Protein 5WPI (pdb70)

B-factor: mean 42.97, std 12.2, range [20.0, 117.11]

Foldseek 3Di:
DDDDDDDPADAFDFPFADFAQFFFFAEKEFEAQDFFWLAADDDLQLLFWDPVCPVVSNVRHGHGDDPVLSVVQRVQSVQVQVVCVVVNHHYHYFADDDQQPWDDDPADIIRGAGGRQFPQFQWAGHGLEIEGFAWLRPNHLCNCVRVVVVLVVSVSRPRRYYYDDHDPNHPLQADPPDDSVCQDDDDARGDVPDFFGTNQQWGGFFQEIEGEDANTGDPRNVVVVDVVVPNSHYYDYDDWGDGRDHGCLLAWADQAQQEIEGQCVTPVDPPPVNVSGDYHYADFFPDDPPQAQGGDDSSQQSNWGHSHNAEIETEARRVRRVVSSVVVRHHYDYGHNSSNNSVPHDDNRRMDRRDGDDHRDHRD/DDDDDDDPFDPFDQPFFAFAQFFFFAEKEFEAQDFFWLAADDVLCLLFWDPVQPVVSNVRGGHGDDVVLSVVQRVQSVQVQVVCVVVVHHYHYFADDDQQPWDDDPADITRGAGGRQFPLFQWAGHGLEIEGFAWLGPNCQCNCVSVVVVLVVSVSNPGHYYYDPHDPNHVLQADPDDDRPCLPPPDARGDVPAFFATNQQWGGDFQEIEGEDANTGDPRNVVVVDVVVPNSHYYHYDDWQDRRDHGCLLAWADQAQQEIEGQCVTPVDDPPVNVRGHYHHADFFDDDPPQAAGGEDSSQQSNWGHSHSAEIEGEARRVRRCVSSVVVRHHYDYTHNSSSNSDPHGVNRRMGRRDGDDDRDHRD

Organism: Erwinia amylovora (NCBI:txid552)

Secondary structure (DSSP, 8-state):
-BPPPPPSS-----S-BB-BSSSPEEEEEE----S--PPPP-HHHHHHS-GGGHHHHHHTTTSPPPHHHHHHHHHHHHHHHHHHHHTT-EEE-PPP----S-EEETTEEES----SS-HHHHEEEEBTEEEE---S-GGGTTGGGGGHHHHHHHHHTT-EEEEPPPP---GGGB-TT--TT--SS---SB-SSS----GGGEEEETTEEEE--BTTB-HHHHHHHHHHH-TT-EEEE-----SS---STTTEEEEETTEEEE-GGG-SS-BGGGTTSEEE-PPPP---TTS--TTS-TTGGG--EEEETTEEEEETT-HHHHHHHHHTT-EEEEE--HHHHHTT--TTTTEEEEEES-------/-BPPPPPSS--PPPS-BB-BSSSPEEEEEE----S--PPPP-HHHHHHS-GGGHHHHHHTTTSPPPHHHHHHHHHHHHHHHHHHHHTT-EEE-PPP---SS-EE-SS-EES----SS-HHHHEEEEBTEEEE---S-GGGTTTTGGGHHHHHHHHHTT-EEEEPPPP---GGGB-SS--SS---S---SB-SSS----GGGEEEETTEEEE--BTTB-HHHHHHHHHHH-TT-EEEE-----SS---STTTEEEEETTEEEE-TTT-SS-BGGGTTSEEE-PPPP-S-TTS--SSS-TTGGG--EEEETTEEEEETT-HHHHHHHHHTT-EEEEE--TTTGGGT--TTTTEEEEEES-------

InterPro domains:
  IPR033195 Glycine/inosamine-phosphate amidinotransferase-like [PTHR10488] (13-366)

Sequence (728 aa):
YQKEEPSYFSHSPSPVEVYTEWDPLEEVIVGIMDDIRVPDWDKSLKAIIPEENHDFFQTYSGKRFPEELLIKARQEVETLAQILQAEGIRVKRPNESNHHQPIMTPHFTTGGTFYSAMPRDCLFAIGKKIIEVPMSWRSRYFETFAFRDILNDYFTRGAEWIAAPKPMLSDDVWEKDFDFEQEFPFRSIITEVEPLFDAADFMKMGRDIIGQRSHATNKKGIEWLRRTLGPDYHIHIYEFDEPAPMHIDTTILPLAPGRVLINKGWVPQIPDIFKDWEILNPPASNLPDDHPLYMSSNWIHTNVLMLDEKTVIVEEDEEALISAFRQWGFKTILCPFKHFQTFGGSFHCATLDVKRSGSLKSYIYQKEEPSYFSHSPSPVEVYTEWDPLEEVIVGIMDDIRVPDWDKSLKAIIPEENHDFFQTYSGKRFPEELLIKARQEVETLAQILQAEGIRVKRPNESNHHQPIMTPHFTTGGTFYSAMPRDCLFAIGKKIIEVPMSWRSRYFETFAFRDILNDYFTRGAEWIAAPKPMLSDDVWEKDFDFEQEFPFRSIITEVEPLFDAADFMKMGRDIIGQRSHATNKKGIEWLRRTLGPDYHIHIYEFDEPAPMHIDTTILPLAPGRVLINKGWVPQIPDIFKDWEILNPPASNLPDDHPLYMSSNWIHTNVLMLDEKTVIVEEDEEALISAFRQWGFKTILCPFKHFQTFGGSFHCATLDVKRSGSLKSYI

Structure (mmCIF, N/CA/C/O backbone):
data_5WPI
#
_entry.id   5WPI
#
_cell.length_a   127.543
_cell.length_b   127.543
_cell.length_c   92.229
_cell.angle_alpha   90.00
_cell.angle_beta   90.00
_cell.angle_gamma   120.00
#
_symmetry.space_group_name_H-M   'P 32 2 1'
#
loop_
_entity.id
_entity.type
_entity.pdbx_description
1 polymer HsvA
2 non-polymer 1,2-ETHANEDIOL
3 water water
#
loop_
_atom_site.group_PDB
_atom_site.id
_atom_site.type_symbol
_atom_site.label_atom_id
_atom_site.label_alt_id
_atom_site.label_comp_id
_atom_site.label_asym_id
_atom_site.label_entity_id
_atom_site.label_seq_id
_atom_site.pdbx_PDB_ins_code
_atom_site.Cartn_x
_atom_site.Cartn_y
_atom_site.Cartn_z
_atom_site.occupancy
_atom_site.B_iso_or_equiv
_atom_site.auth_seq_id
_atom_site.auth_comp_id
_atom_site.auth_asym_id
_atom_site.auth_atom_id
_atom_site.pdbx_PDB_model_num
ATOM 1 N N . TYR A 1 24 ? 22.296 100.562 31.370 1.00 63.79 3 TYR A N 1
ATOM 2 C CA . TYR A 1 24 ? 23.394 99.818 30.757 1.00 64.17 3 TYR A CA 1
ATOM 3 C C . TYR A 1 24 ? 23.899 98.740 31.710 1.00 63.25 3 TYR A C 1
ATOM 4 O O . TYR A 1 24 ? 23.954 98.958 32.916 1.00 65.99 3 TYR A O 1
ATOM 13 N N . GLN A 1 25 ? 24.293 97.594 31.164 1.00 59.64 4 GLN A N 1
ATOM 14 C CA . GLN A 1 25 ? 24.647 96.416 31.952 1.00 57.28 4 GLN A CA 1
ATOM 15 C C . GLN A 1 25 ? 26.156 96.320 32.158 1.00 55.25 4 GLN A C 1
ATOM 16 O O . GLN A 1 25 ? 26.926 96.480 31.209 1.00 52.63 4 GLN A O 1
ATOM 22 N N . LYS A 1 26 ? 26.572 96.033 33.390 1.00 54.99 5 LYS A N 1
ATOM 23 C CA . LYS A 1 26 ? 27.980 95.845 33.706 1.00 51.86 5 LYS A CA 1
ATOM 24 C C . LYS A 1 26 ? 28.359 94.385 33.527 1.00 48.20 5 LYS A C 1
ATOM 25 O O . LYS A 1 26 ? 27.521 93.493 33.688 1.00 47.48 5 LYS A O 1
ATOM 31 N N . GLU A 1 27 ? 29.630 94.145 33.187 1.00 46.18 6 GLU A N 1
ATOM 32 C CA . GLU A 1 27 ? 30.072 92.789 32.892 1.00 46.99 6 GLU A CA 1
ATOM 33 C C . GLU A 1 27 ? 30.159 91.960 34.172 1.00 44.68 6 GLU A C 1
ATOM 34 O O . GLU A 1 27 ? 30.128 92.485 35.283 1.00 45.29 6 GLU A O 1
ATOM 40 N N . GLU A 1 28 ? 30.252 90.625 34.004 1.00 43.59 7 GLU A N 1
ATOM 41 C CA . GLU A 1 28 ? 30.301 89.765 35.184 1.00 44.21 7 GLU A CA 1
ATOM 42 C C . GLU A 1 28 ? 31.722 89.717 35.738 1.00 45.20 7 GLU A C 1
ATOM 43 O O . GLU A 1 28 ? 32.686 89.655 34.969 1.00 44.73 7 GLU A O 1
ATOM 49 N N . PRO A 1 29 ? 31.883 89.768 37.061 1.00 45.20 8 PRO A N 1
ATOM 50 C CA . PRO A 1 29 ? 33.218 89.616 37.634 1.00 43.18 8 PRO A CA 1
ATOM 51 C C . PRO A 1 29 ? 33.749 88.214 37.389 1.00 42.76 8 PRO A C 1
ATOM 52 O O . PRO A 1 29 ? 33.025 87.297 36.986 1.00 41.18 8 PRO A O 1
ATOM 56 N N . SER A 1 30 ? 35.057 88.078 37.585 1.00 42.34 9 SER A N 1
ATOM 57 C CA . SER A 1 30 ? 35.717 86.808 37.339 1.00 42.64 9 SER A CA 1
ATOM 58 C C . SER A 1 30 ? 35.164 85.737 38.276 1.00 42.21 9 SER A C 1
ATOM 59 O O . SER A 1 30 ? 34.695 86.025 39.380 1.00 43.03 9 SER A O 1
ATOM 62 N N . TYR A 1 31 ? 35.203 84.489 37.817 1.00 41.76 10 TYR A N 1
ATOM 63 C CA . TYR A 1 31 ? 34.637 83.390 38.585 1.00 41.78 10 TYR A CA 1
ATOM 64 C C . TYR A 1 31 ? 35.649 82.739 39.519 1.00 41.19 10 TYR A C 1
ATOM 65 O O . TYR A 1 31 ? 35.242 82.067 40.472 1.00 41.58 10 TYR A O 1
ATOM 74 N N . PHE A 1 32 ? 36.944 82.923 39.268 1.00 40.60 11 PHE A N 1
ATOM 75 C CA . PHE A 1 32 ? 38.017 82.414 40.107 1.00 41.97 11 PHE A CA 1
ATOM 76 C C . PHE A 1 32 ? 38.650 83.567 40.868 1.00 44.00 11 PHE A C 1
ATOM 77 O O . PHE A 1 32 ? 38.664 84.702 40.390 1.00 42.82 11 PHE A O 1
ATOM 85 N N . SER A 1 33 ? 39.182 83.264 42.051 1.00 47.69 12 SER A N 1
ATOM 86 C CA . SER A 1 33 ? 39.970 84.214 42.825 1.00 51.08 12 SER A CA 1
ATOM 87 C C . SER A 1 33 ? 41.434 84.179 42.382 1.00 50.35 12 SER A C 1
ATOM 88 O O . SER A 1 33 ? 41.899 83.213 41.770 1.00 48.52 12 SER A O 1
ATOM 91 N N . HIS A 1 34 ? 42.159 85.255 42.710 1.00 51.90 13 HIS A N 1
ATOM 92 C CA . HIS A 1 34 ? 43.553 85.427 42.297 1.00 50.50 13 HIS A CA 1
ATOM 93 C C . HIS A 1 34 ? 44.445 84.545 43.153 1.00 48.96 13 HIS A C 1
ATOM 94 O O . HIS A 1 34 ? 44.590 84.783 44.351 1.00 53.81 13 HIS A O 1
ATOM 96 N N . SER A 1 35 ? 45.071 83.547 42.539 1.00 48.30 14 SER A N 1
ATOM 97 C CA . SER A 1 35 ? 45.843 82.553 43.264 1.00 46.56 14 SER A CA 1
ATOM 98 C C . SER A 1 35 ? 47.069 82.147 42.446 1.00 44.93 14 SER A C 1
ATOM 99 O O . SER A 1 35 ? 46.974 82.011 41.217 1.00 43.38 14 SER A O 1
ATOM 102 N N . PRO A 1 36 ? 48.231 81.979 43.085 1.00 43.50 15 PRO A N 1
ATOM 103 C CA . PRO A 1 36 ? 49.423 81.550 42.344 1.00 41.37 15 PRO A CA 1
ATOM 104 C C . PRO A 1 36 ? 49.297 80.102 41.903 1.00 41.11 15 PRO A C 1
ATOM 105 O O . PRO A 1 36 ? 48.704 79.271 42.595 1.00 42.54 15 PRO A O 1
ATOM 109 N N . SER A 1 37 ? 49.875 79.807 40.745 1.00 39.89 16 SER A N 1
ATOM 110 C CA . SER A 1 37 ? 49.741 78.483 40.160 1.00 36.18 16 SER A CA 1
ATOM 111 C C . SER A 1 37 ? 50.389 77.440 41.061 1.00 37.29 16 SER A C 1
ATOM 112 O O . SER A 1 37 ? 51.543 77.613 41.474 1.00 39.18 16 SER A O 1
ATOM 115 N N . PRO A 1 38 ? 49.696 76.350 41.386 1.00 36.83 17 PRO A N 1
ATOM 116 C CA . PRO A 1 38 ? 50.371 75.259 42.100 1.00 34.71 17 PRO A CA 1
ATOM 117 C C . PRO A 1 38 ? 51.320 74.493 41.212 1.00 32.70 17 PRO A C 1
ATOM 118 O O . PRO A 1 38 ? 52.177 73.762 41.728 1.00 32.81 17 PRO A O 1
ATOM 122 N N . VAL A 1 39 ? 51.198 74.651 39.899 1.00 33.15 18 VAL A N 1
ATOM 123 C CA . VAL A 1 39 ? 52.160 74.126 38.935 1.00 30.65 18 VAL A CA 1
ATOM 124 C C . VAL A 1 39 ? 53.213 75.191 38.661 1.00 33.06 18 VAL A C 1
ATOM 125 O O . VAL A 1 39 ? 52.893 76.285 38.175 1.00 33.25 18 VAL A O 1
ATOM 129 N N . GLU A 1 40 ? 54.471 74.869 38.959 1.00 32.88 19 GLU A N 1
ATOM 130 C CA . GLU A 1 40 ? 55.582 75.733 38.591 1.00 35.30 19 GLU A CA 1
ATOM 131 C C . GLU A 1 40 ? 56.898 74.981 38.752 1.00 34.98 19 GLU A C 1
ATOM 132 O O . GLU A 1 40 ? 57.371 74.758 39.876 1.00 31.81 19 GLU A O 1
ATOM 138 N N . VAL A 1 41 ? 57.498 74.604 37.624 1.00 33.17 20 VAL A N 1
ATOM 139 C CA . VAL A 1 41 ? 58.701 73.778 37.605 1.00 33.32 20 VAL A CA 1
ATOM 140 C C . VAL A 1 41 ? 59.458 74.059 36.314 1.00 35.75 20 VAL A C 1
ATOM 141 O O . VAL A 1 41 ? 58.855 74.132 35.238 1.00 34.66 20 VAL A O 1
ATOM 145 N N . TYR A 1 42 ? 60.784 74.221 36.417 1.00 36.87 21 TYR A N 1
ATOM 146 C CA . TYR A 1 42 ? 61.604 74.523 35.251 1.00 38.83 21 TYR A CA 1
ATOM 147 C C . TYR A 1 42 ? 62.733 73.535 34.999 1.00 40.67 21 TYR A C 1
ATOM 148 O O . TYR A 1 42 ? 63.285 73.521 33.886 1.00 40.66 21 TYR A O 1
ATOM 157 N N . THR A 1 43 ? 63.106 72.723 35.983 1.00 39.65 22 THR A N 1
ATOM 158 C CA . THR A 1 43 ? 64.249 71.830 35.844 1.00 38.17 22 THR A CA 1
ATOM 159 C C . THR A 1 43 ? 63.876 70.465 36.414 1.00 37.39 22 THR A C 1
ATOM 160 O O . THR A 1 43 ? 62.795 70.277 36.989 1.00 34.65 22 THR A O 1
ATOM 164 N N . GLU A 1 44 ? 64.782 69.502 36.249 1.00 36.81 23 GLU A N 1
ATOM 165 C CA . GLU A 1 44 ? 64.605 68.169 36.811 1.00 36.59 23 GLU A CA 1
ATOM 166 C C . GLU A 1 44 ? 65.173 68.037 38.215 1.00 36.34 23 GLU A C 1
ATOM 167 O O . GLU A 1 44 ? 65.007 66.978 38.833 1.00 36.57 23 GLU A O 1
ATOM 173 N N . TRP A 1 45 ? 65.820 69.081 38.740 1.00 39.14 24 TRP A N 1
ATOM 174 C CA . TRP A 1 45 ? 66.627 68.952 39.947 1.00 41.89 24 TRP A CA 1
ATOM 175 C C . TRP A 1 45 ? 66.333 69.957 41.049 1.00 44.72 24 TRP A C 1
ATOM 176 O O . TRP A 1 45 ? 66.892 69.808 42.141 1.00 47.94 24 TRP A O 1
ATOM 187 N N . ASP A 1 46 ? 65.537 70.992 40.802 1.00 41.81 25 ASP A N 1
ATOM 188 C CA . ASP A 1 46 ? 65.287 71.968 41.844 1.00 39.70 25 ASP A CA 1
ATOM 189 C C . ASP A 1 46 ? 64.502 71.309 42.978 1.00 40.28 25 ASP A C 1
ATOM 190 O O . ASP A 1 46 ? 63.831 70.294 42.768 1.00 39.90 25 ASP A O 1
ATOM 195 N N . PRO A 1 47 ? 64.590 71.856 44.208 1.00 38.74 26 PRO A N 1
ATOM 196 C CA . PRO A 1 47 ? 63.956 71.185 45.355 1.00 39.60 26 PRO A CA 1
ATOM 197 C C . PRO A 1 47 ? 62.479 70.882 45.118 1.00 39.44 26 PRO A C 1
ATOM 198 O O . PRO A 1 47 ? 61.687 71.781 44.823 1.00 39.03 26 PRO A O 1
ATOM 202 N N . LEU A 1 48 ? 62.112 69.605 45.237 1.00 39.83 27 LEU A N 1
ATOM 203 C CA . LEU A 1 48 ? 60.786 69.131 44.852 1.00 39.16 27 LEU A CA 1
ATOM 204 C C . LEU A 1 48 ? 59.765 69.480 45.932 1.00 41.19 27 LEU A C 1
ATOM 205 O O . LEU A 1 48 ? 59.989 69.201 47.114 1.00 42.86 27 LEU A O 1
ATOM 210 N N . GLU A 1 49 ? 58.643 70.085 45.533 1.00 39.94 28 GLU A N 1
ATOM 211 C CA . GLU A 1 49 ? 57.604 70.491 46.477 1.00 39.93 28 GLU A CA 1
ATOM 212 C C . GLU A 1 49 ? 56.304 69.726 46.311 1.00 37.40 28 GLU A C 1
ATOM 213 O O . GLU A 1 49 ? 55.637 69.434 47.302 1.00 40.34 28 GLU A O 1
ATOM 219 N N . GLU A 1 50 ? 55.913 69.429 45.081 1.00 32.61 29 GLU A N 1
ATOM 220 C CA . GLU A 1 50 ? 54.715 68.663 44.797 1.00 31.62 29 GLU A CA 1
ATOM 221 C C . GLU A 1 50 ? 54.990 67.753 43.616 1.00 32.75 29 GLU A C 1
ATOM 222 O O . GLU A 1 50 ? 55.610 68.172 42.629 1.00 32.74 29 GLU A O 1
ATOM 228 N N . VAL A 1 51 ? 54.509 66.514 43.717 1.00 34.21 30 VAL A N 1
ATOM 229 C CA . VAL A 1 51 ? 54.723 65.491 42.700 1.00 32.36 30 VAL A CA 1
ATOM 230 C C . VAL A 1 51 ? 53.459 64.647 42.571 1.00 29.94 30 VAL A C 1
ATOM 231 O O . VAL A 1 51 ? 52.790 64.352 43.567 1.00 29.52 30 VAL A O 1
ATOM 235 N N . ILE A 1 52 ? 53.110 64.283 41.338 1.00 28.04 31 ILE A N 1
ATOM 236 C CA . ILE A 1 52 ? 52.095 63.265 41.090 1.00 27.17 31 ILE A CA 1
ATOM 237 C C . ILE A 1 52 ? 52.789 61.908 41.066 1.00 28.88 31 ILE A C 1
ATOM 238 O O . ILE A 1 52 ? 53.909 61.782 40.559 1.00 33.10 31 ILE A O 1
ATOM 243 N N . VAL A 1 53 ? 52.149 60.891 41.643 1.00 30.62 32 VAL A N 1
ATOM 244 C CA . VAL A 1 53 ? 52.702 59.536 41.703 1.00 32.65 32 VAL A CA 1
ATOM 245 C C . VAL A 1 53 ? 51.636 58.565 41.198 1.00 36.01 32 VAL A C 1
ATOM 246 O O . VAL A 1 53 ? 50.511 58.556 41.723 1.00 34.50 32 VAL A O 1
ATOM 250 N N . GLY A 1 54 ? 51.989 57.748 40.185 1.00 35.29 33 GLY A N 1
ATOM 251 C CA . GLY A 1 54 ? 51.044 56.811 39.597 1.00 27.71 33 GLY A CA 1
ATOM 252 C C . GLY A 1 54 ? 50.558 55.759 40.590 1.00 38.01 33 GLY A C 1
ATOM 253 O O . GLY A 1 54 ? 51.027 55.635 41.727 1.00 36.43 33 GLY A O 1
ATOM 254 N N . ILE A 1 55 ? 49.568 54.986 40.138 1.00 36.68 34 ILE A N 1
ATOM 255 C CA . ILE A 1 55 ? 49.024 53.870 40.901 1.00 34.75 34 ILE A CA 1
ATOM 256 C C . ILE A 1 55 ? 49.019 52.640 40.005 1.00 36.52 34 ILE A C 1
ATOM 257 O O . ILE A 1 55 ? 49.092 52.735 38.775 1.00 35.45 34 ILE A O 1
ATOM 262 N N . MET A 1 56 ? 48.857 51.503 40.618 1.00 37.20 35 MET A N 1
ATOM 263 C CA . MET A 1 56 ? 48.677 50.283 39.912 1.00 37.89 35 MET A CA 1
ATOM 264 C C . MET A 1 56 ? 47.368 49.719 40.368 1.00 37.91 35 MET A C 1
ATOM 265 O O . MET A 1 56 ? 47.291 49.207 41.444 1.00 41.99 35 MET A O 1
ATOM 270 N N . ASP A 1 57 ? 46.355 49.785 39.544 1.00 33.72 36 ASP A N 1
ATOM 271 C CA . ASP A 1 57 ? 45.080 49.238 39.894 1.00 35.48 36 ASP A CA 1
ATOM 272 C C . ASP A 1 57 ? 44.827 48.074 38.938 1.00 40.32 36 ASP A C 1
ATOM 273 O O . ASP A 1 57 ? 45.749 47.567 38.403 1.00 41.70 36 ASP A O 1
ATOM 278 N N . ASP A 1 58 ? 43.603 47.648 38.742 1.00 39.28 37 ASP A N 1
ATOM 279 C CA . ASP A 1 58 ? 43.323 46.538 37.845 1.00 42.05 37 ASP A CA 1
ATOM 280 C C . ASP A 1 58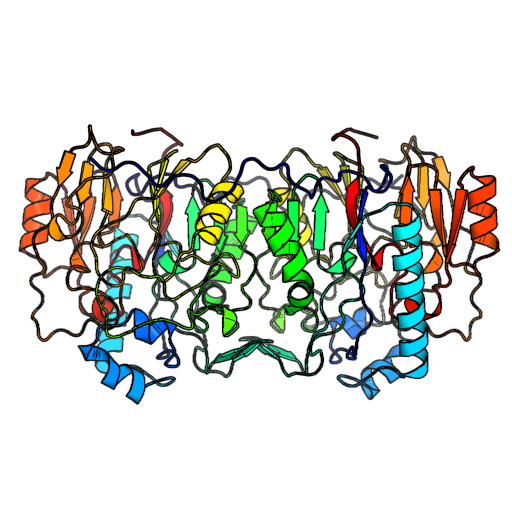 ? 43.589 46.832 36.382 1.00 40.44 37 ASP A C 1
ATOM 281 O O . ASP A 1 58 ? 42.699 47.049 35.631 1.00 39.62 37 ASP A O 1
ATOM 286 N N . ILE A 1 59 ? 44.851 46.834 36.018 1.00 38.25 38 ILE A N 1
ATOM 287 C CA . ILE A 1 59 ? 45.296 47.189 34.695 1.00 37.54 38 ILE A CA 1
ATOM 288 C C . ILE A 1 59 ? 44.979 46.233 33.602 1.00 36.03 38 ILE A C 1
ATOM 289 O O . ILE A 1 59 ? 44.542 45.175 33.827 1.00 36.30 38 ILE A O 1
ATOM 294 N N . ARG A 1 60 ? 45.173 46.675 32.392 1.00 34.62 39 ARG A N 1
ATOM 295 C CA . ARG A 1 60 ? 44.853 45.830 31.251 1.00 35.62 39 ARG A CA 1
ATOM 296 C C . ARG A 1 60 ? 46.059 45.722 30.320 1.00 36.39 39 ARG A C 1
ATOM 297 O O . ARG A 1 60 ? 46.746 46.717 30.046 1.00 31.67 39 ARG A O 1
ATOM 305 N N . VAL A 1 61 ? 46.312 44.514 29.832 1.00 34.96 40 VAL A N 1
ATOM 306 C CA . VAL A 1 61 ? 47.294 44.322 28.771 1.00 36.37 40 VAL A CA 1
ATOM 307 C C . VAL A 1 61 ? 46.731 44.961 27.511 1.00 37.20 40 VAL A C 1
ATOM 308 O O . VAL A 1 61 ? 45.639 44.579 27.070 1.00 37.96 40 VAL A O 1
ATOM 312 N N . PRO A 1 62 ? 47.426 45.916 26.898 1.00 37.89 41 PRO A N 1
ATOM 313 C CA . PRO A 1 62 ? 46.900 46.552 25.681 1.00 39.08 41 PRO A CA 1
ATOM 314 C C . PRO A 1 62 ? 46.689 45.551 24.556 1.00 42.68 41 PRO A C 1
ATOM 315 O O . PRO A 1 62 ? 47.339 44.504 24.495 1.00 47.91 41 PRO A O 1
ATOM 319 N N . ASP A 1 63 ? 45.771 45.894 23.649 1.00 39.29 42 ASP A N 1
ATOM 320 C CA . ASP A 1 63 ? 45.556 45.090 22.456 1.00 38.02 42 ASP A CA 1
ATOM 321 C C . ASP A 1 63 ? 46.802 45.118 21.590 1.00 36.76 42 ASP A C 1
ATOM 322 O O . ASP A 1 63 ? 47.340 46.186 21.289 1.00 37.27 42 ASP A O 1
ATOM 327 N N . TRP A 1 64 ? 47.252 43.938 21.184 1.00 36.62 43 TRP A N 1
ATOM 328 C CA . TRP A 1 64 ? 48.448 43.822 20.363 1.00 39.19 43 TRP A CA 1
ATOM 329 C C . TRP A 1 64 ? 48.268 44.541 19.030 1.00 40.40 43 TRP A C 1
ATOM 330 O O . TRP A 1 64 ? 47.312 44.280 18.296 1.00 41.30 43 TRP A O 1
ATOM 341 N N . ASP A 1 65 ? 49.180 45.459 18.721 1.00 41.62 44 ASP A N 1
ATOM 342 C CA . ASP A 1 65 ? 49.180 46.128 17.424 1.00 41.80 44 ASP A CA 1
ATOM 343 C C . ASP A 1 65 ? 50.608 46.547 17.082 1.00 40.32 44 ASP A C 1
ATOM 344 O O . ASP A 1 65 ? 51.574 46.167 17.759 1.00 37.43 44 ASP A O 1
ATOM 349 N N . LYS A 1 66 ? 50.732 47.376 16.047 1.00 37.98 45 LYS A N 1
ATOM 350 C CA . LYS A 1 66 ? 52.054 47.726 15.545 1.00 41.43 45 LYS A CA 1
ATOM 351 C C . LYS A 1 66 ? 52.791 48.669 16.490 1.00 41.57 45 LYS A C 1
ATOM 352 O O . LYS A 1 66 ? 54.027 48.648 16.536 1.00 43.12 45 LYS A O 1
ATOM 358 N N . SER A 1 67 ? 52.070 49.504 17.243 1.00 38.03 46 SER A N 1
ATOM 359 C CA . SER A 1 67 ? 52.743 50.317 18.251 1.00 43.23 46 SER A CA 1
ATOM 360 C C . SER A 1 67 ? 53.490 49.426 19.243 1.00 43.95 46 SER A C 1
ATOM 361 O O . SER A 1 67 ? 54.666 49.660 19.548 1.00 43.29 46 SER A O 1
ATOM 364 N N . LEU A 1 68 ? 52.835 48.363 19.721 1.00 43.22 47 LEU A N 1
ATOM 365 C CA . LEU A 1 68 ? 53.481 47.471 20.677 1.00 42.98 47 LEU A CA 1
ATOM 366 C C . LEU A 1 68 ? 54.554 46.627 19.999 1.00 45.93 47 LEU A C 1
ATOM 367 O O . LEU A 1 68 ? 55.659 46.475 20.530 1.00 49.79 47 LEU A O 1
ATOM 372 N N . LYS A 1 69 ? 54.253 46.111 18.804 1.00 44.62 48 LYS A N 1
ATOM 373 C CA . LYS A 1 69 ? 55.168 45.243 18.071 1.00 45.19 48 LYS A CA 1
ATOM 374 C C . LYS A 1 69 ? 56.522 45.902 17.833 1.00 45.45 48 LYS A C 1
ATOM 375 O O . LYS A 1 69 ? 57.560 45.232 17.854 1.00 46.66 48 LYS A O 1
ATOM 381 N N . ALA A 1 70 ? 56.526 47.208 17.573 1.00 43.55 49 ALA A N 1
ATOM 382 C CA . ALA A 1 70 ? 57.758 47.919 17.279 1.00 41.84 49 ALA A CA 1
ATOM 383 C C . ALA A 1 70 ? 58.576 48.224 18.521 1.00 40.71 49 ALA A C 1
ATOM 384 O O . ALA A 1 70 ? 59.777 48.475 18.407 1.00 40.17 49 ALA A O 1
ATOM 386 N N . ILE A 1 71 ? 57.961 48.236 19.696 1.00 40.82 50 ILE A N 1
ATOM 387 C CA . ILE A 1 71 ? 58.582 48.794 20.886 1.00 44.36 50 ILE A CA 1
ATOM 388 C C . ILE A 1 71 ? 58.955 47.718 21.899 1.00 44.26 50 ILE A C 1
ATOM 389 O O . ILE A 1 71 ? 60.015 47.794 22.520 1.00 47.27 50 ILE A O 1
ATOM 394 N N . ILE A 1 72 ? 58.136 46.682 22.034 1.00 42.42 51 ILE A N 1
ATOM 395 C CA . ILE A 1 72 ? 58.279 45.692 23.095 1.00 42.41 51 ILE A CA 1
ATOM 396 C C . ILE A 1 72 ? 59.420 44.721 22.798 1.00 46.78 51 ILE A C 1
ATOM 397 O O . ILE A 1 72 ? 59.583 44.292 21.644 1.00 46.72 51 ILE A O 1
ATOM 402 N N . PRO A 1 73 ? 60.234 44.360 23.802 1.00 48.32 52 PRO A N 1
ATOM 403 C CA . PRO A 1 73 ? 61.343 43.422 23.574 1.00 49.64 52 PRO A CA 1
ATOM 404 C C . PRO A 1 73 ? 60.887 42.141 22.895 1.00 53.63 52 PRO A C 1
ATOM 405 O O . PRO A 1 73 ? 59.867 41.555 23.256 1.00 53.56 52 PRO A O 1
ATOM 409 N N . GLU A 1 74 ? 61.680 41.703 21.913 1.00 56.87 53 GLU A N 1
ATOM 410 C CA . GLU A 1 74 ? 61.350 40.516 21.137 1.00 60.57 53 GLU A CA 1
ATOM 411 C C . GLU A 1 74 ? 60.979 39.332 22.024 1.00 58.17 53 GLU A C 1
ATOM 412 O O . GLU A 1 74 ? 60.031 38.598 21.724 1.00 57.36 53 GLU A O 1
ATOM 418 N N . GLU A 1 75 ? 61.688 39.152 23.143 1.00 57.66 54 GLU A N 1
ATOM 419 C CA . GLU A 1 75 ? 61.456 37.986 23.987 1.00 58.23 54 GLU A CA 1
ATOM 420 C C . GLU A 1 75 ? 60.067 37.971 24.630 1.00 54.84 54 GLU A C 1
ATOM 421 O O . GLU A 1 75 ? 59.597 36.901 25.033 1.00 55.33 54 GLU A O 1
ATOM 427 N N . ASN A 1 76 ? 59.387 39.115 24.722 1.00 51.57 55 ASN A N 1
ATOM 428 C CA . ASN A 1 76 ? 58.080 39.182 25.367 1.00 51.18 55 ASN A CA 1
ATOM 429 C C . ASN A 1 76 ? 56.914 39.107 24.397 1.00 50.27 55 ASN A C 1
ATOM 430 O O . ASN A 1 76 ? 55.762 39.208 24.837 1.00 51.07 55 ASN A O 1
ATOM 435 N N . HIS A 1 77 ? 57.173 38.967 23.094 1.00 49.35 56 HIS A N 1
ATOM 436 C CA . HIS A 1 77 ? 56.084 39.039 22.125 1.00 47.77 56 HIS A CA 1
ATOM 437 C C . HIS A 1 77 ? 55.074 37.926 22.348 1.00 48.21 56 HIS A C 1
ATOM 438 O O . HIS A 1 77 ? 53.863 38.150 22.249 1.00 46.78 56 HIS A O 1
ATOM 445 N N . ASP A 1 78 ? 55.550 36.725 22.671 1.00 49.72 57 ASP A N 1
ATOM 446 C CA . ASP A 1 78 ? 54.632 35.616 22.888 1.00 53.77 57 ASP A CA 1
ATOM 447 C C . ASP A 1 78 ? 53.677 35.909 24.041 1.00 51.85 57 ASP A C 1
ATOM 448 O O . ASP A 1 78 ? 52.491 35.563 23.975 1.00 50.95 57 ASP A O 1
ATOM 453 N N . PHE A 1 79 ? 54.168 36.574 25.092 1.00 51.48 58 PHE A N 1
ATOM 454 C CA . PHE A 1 79 ? 53.311 36.914 26.227 1.00 49.11 58 PHE A CA 1
ATOM 455 C C . PHE A 1 79 ? 52.226 37.900 25.818 1.00 44.65 58 PHE A C 1
ATOM 456 O O . PHE A 1 79 ? 51.039 37.675 26.079 1.00 44.51 58 PHE A O 1
ATOM 464 N N . PHE A 1 80 ? 52.621 39.006 25.177 1.00 43.93 59 PHE A N 1
ATOM 465 C CA . PHE A 1 80 ? 51.670 40.065 24.841 1.00 43.87 59 PHE A CA 1
ATOM 466 C C . PHE A 1 80 ? 50.682 39.630 23.772 1.00 47.26 59 PHE A C 1
ATOM 467 O O . PHE A 1 80 ? 49.540 40.110 23.755 1.00 48.58 59 PHE A O 1
ATOM 475 N N . GLN A 1 81 ? 51.100 38.750 22.855 1.00 47.31 60 GLN A N 1
ATOM 476 C CA . GLN A 1 81 ? 50.142 38.180 21.914 1.00 46.14 60 GLN A CA 1
ATOM 477 C C . GLN A 1 81 ? 49.165 37.257 22.636 1.00 46.46 60 GLN A C 1
ATOM 478 O O . GLN A 1 81 ? 47.962 37.282 22.359 1.00 45.85 60 GLN A O 1
ATOM 484 N N . THR A 1 82 ? 49.655 36.476 23.610 1.00 49.12 61 THR A N 1
ATOM 485 C CA . THR A 1 82 ? 48.780 35.547 24.326 1.00 50.86 61 THR A CA 1
ATOM 486 C C . THR A 1 82 ? 47.798 36.275 25.237 1.00 52.39 61 THR A C 1
ATOM 487 O O . THR A 1 82 ? 46.635 35.870 25.346 1.00 53.88 61 THR A O 1
ATOM 491 N N . TYR A 1 83 ? 48.236 37.341 25.900 1.00 51.07 62 TYR A N 1
ATOM 492 C CA . TYR A 1 83 ? 47.398 38.041 26.865 1.00 52.57 62 TYR A CA 1
ATOM 493 C C . TYR A 1 83 ? 46.858 39.372 26.339 1.00 51.01 62 TYR A C 1
ATOM 494 O O . TYR A 1 83 ? 46.431 40.215 27.137 1.00 52.34 62 TYR A O 1
ATOM 503 N N . SER A 1 84 ? 46.805 39.567 25.035 1.00 47.36 63 SER A N 1
ATOM 504 C CA . SER A 1 84 ? 46.307 40.806 24.496 1.00 41.56 63 SER A CA 1
ATOM 505 C C . SER A 1 84 ? 44.900 41.080 24.970 1.00 38.70 63 SER A C 1
ATOM 506 O O . SER A 1 84 ? 44.037 40.295 24.835 1.00 38.62 63 SER A O 1
ATOM 509 N N . GLY A 1 85 ? 44.704 42.246 25.535 1.00 38.36 64 GLY A N 1
ATOM 510 C CA . GLY A 1 85 ? 43.414 42.644 26.024 1.00 38.89 64 GLY A CA 1
ATOM 511 C C . GLY A 1 85 ? 42.967 42.000 27.311 1.00 40.50 64 GLY A C 1
ATOM 512 O O . GLY A 1 85 ? 41.872 42.179 27.729 1.00 40.01 64 GLY A O 1
ATOM 513 N N . LYS A 1 86 ? 43.851 41.250 27.933 1.00 41.71 65 LYS A N 1
ATOM 514 C CA . LYS A 1 86 ? 43.582 40.543 29.197 1.00 45.29 65 LYS A CA 1
ATOM 515 C C . LYS A 1 86 ? 44.553 41.036 30.265 1.00 44.35 65 LYS A C 1
ATOM 516 O O . LYS A 1 86 ? 45.294 41.929 30.026 1.00 43.93 65 LYS A O 1
ATOM 518 N N . ARG A 1 87 ? 44.532 40.451 31.448 1.00 45.16 66 ARG A N 1
ATOM 519 C CA . ARG A 1 87 ? 45.414 40.846 32.559 1.00 41.93 66 ARG A CA 1
ATOM 520 C C . ARG A 1 87 ? 46.812 40.319 32.733 1.00 41.14 66 ARG A C 1
ATOM 521 O O . ARG A 1 87 ? 47.137 39.301 32.245 1.00 43.29 66 ARG A O 1
ATOM 529 N N . PHE A 1 88 ? 47.661 41.062 33.405 1.00 41.55 67 PHE A N 1
ATOM 530 C CA . PHE A 1 88 ? 49.014 40.623 33.720 1.00 41.32 67 PHE A CA 1
ATOM 531 C C . PHE A 1 88 ? 48.970 39.661 34.902 1.00 42.63 67 PHE A C 1
ATOM 532 O O . PHE A 1 88 ? 48.001 39.658 35.660 1.00 42.21 67 PHE A O 1
ATOM 540 N N . PRO A 1 89 ? 50.014 38.847 35.087 1.00 45.93 68 PRO A N 1
ATOM 541 C CA . PRO A 1 89 ? 50.054 37.927 36.237 1.00 50.58 68 PRO A CA 1
ATOM 542 C C . PRO A 1 89 ? 49.806 38.633 37.565 1.00 51.57 68 PRO A C 1
ATOM 543 O O . PRO A 1 89 ? 50.459 39.627 37.897 1.00 48.18 68 PRO A O 1
ATOM 547 N N . GLU A 1 90 ? 48.867 38.089 38.344 1.00 54.74 69 GLU A N 1
ATOM 548 C CA . GLU A 1 90 ? 48.451 38.752 39.576 1.00 56.46 69 GLU A CA 1
ATOM 549 C C . GLU A 1 90 ? 49.594 38.875 40.574 1.00 56.00 69 GLU A C 1
ATOM 550 O O . GLU A 1 90 ? 49.664 39.871 41.304 1.00 56.72 69 GLU A O 1
ATOM 556 N N . GLU A 1 91 ? 50.500 37.890 40.624 1.00 54.93 70 GLU A N 1
ATOM 557 C CA . GLU A 1 91 ? 51.564 37.929 41.627 1.00 52.67 70 GLU A CA 1
ATOM 558 C C . GLU A 1 91 ? 52.552 39.058 41.343 1.00 52.83 70 GLU A C 1
ATOM 559 O O . GLU A 1 91 ? 53.019 39.725 42.275 1.00 53.26 70 GLU A O 1
ATOM 561 N N . LEU A 1 92 ? 52.861 39.312 40.065 1.00 52.57 71 LEU A N 1
ATOM 562 C CA . LEU A 1 92 ? 53.768 40.411 39.721 1.00 50.78 71 LEU A CA 1
ATOM 563 C C . LEU A 1 92 ? 53.125 41.763 39.985 1.00 45.18 71 LEU A C 1
ATOM 564 O O . LEU A 1 92 ? 53.799 42.707 40.413 1.00 43.14 71 LEU A O 1
ATOM 569 N N . LEU A 1 93 ? 51.824 41.870 39.718 1.00 44.24 72 LEU A N 1
ATOM 570 C CA . LEU A 1 93 ? 51.093 43.112 39.942 1.00 46.39 72 LEU A CA 1
ATOM 571 C C . LEU A 1 93 ? 51.033 43.460 41.426 1.00 47.96 72 LEU A C 1
ATOM 572 O O . LEU A 1 93 ? 51.254 44.614 41.818 1.00 46.95 72 LEU A O 1
ATOM 577 N N . ILE A 1 94 ? 50.725 42.476 42.266 1.00 48.19 73 ILE A N 1
ATOM 578 C CA . ILE A 1 94 ? 50.655 42.732 43.700 1.00 47.38 73 ILE A CA 1
ATOM 579 C C . ILE A 1 94 ? 51.984 43.286 44.197 1.00 47.67 73 ILE A C 1
ATOM 580 O O . ILE A 1 94 ? 52.019 44.218 45.011 1.00 44.32 73 ILE A O 1
ATOM 585 N N . LYS A 1 95 ? 53.101 42.773 43.658 1.00 48.41 74 LYS A N 1
ATOM 586 C CA . LYS A 1 95 ? 54.407 43.287 44.061 1.00 45.68 74 LYS A CA 1
ATOM 587 C C . LYS A 1 95 ? 54.683 44.668 43.481 1.00 42.28 74 LYS A C 1
ATOM 588 O O . LYS A 1 95 ? 55.254 45.518 44.166 1.00 42.43 74 LYS A O 1
ATOM 594 N N . ALA A 1 96 ? 54.259 44.930 42.243 1.00 41.95 75 ALA A N 1
ATOM 595 C CA . ALA A 1 96 ? 54.407 46.276 41.686 1.00 40.98 75 ALA A CA 1
ATOM 596 C C . ALA A 1 96 ? 53.596 47.301 42.478 1.00 39.85 75 ALA A C 1
ATOM 597 O O . ALA A 1 96 ? 54.033 48.442 42.676 1.00 36.39 75 ALA A O 1
ATOM 599 N N . ARG A 1 97 ? 52.403 46.905 42.926 1.00 42.04 76 ARG A N 1
ATOM 600 C CA . ARG A 1 97 ? 51.538 47.781 43.713 1.00 40.73 76 ARG A CA 1
ATOM 601 C C . ARG A 1 97 ? 52.197 48.164 45.034 1.00 42.89 76 ARG A C 1
ATOM 602 O O . ARG A 1 97 ? 52.231 49.338 45.414 1.00 43.46 76 ARG A O 1
ATOM 610 N N . GLN A 1 98 ? 52.734 47.184 45.750 1.00 44.68 77 GLN A N 1
ATOM 611 C CA . GLN A 1 98 ? 53.346 47.512 47.026 1.00 48.37 77 GLN A CA 1
ATOM 612 C C . GLN A 1 98 ? 54.563 48.403 46.831 1.00 47.14 77 GLN A C 1
ATOM 613 O O . GLN A 1 98 ? 54.891 49.212 47.710 1.00 49.05 77 GLN A O 1
ATOM 619 N N . GLU A 1 99 ? 55.226 48.301 45.682 1.00 42.17 78 GLU A N 1
ATOM 620 C CA . GLU A 1 99 ? 56.449 49.068 45.525 1.00 41.37 78 GLU A CA 1
ATOM 621 C C . GLU A 1 99 ? 56.151 50.537 45.251 1.00 42.16 78 GLU A C 1
ATOM 622 O O . GLU A 1 99 ? 56.842 51.417 45.779 1.00 43.43 78 GLU A O 1
ATOM 628 N N . VAL A 1 100 ? 55.102 50.830 44.482 1.00 39.50 79 VAL A N 1
ATOM 629 C CA . VAL A 1 100 ? 54.789 52.231 44.235 1.00 38.48 79 VAL A CA 1
ATOM 630 C C . VAL A 1 100 ? 54.127 52.874 45.462 1.00 40.82 79 VAL A C 1
ATOM 631 O O . VAL A 1 100 ? 54.269 54.084 45.676 1.00 41.01 79 VAL A O 1
ATOM 635 N N . GLU A 1 101 ? 53.431 52.096 46.301 1.00 41.85 80 GLU A N 1
ATOM 636 C CA . GLU A 1 101 ? 52.901 52.657 47.547 1.00 41.64 80 GLU A CA 1
ATOM 637 C C . GLU A 1 101 ? 54.026 52.995 48.515 1.00 39.44 80 GLU A C 1
ATOM 638 O O . GLU A 1 101 ? 53.971 54.011 49.223 1.00 37.18 80 GLU A O 1
ATOM 644 N N . THR A 1 102 ? 55.059 52.153 48.550 1.00 39.76 81 THR A N 1
ATOM 645 C CA . THR A 1 102 ? 56.252 52.447 49.337 1.00 34.59 81 THR A CA 1
ATOM 646 C C . THR A 1 102 ? 56.925 53.731 48.859 1.00 40.71 81 THR A C 1
ATOM 647 O O . THR A 1 102 ? 57.367 54.548 49.677 1.00 41.33 81 THR A O 1
ATOM 651 N N . LEU A 1 103 ? 57.012 53.924 47.532 1.00 36.96 82 LEU A N 1
ATOM 652 C CA . LEU A 1 103 ? 57.619 55.135 46.978 1.00 36.08 82 LEU A CA 1
ATOM 653 C C . LEU A 1 103 ? 56.845 56.372 47.403 1.00 35.18 82 LEU A C 1
ATOM 654 O O . LEU A 1 103 ? 57.433 57.366 47.851 1.00 36.74 82 LEU A O 1
ATOM 659 N N . ALA A 1 104 ? 55.514 56.321 47.274 1.00 34.37 83 ALA A N 1
ATOM 660 C CA . ALA A 1 104 ? 54.670 57.446 47.676 1.00 34.88 83 ALA A CA 1
ATOM 661 C C . ALA A 1 104 ? 54.812 57.744 49.167 1.00 37.66 83 ALA A C 1
ATOM 662 O O . ALA A 1 104 ? 54.879 58.912 49.566 1.00 40.20 83 ALA A O 1
ATOM 664 N N . GLN A 1 105 ? 54.892 56.702 50.005 1.00 36.86 84 GLN A N 1
ATOM 665 C CA . GLN A 1 105 ? 55.155 56.902 51.431 1.00 36.45 84 GLN A CA 1
ATOM 666 C C . GLN A 1 105 ? 56.523 57.523 51.682 1.00 38.38 84 GLN A C 1
ATOM 667 O O . GLN A 1 105 ? 56.703 58.264 52.658 1.00 40.34 84 GLN A O 1
ATOM 673 N N . ILE A 1 106 ? 57.514 57.207 50.852 1.00 37.91 85 ILE A N 1
ATOM 674 C CA . ILE A 1 106 ? 58.824 57.802 51.075 1.00 37.78 85 ILE A CA 1
ATOM 675 C C . ILE A 1 106 ? 58.802 59.273 50.684 1.00 37.74 85 ILE A C 1
ATOM 676 O O . ILE A 1 106 ? 59.381 60.115 51.379 1.00 32.77 85 ILE A O 1
ATOM 681 N N . LEU A 1 107 ? 58.122 59.611 49.577 1.00 38.44 86 LEU A N 1
ATOM 682 C CA . LEU A 1 107 ? 58.030 61.014 49.176 1.00 38.81 86 LEU A CA 1
ATOM 683 C C . LEU A 1 107 ? 57.294 61.837 50.231 1.00 37.23 86 LEU A C 1
ATOM 684 O O . LEU A 1 107 ? 57.745 62.929 50.598 1.00 34.16 86 LEU A O 1
ATOM 689 N N . GLN A 1 108 ? 56.164 61.319 50.739 1.00 35.81 87 GLN A N 1
ATOM 690 C CA . GLN A 1 108 ? 55.460 61.990 51.831 1.00 38.73 87 GLN A CA 1
ATOM 691 C C . GLN A 1 108 ? 56.400 62.261 53.010 1.00 41.04 87 GLN A C 1
ATOM 692 O O . GLN A 1 108 ? 56.400 63.362 53.576 1.00 40.12 87 GLN A O 1
ATOM 698 N N . ALA A 1 109 ? 57.228 61.276 53.369 1.00 40.58 88 ALA A N 1
ATOM 699 C CA . ALA A 1 109 ? 58.132 61.437 54.504 1.00 42.26 88 ALA A CA 1
ATOM 700 C C . ALA A 1 109 ? 59.180 62.522 54.256 1.00 41.89 88 ALA A C 1
ATOM 701 O O . ALA A 1 109 ? 59.660 63.144 55.211 1.00 41.41 88 ALA A O 1
ATOM 703 N N . GLU A 1 110 ? 59.532 62.784 53.002 1.00 40.75 89 GLU A N 1
ATOM 704 C CA . GLU A 1 110 ? 60.499 63.836 52.690 1.00 41.88 89 GLU A CA 1
ATOM 705 C C . GLU A 1 110 ? 59.882 65.235 52.627 1.00 38.00 89 GLU A C 1
ATOM 706 O O . GLU A 1 110 ? 60.586 66.182 52.235 1.00 36.81 89 GLU A O 1
ATOM 712 N N . GLY A 1 111 ? 58.606 65.381 52.991 1.00 35.49 90 GLY A N 1
ATOM 713 C CA . GLY A 1 111 ? 57.952 66.677 53.065 1.00 38.33 90 GLY A CA 1
ATOM 714 C C . GLY A 1 111 ? 57.246 67.111 51.801 1.00 40.57 90 GLY A C 1
ATOM 715 O O . GLY A 1 111 ? 56.726 68.235 51.748 1.00 43.76 90 GLY A O 1
ATOM 716 N N . ILE A 1 112 ? 57.191 66.260 50.797 1.00 38.84 91 ILE A N 1
ATOM 717 C CA . ILE A 1 112 ? 56.723 66.637 49.473 1.00 35.77 91 ILE A CA 1
ATOM 718 C C . ILE A 1 112 ? 55.223 66.379 49.396 1.00 38.00 91 ILE A C 1
ATOM 719 O O . ILE A 1 112 ? 54.733 65.358 49.883 1.00 42.24 91 ILE A O 1
ATOM 724 N N . ARG A 1 113 ? 54.474 67.317 48.824 1.00 36.77 92 ARG A N 1
ATOM 725 C CA . ARG A 1 113 ? 53.055 67.073 48.585 1.00 35.79 92 ARG A CA 1
ATOM 726 C C . ARG A 1 113 ? 52.904 66.037 47.477 1.00 34.11 92 ARG A C 1
ATOM 727 O O . ARG A 1 113 ? 53.532 66.159 46.419 1.00 35.39 92 ARG A O 1
ATOM 735 N N . VAL A 1 114 ? 52.088 65.011 47.719 1.00 31.52 93 VAL A N 1
ATOM 736 C CA . VAL A 1 114 ? 51.901 63.911 46.775 1.00 35.25 93 VAL A CA 1
ATOM 737 C C . VAL A 1 114 ? 50.435 63.849 46.375 1.00 38.43 93 VAL A C 1
ATOM 738 O O . VAL A 1 114 ? 49.555 63.820 47.244 1.00 41.25 93 VAL A O 1
ATOM 742 N N . LYS A 1 115 ? 50.183 63.813 45.067 1.00 37.44 94 LYS A N 1
ATOM 743 C CA . LYS A 1 115 ? 48.873 63.519 44.500 1.00 36.10 94 LYS A CA 1
ATOM 744 C C . LYS A 1 115 ? 48.934 62.182 43.770 1.00 34.84 94 LYS A C 1
ATOM 745 O O . LYS A 1 115 ? 49.978 61.813 43.229 1.00 34.63 94 LYS A O 1
ATOM 751 N N . ARG A 1 116 ? 47.810 61.448 43.784 1.00 34.83 95 ARG A N 1
ATOM 752 C CA . ARG A 1 116 ? 47.621 60.152 43.127 1.00 32.34 95 ARG A CA 1
ATOM 753 C C . ARG A 1 116 ? 46.398 60.188 42.219 1.00 32.93 95 ARG A C 1
ATOM 754 O O . ARG A 1 116 ? 45.380 60.781 42.583 1.00 31.88 95 ARG A O 1
ATOM 762 N N . PRO A 1 117 ? 46.454 59.552 41.049 1.00 31.51 96 PRO A N 1
ATOM 763 C CA . PRO A 1 117 ? 45.257 59.436 40.208 1.00 31.93 96 PRO A CA 1
ATOM 764 C C . PRO A 1 117 ? 44.209 58.543 40.851 1.00 36.31 96 PRO A C 1
ATOM 765 O O . PRO A 1 117 ? 44.488 57.772 41.770 1.00 34.20 96 PRO A O 1
ATOM 769 N N . ASN A 1 118 ? 42.990 58.622 40.311 1.00 36.04 97 ASN A N 1
ATOM 770 C CA . ASN A 1 118 ? 41.901 57.761 40.754 1.00 38.08 97 ASN A CA 1
ATOM 771 C C . ASN A 1 118 ? 41.996 56.372 40.122 1.00 38.14 97 ASN A C 1
ATOM 772 O O . ASN A 1 118 ? 42.586 56.187 39.051 1.00 37.22 97 ASN A O 1
ATOM 777 N N . GLU A 1 119 ? 41.353 55.401 40.777 1.00 35.86 98 GLU A N 1
ATOM 778 C CA . GLU A 1 119 ? 41.096 54.120 40.140 1.00 39.76 98 GLU A CA 1
ATOM 779 C C . GLU A 1 119 ? 40.118 54.297 38.974 1.00 41.58 98 GLU A C 1
ATOM 780 O O . GLU A 1 119 ? 39.341 55.253 38.916 1.00 44.95 98 GLU A O 1
ATOM 786 N N . SER A 1 120 ? 40.183 53.382 38.016 1.00 38.43 99 SER A N 1
ATOM 787 C CA . SER A 1 120 ? 39.271 53.459 36.885 1.00 39.28 99 SER A CA 1
ATOM 788 C C . SER A 1 120 ? 39.069 52.067 36.311 1.00 38.64 99 SER A C 1
ATOM 789 O O . SER A 1 120 ? 39.745 51.109 36.683 1.00 36.17 99 SER A O 1
ATOM 792 N N . ASN A 1 121 ? 38.102 51.967 35.409 1.00 39.99 100 ASN A N 1
ATOM 793 C CA . ASN A 1 121 ? 37.736 50.695 34.796 1.00 40.83 100 ASN A CA 1
ATOM 794 C C . ASN A 1 121 ? 38.515 50.558 33.497 1.00 38.92 100 ASN A C 1
ATOM 795 O O . ASN A 1 121 ? 38.085 51.048 32.451 1.00 36.31 100 ASN A O 1
ATOM 800 N N . HIS A 1 122 ? 39.660 49.878 33.552 1.00 37.80 101 HIS A N 1
ATOM 801 C CA . HIS A 1 122 ? 40.462 49.716 32.344 1.00 38.05 101 HIS A CA 1
ATOM 802 C C . HIS A 1 122 ? 39.904 48.678 31.371 1.00 39.50 101 HIS A C 1
ATOM 803 O O . HIS A 1 122 ? 40.460 48.522 30.281 1.00 39.00 101 HIS A O 1
ATOM 810 N N . HIS A 1 123 ? 38.854 47.947 31.730 1.00 43.11 102 HIS A N 1
ATOM 811 C CA . HIS A 1 123 ? 38.397 46.786 30.961 1.00 43.74 102 HIS A CA 1
ATOM 812 C C . HIS A 1 123 ? 36.974 47.039 30.462 1.00 44.59 102 HIS A C 1
ATOM 813 O O . HIS A 1 123 ? 36.006 46.434 30.929 1.00 50.73 102 HIS A O 1
ATOM 820 N N . GLN A 1 124 ? 36.835 47.935 29.506 1.00 45.02 103 GLN A N 1
ATOM 821 C CA . GLN A 1 124 ? 35.539 48.170 28.898 1.00 47.07 103 GLN A CA 1
ATOM 822 C C . GLN A 1 124 ? 35.773 48.508 27.436 1.00 46.02 103 GLN A C 1
ATOM 823 O O . GLN A 1 124 ? 36.819 49.066 27.089 1.00 45.69 103 GLN A O 1
ATOM 829 N N . PRO A 1 125 ? 34.838 48.173 26.556 1.00 43.35 104 PRO A N 1
ATOM 830 C CA . PRO A 1 125 ? 35.067 48.443 25.135 1.00 42.08 104 PRO A CA 1
ATOM 831 C C . PRO A 1 125 ? 35.064 49.940 24.829 1.00 40.73 104 PRO A C 1
ATOM 832 O O . PRO A 1 125 ? 34.310 50.728 25.415 1.00 38.08 104 PRO A O 1
ATOM 836 N N . ILE A 1 126 ? 35.966 50.323 23.924 1.00 38.83 105 ILE A N 1
ATOM 837 C CA . ILE A 1 126 ? 36.186 51.703 23.516 1.00 35.81 105 ILE A CA 1
ATOM 838 C C . ILE A 1 126 ? 36.031 51.755 22.001 1.00 39.10 105 ILE A C 1
ATOM 839 O O . ILE A 1 126 ? 36.610 50.926 21.286 1.00 39.65 105 ILE A O 1
ATOM 844 N N . MET A 1 127 ? 35.235 52.709 21.510 1.00 37.49 106 MET A N 1
ATOM 845 C CA . MET A 1 127 ? 34.983 52.834 20.077 1.00 34.74 106 MET A CA 1
ATOM 846 C C . MET A 1 127 ? 35.001 54.303 19.692 1.00 34.28 106 MET A C 1
ATOM 847 O O . MET A 1 127 ? 34.196 55.086 20.204 1.00 34.49 106 MET A O 1
ATOM 852 N N . THR A 1 128 ? 35.883 54.656 18.763 1.00 33.78 107 THR A N 1
ATOM 853 C CA . THR A 1 128 ? 36.071 56.004 18.248 1.00 32.58 107 THR A CA 1
ATOM 854 C C . THR A 1 128 ? 35.974 55.951 16.729 1.00 31.86 107 THR A C 1
ATOM 855 O O . THR A 1 128 ? 35.905 54.866 16.147 1.00 31.35 107 THR A O 1
ATOM 859 N N . PRO A 1 129 ? 35.937 57.104 16.044 1.00 31.59 108 PRO A N 1
ATOM 860 C CA . PRO A 1 129 ? 35.680 57.043 14.598 1.00 33.08 108 PRO A CA 1
ATOM 861 C C . PRO A 1 129 ? 36.668 56.178 13.821 1.00 36.06 108 PRO A C 1
ATOM 862 O O . PRO A 1 129 ? 36.267 55.578 12.815 1.00 32.87 108 PRO A O 1
ATOM 866 N N . HIS A 1 130 ? 37.928 56.036 14.271 1.00 36.29 109 HIS A N 1
ATOM 867 C CA . HIS A 1 130 ? 38.914 55.325 13.462 1.00 35.13 109 HIS A CA 1
ATOM 868 C C . HIS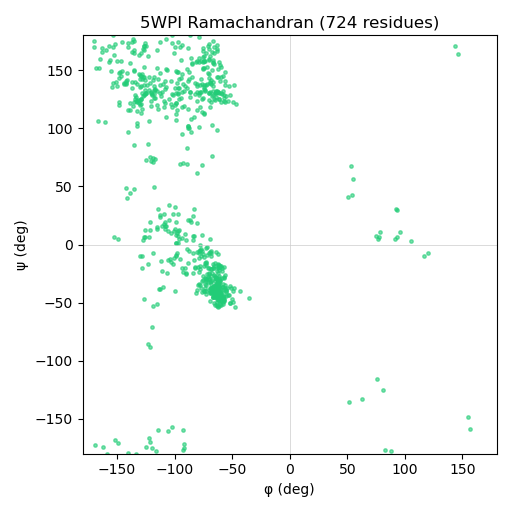 A 1 130 ? 39.633 54.179 14.174 1.00 35.66 109 HIS A C 1
ATOM 869 O O . HIS A 1 130 ? 40.544 53.591 13.583 1.00 39.85 109 HIS A O 1
ATOM 876 N N . PHE A 1 131 ? 39.248 53.822 15.398 1.00 32.15 110 PHE A N 1
ATOM 877 C CA . PHE A 1 131 ? 39.778 52.606 16.012 1.00 33.23 110 PHE A CA 1
ATOM 878 C C . PHE A 1 131 ? 38.849 52.153 17.122 1.00 31.82 110 PHE A C 1
ATOM 879 O O . PHE A 1 131 ? 37.969 52.893 17.571 1.00 31.39 110 PHE A O 1
ATOM 887 N N . THR A 1 132 ? 39.082 50.925 17.576 1.00 31.55 111 THR A N 1
ATOM 888 C CA . THR A 1 132 ? 38.448 50.391 18.770 1.00 34.13 111 THR A CA 1
ATOM 889 C C . THR A 1 132 ? 39.502 49.687 19.609 1.00 38.27 111 THR A C 1
ATOM 890 O O . THR A 1 132 ? 40.487 49.169 19.077 1.00 40.28 111 THR A O 1
ATOM 894 N N . THR A 1 133 ? 39.294 49.682 20.927 1.00 37.52 112 THR A N 1
ATOM 895 C CA . THR A 1 133 ? 40.129 48.933 21.852 1.00 37.25 112 THR A CA 1
ATOM 896 C C . THR A 1 133 ? 39.236 48.205 22.841 1.00 34.15 112 THR A C 1
ATOM 897 O O . THR A 1 133 ? 38.040 48.486 22.963 1.00 33.02 112 THR A O 1
ATOM 901 N N . GLY A 1 134 ? 39.848 47.290 23.571 1.00 30.97 113 GLY A N 1
ATOM 902 C CA . GLY A 1 134 ? 39.215 46.636 24.694 1.00 35.00 113 GLY A CA 1
ATOM 903 C C . GLY A 1 134 ? 39.273 47.394 25.997 1.00 35.46 113 GLY A C 1
ATOM 904 O O . GLY A 1 134 ? 38.823 46.865 27.016 1.00 38.28 113 GLY A O 1
ATOM 905 N N . GLY A 1 135 ? 39.816 48.606 26.011 1.00 33.64 114 GLY A N 1
ATOM 906 C CA . GLY A 1 135 ? 39.837 49.421 27.217 1.00 31.74 114 GLY A CA 1
ATOM 907 C C . GLY A 1 135 ? 40.988 50.412 27.186 1.00 33.49 114 GLY A C 1
ATOM 908 O O . GLY A 1 135 ? 41.384 50.886 26.120 1.00 33.99 114 GLY A O 1
ATOM 909 N N . THR A 1 136 ? 41.499 50.717 28.384 1.00 32.49 115 THR A N 1
ATOM 910 C CA . THR A 1 136 ? 42.646 51.589 28.560 1.00 31.70 115 THR A CA 1
ATOM 911 C C . THR A 1 136 ? 43.868 50.722 28.921 1.00 32.69 115 THR A C 1
ATOM 912 O O . THR A 1 136 ? 43.896 49.517 28.638 1.00 32.41 115 THR A O 1
ATOM 916 N N . PHE A 1 137 ? 44.889 51.336 29.507 1.00 33.90 116 PHE A N 1
ATOM 917 C CA . PHE A 1 137 ? 46.118 50.617 29.840 1.00 30.70 116 PHE A CA 1
ATOM 918 C C . PHE A 1 137 ? 46.382 50.706 31.349 1.00 31.24 116 PHE A C 1
ATOM 919 O O . PHE A 1 137 ? 45.961 49.820 32.109 1.00 33.64 116 PHE A O 1
ATOM 927 N N . TYR A 1 138 ? 47.083 51.743 31.810 1.00 30.79 117 TYR A N 1
ATOM 928 C CA . TYR A 1 138 ? 47.252 51.921 33.252 1.00 30.76 117 TYR A CA 1
ATOM 929 C C . TYR A 1 138 ? 47.426 53.390 33.589 1.00 30.38 117 TYR A C 1
ATOM 930 O O . TYR A 1 138 ? 47.542 54.242 32.709 1.00 29.48 117 TYR A O 1
ATOM 939 N N . SER A 1 139 ? 47.436 53.663 34.901 1.00 33.58 118 SER A N 1
ATOM 940 C CA . SER A 1 139 ? 47.606 54.994 35.473 1.00 31.90 118 SER A CA 1
ATOM 941 C C . SER A 1 139 ? 48.926 55.108 36.219 1.00 33.32 118 SER A C 1
ATOM 942 O O . SER A 1 139 ? 49.051 55.904 37.156 1.00 34.96 118 SER A O 1
ATOM 945 N N . ALA A 1 140 ? 49.905 54.290 35.832 1.00 30.71 119 ALA A N 1
ATOM 946 C CA . ALA A 1 140 ? 51.139 54.154 36.589 1.00 31.57 119 ALA A CA 1
ATOM 947 C C . ALA A 1 140 ? 52.228 55.126 36.169 1.00 33.66 119 ALA A C 1
ATOM 948 O O . ALA A 1 140 ? 53.130 55.393 36.968 1.00 34.51 119 ALA A O 1
ATOM 950 N N . MET A 1 141 ? 52.204 55.629 34.930 1.00 33.04 120 MET A N 1
ATOM 951 C CA . MET A 1 141 ? 53.299 56.431 34.389 1.00 34.32 120 MET A CA 1
ATOM 952 C C . MET A 1 141 ? 52.793 57.824 34.035 1.00 34.67 120 MET A C 1
ATOM 953 O O . MET A 1 141 ? 52.641 58.151 32.849 1.00 35.56 120 MET A O 1
ATOM 958 N N . PRO A 1 142 ? 52.550 58.677 35.035 1.00 32.80 121 PRO A N 1
ATOM 959 C CA . PRO A 1 142 ? 52.092 60.039 34.732 1.00 31.64 121 PRO A CA 1
ATOM 960 C C . PRO A 1 142 ? 53.090 60.810 33.909 1.00 32.00 121 PRO A C 1
ATOM 961 O O . PRO A 1 142 ? 52.722 61.808 33.282 1.00 32.69 121 PRO A O 1
ATOM 965 N N . ARG A 1 143 ? 54.347 60.388 33.884 1.00 31.00 122 ARG A N 1
ATOM 966 C CA . ARG A 1 143 ? 55.313 61.139 33.102 1.00 31.91 122 ARG A CA 1
ATOM 967 C C . ARG A 1 143 ? 55.129 60.941 31.597 1.00 31.85 122 ARG A C 1
ATOM 968 O O . ARG A 1 143 ? 55.645 61.741 30.807 1.00 29.62 122 ARG A O 1
ATOM 976 N N . ASP A 1 144 ? 54.421 59.892 31.179 1.00 32.54 123 ASP A N 1
ATOM 977 C CA . ASP A 1 144 ? 54.254 59.656 29.750 1.00 32.25 123 ASP A CA 1
ATOM 978 C C . ASP A 1 144 ? 53.168 60.547 29.168 1.00 31.72 123 ASP A C 1
ATOM 979 O O . ASP A 1 144 ? 53.271 60.978 28.019 1.00 33.75 123 ASP A O 1
ATOM 984 N N . CYS A 1 145 ? 52.120 60.825 29.936 1.00 32.15 124 CYS A N 1
ATOM 985 C CA . CYS A 1 145 ? 50.926 61.435 29.386 1.00 32.44 124 CYS A CA 1
ATOM 986 C C . CYS A 1 145 ? 50.762 62.905 29.749 1.00 33.02 124 CYS A C 1
ATOM 987 O O . CYS A 1 145 ? 49.911 63.577 29.153 1.00 32.60 124 CYS A O 1
ATOM 990 N N . LEU A 1 146 ? 51.531 63.417 30.712 1.00 32.31 125 LEU A N 1
ATOM 991 C CA . LEU A 1 146 ? 51.470 64.816 31.110 1.00 28.79 125 LEU A CA 1
ATOM 992 C C . LEU A 1 146 ? 52.847 65.457 30.993 1.00 30.60 125 LEU A C 1
ATOM 993 O O . LEU A 1 146 ? 53.858 64.851 31.366 1.00 29.88 125 LEU A O 1
ATOM 998 N N . PHE A 1 147 ? 52.889 66.683 30.466 1.00 32.35 126 PHE A N 1
ATOM 999 C CA . PHE A 1 147 ? 54.109 67.485 30.428 1.00 34.88 126 PHE A CA 1
ATOM 1000 C C . PHE A 1 147 ? 53.873 68.777 31.193 1.00 35.15 126 PHE A C 1
ATOM 1001 O O . PHE A 1 147 ? 52.877 69.467 30.954 1.00 39.33 126 PHE A O 1
ATOM 1009 N N . ALA A 1 148 ? 54.787 69.115 32.099 1.00 34.17 127 ALA A N 1
ATOM 1010 C CA . ALA A 1 148 ? 54.623 70.281 32.964 1.00 30.23 127 ALA A CA 1
ATOM 1011 C C . ALA A 1 148 ? 55.908 71.087 32.943 1.00 30.25 127 ALA A C 1
ATOM 1012 O O . ALA A 1 148 ? 56.981 70.540 33.223 1.00 32.06 127 ALA A O 1
ATOM 1014 N N . ILE A 1 149 ? 55.807 72.368 32.577 1.00 30.97 128 ILE A N 1
ATOM 1015 C CA . ILE A 1 149 ? 56.931 73.304 32.657 1.00 34.78 128 ILE A CA 1
ATOM 1016 C C . ILE A 1 149 ? 56.354 74.707 32.765 1.00 36.21 128 ILE A C 1
ATOM 1017 O O . ILE A 1 149 ? 55.268 74.990 32.246 1.00 36.08 128 ILE A O 1
ATOM 1022 N N . GLY A 1 150 ? 57.079 75.586 33.451 1.00 36.34 129 GLY A N 1
ATOM 1023 C CA . GLY A 1 150 ? 56.450 76.807 33.924 1.00 35.74 129 GLY A CA 1
ATOM 1024 C C . GLY A 1 150 ? 55.171 76.466 34.685 1.00 35.00 129 GLY A C 1
ATOM 1025 O O . GLY A 1 150 ? 55.130 75.517 35.484 1.00 30.96 129 GLY A O 1
ATOM 1026 N N . LYS A 1 151 ? 54.108 77.222 34.402 1.00 34.46 130 LYS A N 1
ATOM 1027 C CA . LYS A 1 151 ? 52.783 77.025 34.977 1.00 36.27 130 LYS A CA 1
ATOM 1028 C C . LYS A 1 151 ? 51.856 76.237 34.059 1.00 35.62 130 LYS A C 1
ATOM 1029 O O . LYS A 1 151 ? 50.647 76.169 34.323 1.00 37.74 130 LYS A O 1
ATOM 1035 N N . LYS A 1 152 ? 52.390 75.656 32.983 1.00 34.94 131 LYS A N 1
ATOM 1036 C CA . LYS A 1 152 ? 51.614 74.860 32.041 1.00 32.45 131 LYS A CA 1
ATOM 1037 C C . LYS A 1 152 ? 51.657 73.388 32.416 1.00 33.54 131 LYS A C 1
ATOM 1038 O O . LYS A 1 152 ? 52.708 72.851 32.774 1.00 36.29 131 LYS A O 1
ATOM 1044 N N . ILE A 1 153 ? 50.518 72.724 32.309 1.00 33.35 132 ILE A N 1
ATOM 1045 C CA . ILE A 1 153 ? 50.466 71.275 32.400 1.00 31.39 132 ILE A CA 1
ATOM 1046 C C . ILE A 1 153 ? 49.676 70.792 31.187 1.00 32.95 132 ILE A C 1
ATOM 1047 O O . ILE A 1 153 ? 48.531 71.214 30.980 1.00 33.34 132 ILE A O 1
ATOM 1052 N N . ILE A 1 154 ? 50.308 69.957 30.357 1.00 30.56 133 ILE A N 1
ATOM 1053 C CA . ILE A 1 154 ? 49.833 69.676 29.009 1.00 28.87 133 ILE A CA 1
ATOM 1054 C C . ILE A 1 154 ? 49.476 68.202 28.902 1.00 29.53 133 ILE A C 1
ATOM 1055 O O . ILE A 1 154 ? 50.298 67.333 29.222 1.00 30.26 133 ILE A O 1
ATOM 1060 N N . GLU A 1 155 ? 48.247 67.925 28.459 1.00 27.73 134 GLU A N 1
ATOM 1061 C CA . GLU A 1 155 ? 47.831 66.571 28.093 1.00 27.50 134 GLU A CA 1
ATOM 1062 C C . GLU A 1 155 ? 48.290 66.300 26.660 1.00 30.21 134 GLU A C 1
ATOM 1063 O O . GLU A 1 155 ? 47.742 66.870 25.711 1.00 30.37 134 GLU A O 1
ATOM 1069 N N . VAL A 1 156 ? 49.286 65.426 26.504 1.00 28.96 135 VAL A N 1
ATOM 1070 C CA . VAL A 1 156 ? 49.987 65.207 25.240 1.00 27.15 135 VAL A CA 1
ATOM 1071 C C . VAL A 1 156 ? 49.174 64.329 24.285 1.00 26.98 135 VAL A C 1
ATOM 1072 O O . VAL A 1 156 ? 48.294 63.576 24.734 1.00 28.86 135 VAL A O 1
ATOM 1076 N N . PRO A 1 157 ? 49.413 64.389 22.965 1.00 26.45 136 PRO A N 1
ATOM 1077 C CA . PRO A 1 157 ? 48.644 63.541 22.047 1.00 27.97 136 PRO A CA 1
ATOM 1078 C C . PRO A 1 157 ? 49.331 62.191 21.871 1.00 31.40 136 PRO A C 1
ATOM 1079 O O . PRO A 1 157 ? 50.320 62.083 21.142 1.00 34.57 136 PRO A O 1
ATOM 1083 N N . MET A 1 158 ? 48.846 61.151 22.531 1.00 33.68 137 MET A N 1
ATOM 1084 C CA . MET A 1 158 ? 49.604 59.908 22.597 1.00 35.06 137 MET A CA 1
ATOM 1085 C C . MET A 1 158 ? 49.298 59.008 21.402 1.00 32.04 137 MET A C 1
ATOM 1086 O O . MET A 1 158 ? 48.160 58.935 20.933 1.00 30.61 137 MET A O 1
ATOM 1091 N N . SER A 1 159 ? 50.331 58.325 20.914 1.00 31.27 138 SER A N 1
ATOM 1092 C CA . SER A 1 159 ? 50.183 57.434 19.767 1.00 30.82 138 SER A CA 1
ATOM 1093 C C . SER A 1 159 ? 49.589 56.076 20.129 1.00 31.46 138 SER A C 1
ATOM 1094 O O . SER A 1 159 ? 49.076 55.392 19.247 1.00 30.77 138 SER A O 1
ATOM 1097 N N . TRP A 1 160 ? 49.632 55.660 21.394 1.00 32.10 139 TRP A N 1
ATOM 1098 C CA . TRP A 1 160 ? 49.061 54.365 21.746 1.00 32.47 139 TRP A CA 1
ATOM 1099 C C . TRP A 1 160 ? 47.549 54.486 21.897 1.00 31.37 139 TRP A C 1
ATOM 1100 O O . TRP A 1 160 ? 47.057 55.294 22.692 1.00 34.93 139 TRP A O 1
ATOM 1111 N N . ARG A 1 161 ? 46.806 53.678 21.141 1.00 31.15 140 ARG A N 1
ATOM 1112 C CA . ARG A 1 161 ? 45.348 53.754 21.210 1.00 30.75 140 ARG A CA 1
ATOM 1113 C C . ARG A 1 161 ? 44.824 53.371 22.590 1.00 30.17 140 ARG A C 1
ATOM 1114 O O . ARG A 1 161 ? 43.775 53.862 23.014 1.00 28.01 140 ARG A O 1
ATOM 1122 N N . SER A 1 162 ? 45.527 52.496 23.299 1.00 29.09 141 SER A N 1
ATOM 1123 C CA . SER A 1 162 ? 45.062 52.088 24.615 1.00 31.37 141 SER A CA 1
ATOM 1124 C C . SER A 1 162 ? 45.348 53.128 25.686 1.00 30.78 141 SER A C 1
ATOM 1125 O O . SER A 1 162 ? 44.963 52.926 26.838 1.00 30.08 141 SER A O 1
ATOM 1128 N N . ARG A 1 163 ? 46.045 54.209 25.343 1.00 31.38 142 ARG A N 1
ATOM 1129 C CA . ARG A 1 163 ? 46.326 55.293 26.269 1.00 28.80 142 ARG A CA 1
ATOM 1130 C C . ARG A 1 163 ? 45.522 56.543 25.917 1.00 29.29 142 ARG A C 1
ATOM 1131 O O . ARG A 1 163 ? 45.820 57.634 26.413 1.00 32.40 142 ARG A O 1
ATOM 1139 N N . TYR A 1 164 ? 44.480 56.387 25.091 1.00 27.44 143 TYR A N 1
ATOM 1140 C CA . TYR A 1 164 ? 43.744 57.526 24.556 1.00 28.53 143 TYR A CA 1
ATOM 1141 C C . TYR A 1 164 ? 43.086 58.344 25.653 1.00 28.66 143 TYR A C 1
ATOM 1142 O O . TYR A 1 164 ? 42.989 59.575 25.535 1.00 27.28 143 TYR A O 1
ATOM 1151 N N . PHE A 1 165 ? 42.619 57.674 26.710 1.00 28.66 144 PHE A N 1
ATOM 1152 C CA . PHE A 1 165 ? 41.892 58.278 27.821 1.00 31.19 144 PHE A CA 1
ATOM 1153 C C . PHE A 1 165 ? 42.699 58.226 29.116 1.00 33.89 144 PHE A C 1
ATOM 1154 O O . PHE A 1 165 ? 42.126 58.267 30.218 1.00 31.98 144 PHE A O 1
ATOM 1162 N N . GLU A 1 166 ? 44.028 58.137 28.999 1.00 34.48 145 GLU A N 1
ATOM 1163 C CA . GLU A 1 166 ? 44.859 57.911 30.176 1.00 34.82 145 GLU A CA 1
ATOM 1164 C C . GLU A 1 166 ? 44.761 59.054 31.188 1.00 32.40 145 GLU A C 1
ATOM 1165 O O . GLU A 1 166 ? 44.904 58.819 32.391 1.00 33.58 145 GLU A O 1
ATOM 1171 N N . THR A 1 167 ? 44.493 60.287 30.737 1.00 29.85 146 THR A N 1
ATOM 1172 C CA . THR A 1 167 ? 44.492 61.421 31.656 1.00 29.74 146 THR A CA 1
ATOM 1173 C C . THR A 1 167 ? 43.230 61.501 32.503 1.00 31.40 146 THR A C 1
ATOM 1174 O O . THR A 1 167 ? 43.245 62.167 33.545 1.00 32.84 146 THR A O 1
ATOM 1178 N N . PHE A 1 168 ? 42.154 60.823 32.096 1.00 31.81 147 PHE A N 1
ATOM 1179 C CA . PHE A 1 168 ? 40.898 60.847 32.854 1.00 30.18 147 PHE A CA 1
ATOM 1180 C C . PHE A 1 168 ? 41.108 60.489 34.327 1.00 32.25 147 PHE A C 1
ATOM 1181 O O . PHE A 1 168 ? 40.435 61.040 35.208 1.00 34.65 147 PHE A O 1
ATOM 1189 N N . ALA A 1 169 ? 42.031 59.559 34.621 1.00 31.09 148 ALA A N 1
ATOM 1190 C CA . ALA A 1 169 ? 42.281 59.165 36.011 1.00 30.88 148 ALA A CA 1
ATOM 1191 C C . ALA A 1 169 ? 42.937 60.284 36.825 1.00 31.06 148 ALA A C 1
ATOM 1192 O O . ALA A 1 169 ? 42.849 60.292 38.065 1.00 30.27 148 ALA A O 1
ATOM 1194 N N . PHE A 1 170 ? 43.579 61.236 36.156 1.00 30.97 149 PHE A N 1
ATOM 1195 C CA . PHE A 1 170 ? 44.225 62.363 36.807 1.00 30.45 149 PHE A CA 1
ATOM 1196 C C . PHE A 1 170 ? 43.354 63.611 36.819 1.00 30.38 149 PHE A C 1
ATOM 1197 O O . PHE A 1 170 ? 43.828 64.674 37.238 1.00 31.95 149 PHE A O 1
ATOM 1205 N N . ARG A 1 171 ? 42.090 63.507 36.387 1.00 29.94 150 ARG A N 1
ATOM 1206 C CA . ARG A 1 171 ? 41.306 64.708 36.081 1.00 30.90 150 ARG A CA 1
ATOM 1207 C C . ARG A 1 171 ? 40.885 65.473 37.334 1.00 34.09 150 ARG A C 1
ATOM 1208 O O . ARG A 1 171 ? 40.727 66.703 37.274 1.00 34.58 150 ARG A O 1
ATOM 1216 N N . ASP A 1 172 ? 40.686 64.785 38.468 1.00 31.98 151 ASP A N 1
ATOM 1217 C CA . ASP A 1 172 ? 40.446 65.517 39.710 1.00 35.74 151 ASP A CA 1
ATOM 1218 C C . ASP A 1 172 ? 41.645 66.394 40.064 1.00 34.65 151 ASP A C 1
ATOM 1219 O O . ASP A 1 172 ? 41.474 67.545 40.486 1.00 32.57 151 ASP A O 1
ATOM 1224 N N . ILE A 1 173 ? 42.869 65.871 39.893 1.00 32.35 152 ILE A N 1
ATOM 1225 C CA . ILE A 1 173 ? 44.066 66.671 40.177 1.00 31.16 152 ILE A CA 1
ATOM 1226 C C . ILE A 1 173 ? 44.153 67.858 39.229 1.00 33.06 152 ILE A C 1
ATOM 1227 O O . ILE A 1 173 ? 44.464 68.988 39.636 1.00 33.47 152 ILE A O 1
ATOM 1232 N N . LEU A 1 174 ? 43.913 67.606 37.937 1.00 30.92 153 LEU A N 1
ATOM 1233 C CA . LEU A 1 174 ? 44.079 68.641 36.928 1.00 29.90 153 LEU A CA 1
ATOM 1234 C C . LEU A 1 174 ? 43.048 69.755 37.095 1.00 30.68 153 LEU A C 1
ATOM 1235 O O . LEU A 1 174 ? 43.391 70.937 37.001 1.00 32.29 153 LEU A O 1
ATOM 1240 N N . ASN A 1 175 ? 41.771 69.402 37.320 1.00 30.41 154 ASN A N 1
ATOM 1241 C CA . ASN A 1 175 ? 40.755 70.439 37.505 1.00 31.48 154 ASN A CA 1
ATOM 1242 C C . ASN A 1 175 ? 41.109 71.313 38.697 1.00 34.90 154 ASN A C 1
ATOM 1243 O O . ASN A 1 175 ? 40.954 72.542 38.647 1.00 35.60 154 ASN A O 1
ATOM 1248 N N . ASP A 1 176 ? 41.612 70.686 39.771 1.00 32.94 155 ASP A N 1
ATOM 1249 C CA . ASP A 1 176 ? 42.048 71.431 40.943 1.00 33.83 155 ASP A CA 1
ATOM 1250 C C . ASP A 1 176 ? 43.189 72.384 40.610 1.00 31.26 155 ASP A C 1
ATOM 1251 O O . ASP A 1 176 ? 43.112 73.575 40.928 1.00 30.95 155 ASP A O 1
ATOM 1256 N N . TYR A 1 177 ? 44.269 71.881 39.991 1.00 27.76 156 TYR A N 1
ATOM 1257 C CA . TYR A 1 177 ? 45.336 72.789 39.569 1.00 30.16 156 TYR A CA 1
ATOM 1258 C C . TYR A 1 177 ? 44.782 73.933 38.731 1.00 33.28 156 TYR A C 1
ATOM 1259 O O . TYR A 1 177 ? 45.164 75.093 38.921 1.00 31.58 156 TYR A O 1
ATOM 1268 N N . PHE A 1 178 ? 43.865 73.618 37.803 1.00 35.02 157 PHE A N 1
ATOM 1269 C CA . PHE A 1 178 ? 43.278 74.638 36.939 1.00 34.19 157 PHE A CA 1
ATOM 1270 C C . PHE A 1 178 ? 42.561 75.712 37.744 1.00 35.05 157 PHE A C 1
ATOM 1271 O O . PHE A 1 178 ? 42.801 76.907 37.539 1.00 34.83 157 PHE A O 1
ATOM 1279 N N . THR A 1 179 ? 41.649 75.310 38.648 1.00 35.48 158 THR A N 1
ATOM 1280 C CA . THR A 1 179 ? 40.912 76.312 39.414 1.00 36.86 158 THR A CA 1
ATOM 1281 C C . THR A 1 179 ? 41.845 77.210 40.216 1.00 36.82 158 THR A C 1
ATOM 1282 O O . THR A 1 179 ? 41.479 78.353 40.510 1.00 35.88 158 THR A O 1
ATOM 1286 N N . ARG A 1 180 ? 43.059 76.748 40.521 1.00 35.69 159 ARG A N 1
ATOM 1287 C CA . ARG A 1 180 ? 43.997 77.505 41.339 1.00 37.34 159 ARG A CA 1
ATOM 1288 C C . ARG A 1 180 ? 45.080 78.235 40.534 1.00 37.10 159 ARG A C 1
ATOM 1289 O O . ARG A 1 180 ? 46.044 78.730 41.130 1.00 37.07 159 ARG A O 1
ATOM 1297 N N . GLY A 1 181 ? 44.951 78.321 39.209 1.00 36.87 160 GLY A N 1
ATOM 1298 C CA . GLY A 1 181 ? 45.824 79.159 38.392 1.00 34.70 160 GLY A CA 1
ATOM 1299 C C . GLY A 1 181 ? 46.694 78.431 37.380 1.00 36.86 160 GLY A C 1
ATOM 1300 O O . GLY A 1 181 ? 47.319 79.100 36.541 1.00 39.22 160 GLY A O 1
ATOM 1301 N N . ALA A 1 182 ? 46.778 77.101 37.408 1.00 31.33 161 ALA A N 1
ATOM 1302 C CA . ALA A 1 182 ? 47.576 76.389 36.420 1.00 31.72 161 ALA A CA 1
ATOM 1303 C C . ALA A 1 182 ? 47.037 76.613 35.010 1.00 34.30 161 ALA A C 1
ATOM 1304 O O . ALA A 1 182 ? 45.825 76.709 34.796 1.00 34.86 161 ALA A O 1
ATOM 1306 N N . GLU A 1 183 ? 47.945 76.689 34.038 1.00 34.99 162 GLU A N 1
ATOM 1307 C CA . GLU A 1 183 ? 47.554 76.708 32.632 1.00 37.34 162 GLU A CA 1
ATOM 1308 C C . GLU A 1 183 ? 47.413 75.256 32.202 1.00 40.28 162 GLU A C 1
ATOM 1309 O O . GLU A 1 183 ? 48.397 74.592 31.873 1.00 43.79 162 GLU A O 1
ATOM 1315 N N . TRP A 1 184 ? 46.187 74.757 32.227 1.00 41.18 163 TRP A N 1
ATOM 1316 C CA . TRP A 1 184 ? 45.868 73.373 31.885 1.00 38.72 163 TRP A CA 1
ATOM 1317 C C . TRP A 1 184 ? 45.359 73.340 30.448 1.00 38.71 163 TRP A C 1
ATOM 1318 O O . TRP A 1 184 ? 44.280 73.866 30.156 1.00 37.67 163 TRP A O 1
ATOM 1329 N N . ILE A 1 185 ? 46.142 72.734 29.543 1.00 38.70 164 ILE A N 1
ATOM 1330 C CA . ILE A 1 185 ? 45.848 72.734 28.113 1.00 37.66 164 ILE A CA 1
ATOM 1331 C C . ILE A 1 185 ? 46.184 71.360 27.536 1.00 34.86 164 ILE A C 1
ATOM 1332 O O . ILE A 1 185 ? 46.712 70.486 28.226 1.00 37.28 164 ILE A O 1
ATOM 1337 N N . ALA A 1 186 ? 45.848 71.159 26.263 1.00 29.41 165 ALA A N 1
ATOM 1338 C CA . ALA A 1 186 ? 45.996 69.841 25.659 1.00 32.65 165 ALA A CA 1
ATOM 1339 C C . ALA A 1 186 ? 46.314 69.957 24.165 1.00 33.74 165 ALA A C 1
ATOM 1340 O O . ALA A 1 186 ? 45.866 70.889 23.485 1.00 30.04 165 ALA A O 1
ATOM 1342 N N . ALA A 1 187 ? 47.098 68.999 23.660 1.00 31.00 166 ALA A N 1
ATOM 1343 C CA . ALA A 1 187 ? 47.229 68.854 22.222 1.00 32.05 166 ALA A CA 1
ATOM 1344 C C . ALA A 1 187 ? 45.916 68.331 21.640 1.00 31.75 166 ALA A C 1
ATOM 1345 O O . ALA A 1 187 ? 45.093 67.754 22.360 1.00 30.32 166 ALA A O 1
ATOM 1347 N N . PRO A 1 188 ? 45.685 68.541 20.343 1.00 29.96 167 PRO A N 1
ATOM 1348 C CA . PRO A 1 188 ? 44.459 68.017 19.730 1.00 30.69 167 PRO A CA 1
ATOM 1349 C C . PRO A 1 188 ? 44.425 66.504 19.832 1.00 31.91 167 PRO A C 1
ATOM 1350 O O . PRO A 1 188 ? 45.409 65.830 19.525 1.00 33.36 167 PRO A O 1
ATOM 1354 N N . LYS A 1 189 ? 43.304 65.970 20.317 1.00 32.60 168 LYS A N 1
ATOM 1355 C CA . LYS A 1 189 ? 43.230 64.522 20.505 1.00 32.38 168 LYS A CA 1
ATOM 1356 C C . LYS A 1 189 ? 43.436 63.839 19.154 1.00 32.57 168 LYS A C 1
ATOM 1357 O O . LYS A 1 189 ? 42.717 64.159 18.196 1.00 34.00 168 LYS A O 1
ATOM 1363 N N . PRO A 1 190 ? 44.425 62.952 19.017 1.00 30.76 169 PRO A N 1
ATOM 1364 C CA . PRO A 1 190 ? 44.709 62.350 17.708 1.00 28.42 169 PRO A CA 1
ATOM 1365 C C . PRO A 1 190 ? 43.577 61.453 17.224 1.00 32.17 169 PRO A C 1
ATOM 1366 O O . PRO A 1 190 ? 42.727 60.992 17.990 1.00 35.09 169 PRO A O 1
ATOM 1370 N N . MET A 1 191 ? 43.562 61.246 15.906 1.00 34.76 170 MET A N 1
ATOM 1371 C CA . MET A 1 191 ? 42.645 60.313 15.257 1.00 31.57 170 MET A CA 1
ATOM 1372 C C . MET A 1 191 ? 43.135 58.870 15.351 1.00 28.99 170 MET A C 1
ATOM 1373 O O . MET A 1 191 ? 42.329 57.957 15.538 1.00 30.71 170 MET A O 1
ATOM 1378 N N . LEU A 1 192 ? 44.442 58.650 15.204 1.00 26.34 171 LEU A N 1
ATOM 1379 C CA . LEU A 1 192 ? 45.068 57.327 15.347 1.00 30.15 171 LEU A CA 1
ATOM 1380 C C . LEU A 1 192 ? 44.405 56.293 14.443 1.00 34.11 171 LEU A C 1
ATOM 1381 O O . LEU A 1 192 ? 44.152 55.148 14.845 1.00 33.60 171 LEU A O 1
ATOM 1386 N N . SER A 1 193 ? 44.115 56.705 13.213 1.00 32.70 172 SER A N 1
ATOM 1387 C CA . SER A 1 193 ? 43.715 55.746 12.206 1.00 35.50 172 SER A CA 1
ATOM 1388 C C . SER A 1 193 ? 44.919 54.897 11.819 1.00 35.26 172 SER A C 1
ATOM 1389 O O . SER A 1 193 ? 46.057 55.174 12.216 1.00 31.98 172 SER A O 1
ATOM 1392 N N . ASP A 1 194 ? 44.669 53.867 11.007 1.00 38.26 173 ASP A N 1
ATOM 1393 C CA . ASP A 1 194 ? 45.770 53.031 10.525 1.00 40.74 173 ASP A CA 1
ATOM 1394 C C . ASP A 1 194 ? 46.792 53.829 9.727 1.00 41.39 173 ASP A C 1
ATOM 1395 O O . ASP A 1 194 ? 47.929 53.370 9.569 1.00 43.74 173 ASP A O 1
ATOM 1400 N N . ASP A 1 195 ? 46.422 55.024 9.249 1.00 39.55 174 ASP A N 1
ATOM 1401 C CA . ASP A 1 195 ? 47.359 55.917 8.579 1.00 39.12 174 ASP A CA 1
ATOM 1402 C C . ASP A 1 195 ? 48.502 56.379 9.478 1.00 36.50 174 ASP A C 1
ATOM 1403 O O . ASP A 1 195 ? 49.503 56.890 8.967 1.00 38.20 174 ASP A O 1
ATOM 1408 N N . VAL A 1 196 ? 48.376 56.235 10.798 1.00 34.33 175 VAL A N 1
ATOM 1409 C CA . VAL A 1 196 ? 49.486 56.601 11.675 1.00 34.01 175 VAL A CA 1
ATOM 1410 C C . VAL A 1 196 ? 50.704 55.704 11.444 1.00 37.64 175 VAL A C 1
ATOM 1411 O O . VAL A 1 196 ? 51.846 56.162 11.566 1.00 42.41 175 VAL A O 1
ATOM 1415 N N . TRP A 1 197 ? 50.509 54.445 11.059 1.00 35.70 176 TRP A N 1
ATOM 1416 C CA . TRP A 1 197 ? 51.614 53.489 11.024 1.00 36.23 176 TRP A CA 1
ATOM 1417 C C . TRP A 1 197 ? 52.287 53.378 9.662 1.00 36.00 176 TRP A C 1
ATOM 1418 O O . TRP A 1 197 ? 51.624 53.430 8.623 1.00 38.69 176 TRP A O 1
ATOM 1429 N N . GLU A 1 198 ? 53.614 53.192 9.683 1.00 37.31 177 GLU A N 1
ATOM 1430 C CA . GLU A 1 198 ? 54.396 53.015 8.458 1.00 38.94 177 GLU A CA 1
ATOM 1431 C C . GLU A 1 198 ? 54.020 51.711 7.783 1.00 41.02 177 GLU A C 1
ATOM 1432 O O . GLU A 1 198 ? 54.057 50.650 8.414 1.00 43.47 177 GLU A O 1
ATOM 1438 N N . LYS A 1 199 ? 53.694 51.783 6.488 1.00 41.80 178 LYS A N 1
ATOM 1439 C CA . LYS A 1 199 ? 53.304 50.589 5.752 1.00 43.14 178 LYS A CA 1
ATOM 1440 C C . LYS A 1 199 ? 54.492 49.781 5.265 1.00 47.66 178 LYS A C 1
ATOM 1441 O O . LYS A 1 199 ? 54.325 48.595 4.964 1.00 48.93 178 LYS A O 1
ATOM 1447 N N . ASP A 1 200 ? 55.678 50.391 5.164 1.00 51.16 179 ASP A N 1
ATOM 1448 C CA . ASP A 1 200 ? 56.872 49.706 4.676 1.00 56.67 179 ASP A CA 1
ATOM 1449 C C . ASP A 1 200 ? 57.852 49.365 5.800 1.00 54.53 179 ASP A C 1
ATOM 1450 O O . ASP A 1 200 ? 59.070 49.359 5.590 1.00 56.27 179 ASP A O 1
ATOM 1455 N N . PHE A 1 201 ? 57.350 49.048 6.988 1.00 51.38 180 PHE A N 1
ATOM 1456 C CA . PHE A 1 201 ? 58.207 48.864 8.148 1.00 49.02 180 PHE A CA 1
ATOM 1457 C C . PHE A 1 201 ? 58.726 47.433 8.233 1.00 48.96 180 PHE A C 1
ATOM 1458 O O . PHE A 1 201 ? 57.949 46.477 8.140 1.00 51.18 180 PHE A O 1
ATOM 1466 N N . ASP A 1 202 ? 60.035 47.289 8.426 1.00 47.83 181 ASP A N 1
ATOM 1467 C CA . ASP A 1 202 ? 60.641 45.980 8.648 1.00 56.01 181 ASP A CA 1
ATOM 1468 C C . ASP A 1 202 ? 60.841 45.796 10.148 1.00 58.17 181 ASP A C 1
ATOM 1469 O O . ASP A 1 202 ? 61.726 46.422 10.742 1.00 60.52 181 ASP A O 1
ATOM 1474 N N . PHE A 1 203 ? 60.017 44.939 10.758 1.00 56.62 182 PHE A N 1
ATOM 1475 C CA . PHE A 1 203 ? 60.142 44.680 12.187 1.00 56.49 182 PHE A CA 1
ATOM 1476 C C . PHE A 1 203 ? 61.385 43.866 12.539 1.00 63.11 182 PHE A C 1
ATOM 1477 O O . PHE A 1 203 ? 61.814 43.900 13.700 1.00 66.34 182 PHE A O 1
ATOM 1485 N N . GLU A 1 204 ? 61.970 43.145 11.567 1.00 65.66 183 GLU A N 1
ATOM 1486 C CA . GLU A 1 204 ? 63.176 42.355 11.804 1.00 70.73 183 GLU A CA 1
ATOM 1487 C C . GLU A 1 204 ? 64.447 43.190 11.724 1.00 76.42 183 GLU A C 1
ATOM 1488 O O . GLU A 1 204 ? 65.512 42.718 12.136 1.00 80.46 183 GLU A O 1
ATOM 1490 N N . GLN A 1 205 ? 64.357 44.415 11.204 1.00 76.59 184 GLN A N 1
ATOM 1491 C CA . GLN A 1 205 ? 65.499 45.324 11.125 1.00 79.70 184 GLN A CA 1
ATOM 1492 C C . GLN A 1 205 ? 65.550 46.134 12.417 1.00 78.96 184 GLN A C 1
ATOM 1493 O O . GLN A 1 205 ? 65.064 47.266 12.506 1.00 75.75 184 GLN A O 1
ATOM 1499 N N . GLU A 1 206 ? 66.158 45.523 13.441 1.00 81.94 185 GLU A N 1
ATOM 1500 C CA . GLU A 1 206 ? 66.220 46.148 14.760 1.00 81.21 185 GLU A CA 1
ATOM 1501 C C . GLU A 1 206 ? 66.996 47.461 14.725 1.00 79.28 185 GLU A C 1
ATOM 1502 O O . GLU A 1 206 ? 66.692 48.383 15.492 1.00 77.44 185 GLU A O 1
ATOM 1504 N N . PHE A 1 207 ? 67.988 47.564 13.843 1.00 78.91 186 PHE A N 1
ATOM 1505 C CA . PHE A 1 207 ? 68.794 48.753 13.612 1.00 74.83 186 PHE A CA 1
ATOM 1506 C C . PHE A 1 207 ? 68.795 49.063 12.124 1.00 69.00 186 PHE A C 1
ATOM 1507 O O . PHE A 1 207 ? 68.764 48.145 11.304 1.00 69.23 186 PHE A O 1
ATOM 1515 N N . PRO A 1 208 ? 68.840 50.346 11.741 1.00 65.19 187 PRO A N 1
ATOM 1516 C CA . PRO A 1 208 ? 68.804 51.537 12.594 1.00 63.55 187 PRO A CA 1
ATOM 1517 C C . PRO A 1 208 ? 67.371 51.969 12.900 1.00 62.66 187 PRO A C 1
ATOM 1518 O O . PRO A 1 208 ? 66.440 51.322 12.412 1.00 62.88 187 PRO A O 1
ATOM 1522 N N . PHE A 1 209 ? 67.200 53.045 13.672 1.00 60.55 188 PHE A N 1
ATOM 1523 C CA . PHE A 1 209 ? 65.866 53.511 14.044 1.00 57.20 188 PHE A CA 1
ATOM 1524 C C . PHE A 1 209 ? 65.132 54.089 12.833 1.00 58.31 188 PHE A C 1
ATOM 1525 O O . PHE A 1 209 ? 65.582 55.066 12.222 1.00 61.21 188 PHE A O 1
ATOM 1533 N N . ARG A 1 210 ? 64.005 53.468 12.481 1.00 54.96 189 ARG A N 1
ATOM 1534 C CA . ARG A 1 210 ? 62.994 54.051 11.609 1.00 48.41 189 ARG A CA 1
ATOM 1535 C C . ARG A 1 210 ? 61.701 54.115 12.410 1.00 44.81 189 ARG A C 1
ATOM 1536 O O . ARG A 1 210 ? 61.297 53.120 13.023 1.00 44.01 189 ARG A O 1
ATOM 1538 N N . SER A 1 211 ? 61.074 55.284 12.439 1.00 42.75 190 SER A N 1
ATOM 1539 C CA . SER A 1 211 ? 59.893 55.463 13.269 1.00 39.36 190 SER A CA 1
ATOM 1540 C C . SER A 1 211 ? 58.742 54.603 12.756 1.00 38.81 190 SER A C 1
ATOM 1541 O O . SER A 1 211 ? 58.534 54.476 11.548 1.00 39.66 190 SER A O 1
ATOM 1544 N N . ILE A 1 212 ? 57.996 54.001 13.686 1.00 37.66 191 ILE A N 1
ATOM 1545 C CA . ILE A 1 212 ? 56.800 53.252 13.310 1.00 38.49 191 ILE A CA 1
ATOM 1546 C C . ILE A 1 212 ? 55.616 54.179 13.036 1.00 36.61 191 ILE A C 1
ATOM 1547 O O . ILE A 1 212 ? 54.710 53.800 12.288 1.00 34.52 191 ILE A O 1
ATOM 1552 N N . ILE A 1 213 ? 55.605 55.411 13.607 1.00 35.04 192 ILE A N 1
ATOM 1553 C CA . ILE A 1 213 ? 54.536 56.375 13.363 1.00 33.88 192 ILE A CA 1
ATOM 1554 C C . ILE A 1 213 ? 54.965 57.351 12.269 1.00 35.26 192 ILE A C 1
ATOM 1555 O O . ILE A 1 213 ? 56.154 57.652 12.106 1.00 38.69 192 ILE A O 1
ATOM 1560 N N . THR A 1 214 ? 53.984 57.824 11.486 1.00 33.56 193 THR A N 1
ATOM 1561 C CA . THR A 1 214 ? 54.178 58.776 10.395 1.00 34.01 193 THR A CA 1
ATOM 1562 C C . THR A 1 214 ? 54.000 60.213 10.895 1.00 32.21 193 THR A C 1
ATOM 1563 O O . THR A 1 214 ? 53.839 60.460 12.087 1.00 33.81 193 THR A O 1
ATOM 1567 N N . GLU A 1 215 ? 53.980 61.173 9.966 1.00 31.40 194 GLU A N 1
ATOM 1568 C CA . GLU A 1 215 ? 53.726 62.583 10.237 1.00 29.40 194 GLU A CA 1
ATOM 1569 C C . GLU A 1 215 ? 52.283 62.986 9.926 1.00 32.03 194 GLU A C 1
ATOM 1570 O O . GLU A 1 215 ? 52.021 64.122 9.506 1.00 30.30 194 GLU A O 1
ATOM 1576 N N . VAL A 1 216 ? 51.331 62.071 10.105 1.00 32.78 195 VAL A N 1
ATOM 1577 C CA . VAL A 1 216 ? 49.969 62.399 9.715 1.00 33.08 195 VAL A CA 1
ATOM 1578 C C . VAL A 1 216 ? 49.348 63.403 10.694 1.00 33.69 195 VAL A C 1
ATOM 1579 O O . VAL A 1 216 ? 48.549 64.252 10.291 1.00 33.18 195 VAL A O 1
ATOM 1583 N N . GLU A 1 217 ? 49.724 63.360 11.970 1.00 31.20 196 GLU A N 1
ATOM 1584 C CA . GLU A 1 217 ? 49.240 64.321 12.952 1.00 30.32 196 GLU A CA 1
ATOM 1585 C C . GLU A 1 217 ? 50.294 64.461 14.047 1.00 30.85 196 GLU A C 1
ATOM 1586 O O . GLU A 1 217 ? 51.187 63.614 14.163 1.00 30.91 196 GLU A O 1
ATOM 1592 N N . PRO A 1 218 ? 50.233 65.520 14.863 1.00 30.94 197 PRO A N 1
ATOM 1593 C CA . PRO A 1 218 ? 51.216 65.639 15.955 1.00 32.82 197 PRO A CA 1
ATOM 1594 C C . PRO A 1 218 ? 51.061 64.509 16.968 1.00 30.33 197 PRO A C 1
ATOM 1595 O O . PRO A 1 218 ? 49.957 64.202 17.419 1.00 31.91 197 PRO A O 1
ATOM 1599 N N . LEU A 1 219 ? 52.171 63.872 17.307 1.00 30.00 198 LEU A N 1
ATOM 1600 C CA . LEU A 1 219 ? 52.173 62.844 18.339 1.00 31.32 198 LEU A CA 1
ATOM 1601 C C . LEU A 1 219 ? 53.445 62.946 19.167 1.00 30.45 198 LEU A C 1
ATOM 1602 O O . LEU A 1 219 ? 54.534 63.139 18.613 1.00 30.27 198 LEU A O 1
ATOM 1607 N N . PHE A 1 220 ? 53.309 62.778 20.481 1.00 27.15 199 PHE A N 1
ATOM 1608 C CA . PHE A 1 220 ? 54.483 62.663 21.337 1.00 29.28 199 PHE A CA 1
ATOM 1609 C C . PHE A 1 220 ? 54.073 62.202 22.733 1.00 32.79 199 PHE A C 1
ATOM 1610 O O . PHE A 1 220 ? 52.928 62.399 23.164 1.00 27.10 199 PHE A O 1
ATOM 1618 N N . ASP A 1 221 ? 55.017 61.517 23.391 1.00 34.45 200 ASP A N 1
ATOM 1619 C CA . ASP A 1 221 ? 54.968 61.205 24.815 1.00 33.48 200 ASP A CA 1
ATOM 1620 C C . ASP A 1 221 ? 55.849 62.200 25.556 1.00 31.88 200 ASP A C 1
ATOM 1621 O O . ASP A 1 221 ? 56.989 62.455 25.153 1.00 31.32 200 ASP A O 1
ATOM 1626 N N . ALA A 1 222 ? 55.328 62.730 26.661 1.00 31.67 201 ALA A N 1
ATOM 1627 C CA . ALA A 1 222 ? 56.072 63.717 27.433 1.00 32.44 201 ALA A CA 1
ATOM 1628 C C . ALA A 1 222 ? 57.435 63.194 27.879 1.00 32.78 201 ALA A C 1
ATOM 1629 O O . ALA A 1 222 ? 58.375 63.983 28.062 1.00 32.40 201 ALA A O 1
ATOM 1631 N N . ALA A 1 223 ? 57.570 61.883 28.062 1.00 31.59 202 ALA A N 1
ATOM 1632 C CA . ALA A 1 223 ? 58.818 61.328 28.581 1.00 34.66 202 ALA A CA 1
ATOM 1633 C C . ALA A 1 223 ? 59.930 61.286 27.529 1.00 34.43 202 ALA A C 1
ATOM 1634 O O . ALA A 1 223 ? 61.000 60.718 27.781 1.00 33.12 202 ALA A O 1
ATOM 1636 N N . ASP A 1 224 ? 59.718 61.882 26.355 1.00 34.81 203 ASP A N 1
ATOM 1637 C CA . ASP A 1 224 ? 60.813 62.033 25.415 1.00 34.48 203 ASP A CA 1
ATOM 1638 C C . ASP A 1 224 ? 61.561 63.338 25.613 1.00 35.96 203 ASP A C 1
ATOM 1639 O O . ASP A 1 224 ? 62.494 63.623 24.853 1.00 38.17 203 ASP A O 1
ATOM 1644 N N . PHE A 1 225 ? 61.201 64.113 26.634 1.00 34.09 204 PHE A N 1
ATOM 1645 C CA . PHE A 1 225 ? 61.780 65.427 26.866 1.00 34.23 204 PHE A CA 1
ATOM 1646 C C . PHE A 1 225 ? 62.228 65.532 28.315 1.00 36.07 204 PHE A C 1
ATOM 1647 O O . PHE A 1 225 ? 61.614 64.947 29.215 1.00 36.40 204 PHE A O 1
ATOM 1655 N N . MET A 1 226 ? 63.326 66.264 28.523 1.00 37.03 205 MET A N 1
ATOM 1656 C CA . MET A 1 226 ? 63.870 66.545 29.846 1.00 40.27 205 MET A CA 1
ATOM 1657 C C . MET A 1 226 ? 64.074 68.042 30.005 1.00 40.48 205 MET A C 1
ATOM 1658 O O . MET A 1 226 ? 64.452 68.735 29.049 1.00 42.56 205 MET A O 1
ATOM 1663 N N . LYS A 1 227 ? 63.840 68.531 31.215 1.00 38.01 206 LYS A N 1
ATOM 1664 C CA . LYS A 1 227 ? 63.714 69.960 31.477 1.00 38.66 206 LYS A CA 1
ATOM 1665 C C . LYS A 1 227 ? 65.019 70.527 32.027 1.00 40.71 206 LYS A C 1
ATOM 1666 O O . LYS A 1 227 ? 65.596 69.972 32.964 1.00 43.54 206 LYS A O 1
ATOM 1672 N N . MET A 1 228 ? 65.482 71.633 31.443 1.00 40.04 207 MET A N 1
ATOM 1673 C CA . MET A 1 228 ? 66.723 72.279 31.870 1.00 42.25 207 MET A CA 1
ATOM 1674 C C . MET A 1 228 ? 66.555 73.792 31.891 1.00 42.91 207 MET A C 1
ATOM 1675 O O . MET A 1 228 ? 67.424 74.537 31.427 1.00 43.79 207 MET A O 1
ATOM 1680 N N . GLY A 1 229 ? 65.440 74.275 32.431 1.00 43.00 208 GLY A N 1
ATOM 1681 C CA . GLY A 1 229 ? 65.238 75.706 32.522 1.00 42.10 208 GLY A CA 1
ATOM 1682 C C . GLY A 1 229 ? 64.741 76.278 31.213 1.00 39.65 208 GLY A C 1
ATOM 1683 O O . GLY A 1 229 ? 63.726 75.814 30.694 1.00 36.49 208 GLY A O 1
ATOM 1684 N N . ARG A 1 230 ? 65.428 77.282 30.663 1.00 41.40 209 ARG A N 1
ATOM 1685 C CA . ARG A 1 230 ? 65.044 77.780 29.342 1.00 45.11 209 ARG A CA 1
ATOM 1686 C C . ARG A 1 230 ? 65.339 76.789 28.224 1.00 45.18 209 ARG A C 1
ATOM 1687 O O . ARG A 1 230 ? 64.961 77.050 27.079 1.00 46.36 209 ARG A O 1
ATOM 1695 N N . ASP A 1 231 ? 66.010 75.676 28.517 1.00 44.46 210 ASP A N 1
ATOM 1696 C CA . ASP A 1 231 ? 66.370 74.693 27.510 1.00 45.75 210 ASP A CA 1
ATOM 1697 C C . ASP A 1 231 ? 65.731 73.350 27.822 1.00 42.73 210 ASP A C 1
ATOM 1698 O O . ASP A 1 231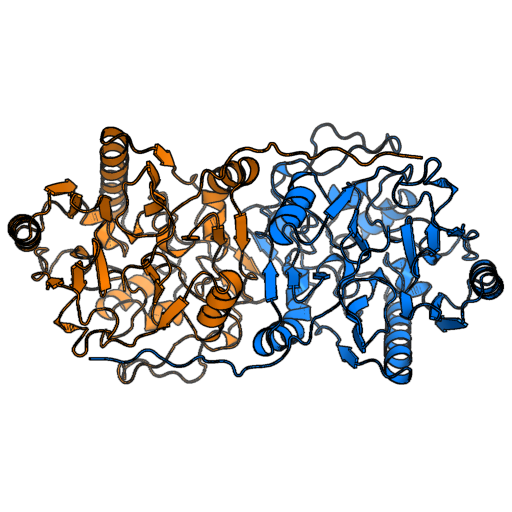 ? 65.642 72.944 28.983 1.00 43.92 210 ASP A O 1
ATOM 1703 N N . ILE A 1 232 ? 65.295 72.666 26.774 1.00 39.57 211 ILE A N 1
ATOM 1704 C CA . ILE A 1 232 ? 64.685 71.348 26.880 1.00 37.94 211 ILE A CA 1
ATOM 1705 C C . ILE A 1 232 ? 65.385 70.440 25.878 1.00 37.83 211 ILE A C 1
ATOM 1706 O O . ILE A 1 232 ? 65.632 70.846 24.740 1.00 40.50 211 ILE A O 1
ATOM 1711 N N . ILE A 1 233 ? 65.720 69.221 26.294 1.00 37.20 212 ILE A N 1
ATOM 1712 C CA . ILE A 1 233 ? 66.309 68.233 25.400 1.00 35.23 212 ILE A CA 1
ATOM 1713 C C . ILE A 1 233 ? 65.267 67.165 25.111 1.00 34.99 212 ILE A C 1
ATOM 1714 O O . ILE A 1 233 ? 64.571 66.696 26.022 1.00 35.70 212 ILE A O 1
ATOM 1719 N N . GLY A 1 234 ? 65.160 66.785 23.831 1.00 32.47 213 GLY A N 1
ATOM 1720 C CA . GLY A 1 234 ? 64.252 65.730 23.422 1.00 31.77 213 GLY A CA 1
ATOM 1721 C C . GLY A 1 234 ? 64.813 64.922 22.270 1.00 36.92 213 GLY A C 1
ATOM 1722 O O . GLY A 1 234 ? 65.868 65.233 21.707 1.00 39.31 213 GLY A O 1
ATOM 1723 N N . GLN A 1 235 ? 64.094 63.860 21.926 1.00 35.88 214 GLN A N 1
ATOM 1724 C CA . GLN A 1 235 ? 64.466 63.027 20.796 1.00 38.85 214 GLN A CA 1
ATOM 1725 C C . GLN A 1 235 ? 63.207 62.658 20.037 1.00 36.96 214 GLN A C 1
ATOM 1726 O O . GLN A 1 235 ? 62.101 62.670 20.591 1.00 32.95 214 GLN A O 1
ATOM 1732 N N . ARG A 1 236 ? 63.388 62.335 18.751 1.00 34.81 215 ARG A N 1
ATOM 1733 C CA . ARG A 1 236 ? 62.360 61.593 18.055 1.00 30.42 215 ARG A CA 1
ATOM 1734 C C . ARG A 1 236 ? 62.394 60.142 18.530 1.00 30.89 215 ARG A C 1
ATOM 1735 O O . ARG A 1 236 ? 63.430 59.629 18.958 1.00 32.14 215 ARG A O 1
ATOM 1743 N N . SER A 1 237 ? 61.248 59.480 18.471 1.00 30.68 216 SER A N 1
ATOM 1744 C CA . SER A 1 237 ? 61.159 58.088 18.883 1.00 32.18 216 SER A CA 1
ATOM 1745 C C . SER A 1 237 ? 59.937 57.482 18.217 1.00 32.49 216 SER A C 1
ATOM 1746 O O . SER A 1 237 ? 59.208 58.157 17.491 1.00 33.03 216 SER A O 1
ATOM 1749 N N . HIS A 1 238 ? 59.699 56.195 18.488 1.00 35.61 217 HIS A N 1
ATOM 1750 C CA . HIS A 1 238 ? 58.483 55.548 18.010 1.00 36.42 217 HIS A CA 1
ATOM 1751 C C . HIS A 1 238 ? 57.223 56.171 18.584 1.00 37.29 217 HIS A C 1
ATOM 1752 O O . HIS A 1 238 ? 56.123 55.800 18.161 1.00 36.29 217 HIS A O 1
ATOM 1759 N N . ALA A 1 239 ? 57.353 57.084 19.548 1.00 39.56 218 ALA A N 1
ATOM 1760 C CA . ALA A 1 239 ? 56.206 57.750 20.148 1.00 37.71 218 ALA A CA 1
ATOM 1761 C C . ALA A 1 239 ? 56.125 59.229 19.816 1.00 37.28 218 ALA A C 1
ATOM 1762 O O . ALA A 1 239 ? 55.064 59.826 20.003 1.00 38.90 218 ALA A O 1
ATOM 1764 N N . THR A 1 240 ? 57.188 59.833 19.293 1.00 37.58 219 THR A N 1
ATOM 1765 C CA . THR A 1 240 ? 57.261 61.285 19.179 1.00 34.66 219 THR A CA 1
ATOM 1766 C C . THR A 1 240 ? 57.730 61.646 17.782 1.00 32.11 219 THR A C 1
ATOM 1767 O O . THR A 1 240 ? 58.869 61.334 17.421 1.00 34.40 219 THR A O 1
ATOM 1771 N N . ASN A 1 241 ? 56.865 62.305 16.997 1.00 27.42 220 ASN A N 1
ATOM 1772 C CA . ASN A 1 241 ? 57.233 62.669 15.640 1.00 29.34 220 ASN A CA 1
ATOM 1773 C C . ASN A 1 241 ? 57.603 64.150 15.548 1.00 30.58 220 ASN A C 1
ATOM 1774 O O . ASN A 1 241 ? 57.609 64.887 16.534 1.00 29.95 220 ASN A O 1
ATOM 1779 N N . LYS A 1 242 ? 57.959 64.576 14.331 1.00 33.75 221 LYS A N 1
ATOM 1780 C CA . LYS A 1 242 ? 58.450 65.934 14.124 1.00 32.72 221 LYS A CA 1
ATOM 1781 C C . LYS A 1 242 ? 57.345 66.941 14.363 1.00 31.51 221 LYS A C 1
ATOM 1782 O O . LYS A 1 242 ? 57.591 68.016 14.915 1.00 33.69 221 LYS A O 1
ATOM 1788 N N . LYS A 1 243 ? 56.123 66.613 13.943 1.00 30.33 222 LYS A N 1
ATOM 1789 C CA . LYS A 1 243 ? 54.981 67.486 14.201 1.00 29.07 222 LYS A CA 1
ATOM 1790 C C . LYS A 1 243 ? 54.743 67.639 15.694 1.00 29.99 222 LYS A C 1
ATOM 1791 O O . LYS A 1 243 ? 54.414 68.734 16.181 1.00 25.56 222 LYS A O 1
ATOM 1797 N N . GLY A 1 244 ? 54.895 66.544 16.439 1.00 29.89 223 GLY A N 1
ATOM 1798 C CA . GLY A 1 244 ? 54.713 66.615 17.876 1.00 29.56 223 GLY A CA 1
ATOM 1799 C C . GLY A 1 244 ? 55.737 67.510 18.543 1.00 30.11 223 GLY A C 1
ATOM 1800 O O . GLY A 1 244 ? 55.394 68.320 19.413 1.00 28.59 223 GLY A O 1
ATOM 1801 N N . ILE A 1 245 ? 57.006 67.373 18.156 1.00 30.51 224 ILE A N 1
ATOM 1802 C CA . ILE A 1 245 ? 58.033 68.271 18.676 1.00 29.08 224 ILE A CA 1
ATOM 1803 C C . ILE A 1 245 ? 57.713 69.708 18.307 1.00 32.42 224 ILE A C 1
ATOM 1804 O O . ILE A 1 245 ? 57.828 70.622 19.139 1.00 36.41 224 ILE A O 1
ATOM 1809 N N . GLU A 1 246 ? 57.302 69.934 17.052 1.00 30.87 225 GLU A N 1
ATOM 1810 C CA . GLU A 1 246 ? 56.989 71.290 16.624 1.00 31.42 225 GLU A CA 1
ATOM 1811 C C . GLU A 1 246 ? 55.787 71.838 17.382 1.00 32.16 225 GLU A C 1
ATOM 1812 O O . GLU A 1 246 ? 55.755 73.030 17.702 1.00 32.83 225 GLU A O 1
ATOM 1818 N N . TRP A 1 247 ? 54.808 70.985 17.705 1.00 32.07 226 TRP A N 1
ATOM 1819 C CA . TRP A 1 247 ? 53.670 71.438 18.499 1.00 31.25 226 TRP A CA 1
ATOM 1820 C C . TRP A 1 247 ? 54.121 71.868 19.897 1.00 31.55 226 TRP A C 1
ATOM 1821 O O . TRP A 1 247 ? 53.682 72.903 20.419 1.00 31.74 226 TRP A O 1
ATOM 1832 N N . LEU A 1 248 ? 55.016 71.103 20.511 1.00 28.64 227 LEU A N 1
ATOM 1833 C CA . LEU A 1 248 ? 55.514 71.507 21.819 1.00 30.81 227 LEU A CA 1
ATOM 1834 C C . LEU A 1 248 ? 56.302 72.808 21.717 1.00 33.18 227 LEU A C 1
ATOM 1835 O O . LEU A 1 248 ? 56.122 73.716 22.541 1.00 33.78 227 LEU A O 1
ATOM 1840 N N . ARG A 1 249 ? 57.168 72.921 20.705 1.00 32.55 228 ARG A N 1
ATOM 1841 C CA . ARG A 1 249 ? 57.903 74.161 20.484 1.00 36.22 228 ARG A CA 1
ATOM 1842 C C . ARG A 1 249 ? 56.964 75.360 20.425 1.00 37.83 228 ARG A C 1
ATOM 1843 O O . ARG A 1 249 ? 57.183 76.372 21.101 1.00 39.33 228 ARG A O 1
ATOM 1851 N N . ARG A 1 250 ? 55.908 75.264 19.612 1.00 35.03 229 ARG A N 1
ATOM 1852 C CA . ARG A 1 250 ? 55.023 76.410 19.414 1.00 32.43 229 ARG A CA 1
ATOM 1853 C C . ARG A 1 250 ? 54.217 76.707 20.666 1.00 31.34 229 ARG A C 1
ATOM 1854 O O . ARG A 1 250 ? 54.010 77.876 21.016 1.00 30.59 229 ARG A O 1
ATOM 1862 N N . THR A 1 251 ? 53.721 75.660 21.334 1.00 30.57 230 THR A N 1
ATOM 1863 C CA . THR A 1 251 ? 52.877 75.871 22.500 1.00 30.52 230 THR A CA 1
ATOM 1864 C C . THR A 1 251 ? 53.677 76.470 23.645 1.00 31.29 230 THR A C 1
ATOM 1865 O O . THR A 1 251 ? 53.195 77.372 24.333 1.00 31.46 230 THR A O 1
ATOM 1869 N N . LEU A 1 252 ? 54.915 76.018 23.841 1.00 32.30 231 LEU A N 1
ATOM 1870 C CA . LEU A 1 252 ? 55.705 76.556 24.946 1.00 33.63 231 LEU A CA 1
ATOM 1871 C C . LEU A 1 252 ? 56.131 77.996 24.698 1.00 37.77 231 LEU A C 1
ATOM 1872 O O . LEU A 1 252 ? 56.314 78.754 25.659 1.00 39.41 231 LEU A O 1
ATOM 1877 N N . GLY A 1 253 ? 56.318 78.388 23.435 1.00 39.39 232 GLY A N 1
ATOM 1878 C CA . GLY A 1 253 ? 56.671 79.751 23.105 1.00 37.68 232 GLY A CA 1
ATOM 1879 C C . GLY A 1 253 ? 58.164 80.017 23.119 1.00 38.95 232 GLY A C 1
ATOM 1880 O O . GLY A 1 253 ? 58.979 79.121 23.344 1.00 37.86 232 GLY A O 1
ATOM 1881 N N . PRO A 1 254 ? 58.548 81.272 22.867 1.00 41.93 233 PRO A N 1
ATOM 1882 C CA . PRO A 1 254 ? 59.968 81.614 22.717 1.00 42.73 233 PRO A CA 1
ATOM 1883 C C . PRO A 1 254 ? 60.747 81.704 24.020 1.00 46.67 233 PRO A C 1
ATOM 1884 O O . PRO A 1 254 ? 61.961 81.949 23.975 1.00 50.34 233 PRO A O 1
ATOM 1888 N N . ASP A 1 255 ? 60.092 81.542 25.173 1.00 44.80 234 ASP A N 1
ATOM 1889 C CA . ASP A 1 255 ? 60.821 81.438 26.431 1.00 41.52 234 ASP A CA 1
ATOM 1890 C C . ASP A 1 255 ? 61.667 80.175 26.484 1.00 40.71 234 ASP A C 1
ATOM 1891 O O . ASP A 1 255 ? 62.677 80.142 27.191 1.00 41.16 234 ASP A O 1
ATOM 1896 N N . TYR A 1 256 ? 61.280 79.132 25.750 1.00 40.67 235 TYR A N 1
ATOM 1897 C CA . TYR A 1 256 ? 61.918 77.829 25.837 1.00 41.03 235 TYR A CA 1
ATOM 1898 C C . TYR A 1 256 ? 62.544 77.458 24.504 1.00 41.91 235 TYR A C 1
ATOM 1899 O O . TYR A 1 256 ? 62.012 77.790 23.443 1.00 42.04 235 TYR A O 1
ATOM 1908 N N . HIS A 1 257 ? 63.688 76.778 24.561 1.00 42.49 236 HIS A N 1
ATOM 1909 C CA . HIS A 1 257 ? 64.283 76.171 23.377 1.00 43.70 236 HIS A CA 1
ATOM 1910 C C . HIS A 1 257 ? 64.349 74.658 23.558 1.00 40.38 236 HIS A C 1
ATOM 1911 O O . HIS A 1 257 ? 64.880 74.163 24.561 1.00 39.61 236 HIS A O 1
ATOM 1918 N N . ILE A 1 258 ? 63.787 73.930 22.600 1.00 37.51 237 ILE A N 1
ATOM 1919 C CA . ILE A 1 258 ? 63.848 72.474 22.575 1.00 35.78 237 ILE A CA 1
ATOM 1920 C C . ILE A 1 258 ? 64.952 72.081 21.604 1.00 32.67 237 ILE A C 1
ATOM 1921 O O . ILE A 1 258 ? 64.908 72.460 20.436 1.00 34.80 237 ILE A O 1
ATOM 1926 N N . HIS A 1 259 ? 65.960 71.359 22.091 1.00 35.53 238 HIS A N 1
ATOM 1927 C CA . HIS A 1 259 ? 67.045 70.838 21.263 1.00 38.11 238 HIS A CA 1
ATOM 1928 C C . HIS A 1 259 ? 66.811 69.344 21.071 1.00 41.17 238 HIS A C 1
ATOM 1929 O O . HIS A 1 259 ? 66.683 68.605 22.054 1.00 45.25 238 HIS A O 1
ATOM 1936 N N . ILE A 1 260 ? 66.760 68.901 19.824 1.00 40.17 239 ILE A N 1
ATOM 1937 C CA . ILE A 1 260 ? 66.521 67.495 19.497 1.00 39.35 239 ILE A CA 1
ATOM 1938 C C . ILE A 1 260 ? 67.845 66.835 19.118 1.00 40.43 239 ILE A C 1
ATOM 1939 O O . ILE A 1 260 ? 68.608 67.371 18.308 1.00 42.34 239 ILE A O 1
ATOM 1944 N N . TYR A 1 261 ? 68.134 65.690 19.730 1.00 38.51 240 TYR A N 1
ATOM 1945 C CA . TYR A 1 261 ? 69.351 64.936 19.468 1.00 38.72 240 TYR A CA 1
ATOM 1946 C C . TYR A 1 261 ? 68.969 63.509 19.112 1.00 37.96 240 TYR A C 1
ATOM 1947 O O . TYR A 1 261 ? 67.832 63.075 19.304 1.00 36.68 240 TYR A O 1
ATOM 1956 N N . GLU A 1 262 ? 69.935 62.770 18.592 1.00 39.72 241 GLU A N 1
ATOM 1957 C CA . GLU A 1 262 ? 69.694 61.434 18.065 1.00 44.15 241 GLU A CA 1
ATOM 1958 C C . GLU A 1 262 ? 70.722 60.486 18.658 1.00 46.51 241 GLU A C 1
ATOM 1959 O O . GLU A 1 262 ? 71.928 60.723 18.527 1.00 48.25 241 GLU A O 1
ATOM 1965 N N . PHE A 1 263 ? 70.256 59.414 19.296 1.00 46.26 242 PHE A N 1
ATOM 1966 C CA . PHE A 1 263 ? 71.147 58.476 19.973 1.00 46.16 242 PHE A CA 1
ATOM 1967 C C . PHE A 1 263 ? 71.071 57.093 19.321 1.00 49.20 242 PHE A C 1
ATOM 1968 O O . PHE A 1 263 ? 70.364 56.881 18.327 1.00 49.19 242 PHE A O 1
ATOM 1976 N N . ASP A 1 264 ? 71.817 56.144 19.900 1.00 49.46 243 ASP A N 1
ATOM 1977 C CA . ASP A 1 264 ? 72.071 54.849 19.282 1.00 50.55 243 ASP A CA 1
ATOM 1978 C C . ASP A 1 264 ? 71.241 53.716 19.872 1.00 51.11 243 ASP A C 1
ATOM 1979 O O . ASP A 1 264 ? 71.510 52.548 19.565 1.00 51.50 243 ASP A O 1
ATOM 1984 N N . GLU A 1 265 ? 70.254 54.020 20.706 1.00 50.31 244 GLU A N 1
ATOM 1985 C CA . GLU A 1 265 ? 69.416 52.958 21.260 1.00 51.49 244 GLU A CA 1
ATOM 1986 C C . GLU A 1 265 ? 68.537 52.358 20.166 1.00 52.45 244 GLU A C 1
ATOM 1987 O O . GLU A 1 265 ? 67.879 53.099 19.420 1.00 49.20 244 GLU A O 1
ATOM 1993 N N . PRO A 1 266 ? 68.491 51.036 20.040 1.00 55.65 245 PRO A N 1
ATOM 1994 C CA . PRO A 1 266 ? 67.534 50.425 19.114 1.00 57.84 245 PRO A CA 1
ATOM 1995 C C . PRO A 1 266 ? 66.113 50.532 19.662 1.00 59.12 245 PRO A C 1
ATOM 1996 O O . PRO A 1 266 ? 65.871 50.319 20.854 1.00 64.09 245 PRO A O 1
ATOM 2000 N N . ALA A 1 267 ? 65.179 50.873 18.782 1.00 55.34 246 ALA A N 1
ATOM 2001 C CA . ALA A 1 267 ? 63.764 51.011 19.137 1.00 52.56 246 ALA A CA 1
ATOM 2002 C C . ALA A 1 267 ? 63.538 51.992 20.296 1.00 47.44 246 ALA A C 1
ATOM 2003 O O . ALA A 1 267 ? 62.913 51.627 21.300 1.00 46.92 246 ALA A O 1
ATOM 2005 N N . PRO A 1 268 ? 63.991 53.235 20.179 1.00 45.65 247 PRO A N 1
ATOM 2006 C CA . PRO A 1 268 ? 63.851 54.173 21.301 1.00 40.92 247 PRO A CA 1
ATOM 2007 C C . PRO A 1 268 ? 62.401 54.555 21.560 1.00 44.14 247 PRO A C 1
ATOM 2008 O O . PRO A 1 268 ? 61.619 54.799 20.637 1.00 41.47 247 PRO A O 1
ATOM 2012 N N . MET A 1 269 ? 62.032 54.606 22.838 1.00 47.50 248 MET A N 1
ATOM 2013 C CA . MET A 1 269 ? 60.743 55.214 23.117 1.00 49.73 248 MET A CA 1
ATOM 2014 C C . MET A 1 269 ? 60.911 56.418 24.018 1.00 51.23 248 MET A C 1
ATOM 2015 O O . MET A 1 269 ? 60.740 57.544 23.555 1.00 59.29 248 MET A O 1
ATOM 2020 N N . HIS A 1 270 ? 61.233 56.243 25.280 1.00 42.68 249 HIS A N 1
ATOM 2021 C CA . HIS A 1 270 ? 61.380 57.450 26.080 1.00 40.38 249 HIS A CA 1
ATOM 2022 C C . HIS A 1 270 ? 62.862 57.787 26.232 1.00 39.78 249 HIS A C 1
ATOM 2023 O O . HIS A 1 270 ? 63.737 56.998 25.881 1.00 41.07 249 HIS A O 1
ATOM 2030 N N . ILE A 1 271 ? 63.140 59.017 26.669 1.00 38.51 250 ILE A N 1
ATOM 2031 C CA . ILE A 1 271 ? 64.518 59.504 26.716 1.00 37.98 250 ILE A CA 1
ATOM 2032 C C . ILE A 1 271 ? 65.126 59.401 28.111 1.00 37.62 250 ILE A C 1
ATOM 2033 O O . ILE A 1 271 ? 66.352 59.570 28.259 1.00 37.13 250 ILE A O 1
ATOM 2038 N N . ASP A 1 272 ? 64.323 59.092 29.127 1.00 35.23 251 ASP A N 1
ATOM 2039 C CA . ASP A 1 272 ? 64.772 59.147 30.506 1.00 38.14 251 ASP A CA 1
ATOM 2040 C C . ASP A 1 272 ? 65.465 57.857 30.953 1.00 39.67 251 ASP A C 1
ATOM 2041 O O . ASP A 1 272 ? 65.578 57.603 32.160 1.00 39.15 251 ASP A O 1
ATOM 2046 N N . THR A 1 273 ? 65.929 57.045 30.004 1.00 41.32 252 THR A N 1
ATOM 2047 C CA . THR A 1 273 ? 66.955 56.037 30.257 1.00 43.82 252 THR A CA 1
ATOM 2048 C C . THR A 1 273 ? 68.232 56.334 29.484 1.00 42.17 252 THR A C 1
ATOM 2049 O O . THR A 1 273 ? 69.105 55.469 29.400 1.00 45.18 252 THR A O 1
ATOM 2053 N N . THR A 1 274 ? 68.368 57.536 28.924 1.00 41.52 253 THR A N 1
ATOM 2054 C CA . THR A 1 274 ? 69.519 57.883 28.095 1.00 40.24 253 THR A CA 1
ATOM 2055 C C . THR A 1 274 ? 70.189 59.158 28.590 1.00 40.16 253 THR A C 1
ATOM 2056 O O . THR A 1 274 ? 71.413 59.212 28.722 1.00 40.99 253 THR A O 1
ATOM 2060 N N . ILE A 1 275 ? 69.395 60.191 28.859 1.00 40.54 254 ILE A N 1
ATOM 2061 C CA . ILE A 1 275 ? 69.894 61.490 29.291 1.00 39.71 254 ILE A CA 1
ATOM 2062 C C . ILE A 1 275 ? 69.104 61.898 30.521 1.00 41.07 254 ILE A C 1
ATOM 2063 O O . ILE A 1 275 ? 67.881 62.057 30.440 1.00 41.39 254 ILE A O 1
ATOM 2068 N N . LEU A 1 276 ? 69.790 62.099 31.648 1.00 40.84 255 LEU A N 1
ATOM 2069 C CA . LEU A 1 276 ? 69.144 62.586 32.871 1.00 38.85 255 LEU A CA 1
ATOM 2070 C C . LEU A 1 276 ? 69.964 63.715 33.478 1.00 38.72 255 LEU A C 1
ATOM 2071 O O . LEU A 1 276 ? 71.007 63.463 34.107 1.00 39.13 255 LEU A O 1
ATOM 2076 N N . PRO A 1 277 ? 69.550 64.964 33.289 1.00 39.08 256 PRO A N 1
ATOM 2077 C CA . PRO A 1 277 ? 70.162 66.068 34.043 1.00 39.13 256 PRO A CA 1
ATOM 2078 C C . PRO A 1 277 ? 69.887 65.908 35.531 1.00 40.30 256 PRO A C 1
ATOM 2079 O O . PRO A 1 277 ? 68.739 65.743 35.951 1.00 39.37 256 PRO A O 1
ATOM 2083 N N . LEU A 1 278 ? 70.949 65.936 36.338 1.00 41.16 257 LEU A N 1
ATOM 2084 C CA . LEU A 1 278 ? 70.769 65.761 37.772 1.00 41.10 257 LEU A CA 1
ATOM 2085 C C . LEU A 1 278 ? 71.040 67.018 38.584 1.00 40.81 257 LEU A C 1
ATOM 2086 O O . LEU A 1 278 ? 70.533 67.125 39.702 1.00 45.24 257 LEU A O 1
ATOM 2091 N N . ALA A 1 279 ? 71.820 67.954 38.065 1.00 38.78 258 ALA A N 1
ATOM 2092 C CA . ALA A 1 279 ? 72.076 69.225 38.727 1.00 38.69 258 ALA A CA 1
ATOM 2093 C C . ALA A 1 279 ? 72.630 70.173 37.679 1.00 42.65 258 ALA A C 1
ATOM 2094 O O . ALA A 1 279 ? 72.963 69.745 36.571 1.00 43.13 258 ALA A O 1
ATOM 2096 N N . PRO A 1 280 ? 72.733 71.467 37.982 1.00 44.70 259 PRO A N 1
ATOM 2097 C CA . PRO A 1 280 ? 73.395 72.365 37.021 1.00 43.38 259 PRO A CA 1
ATOM 2098 C C . PRO A 1 280 ? 74.798 71.862 36.735 1.00 42.93 259 PRO A C 1
ATOM 2099 O O . PRO A 1 280 ? 75.602 71.661 37.646 1.00 44.35 259 PRO A O 1
ATOM 2103 N N . GLY A 1 281 ? 75.080 71.632 35.459 1.00 42.95 260 GLY A N 1
ATOM 2104 C CA . GLY A 1 281 ? 76.395 71.187 35.061 1.00 44.05 260 GLY A CA 1
ATOM 2105 C C . GLY A 1 281 ? 76.687 69.724 35.296 1.00 45.45 260 GLY A C 1
ATOM 2106 O O . GLY A 1 281 ? 77.846 69.315 35.171 1.00 48.61 260 GLY A O 1
ATOM 2107 N N . ARG A 1 282 ? 75.686 68.915 35.631 1.00 44.91 261 ARG A N 1
ATOM 2108 C CA . ARG A 1 282 ? 75.907 67.498 35.901 1.00 45.72 261 ARG A CA 1
ATOM 2109 C C . ARG A 1 282 ? 74.813 66.692 35.220 1.00 44.13 261 ARG A C 1
ATOM 2110 O O . ARG A 1 282 ? 73.627 66.865 35.522 1.00 45.53 261 ARG A O 1
ATOM 2118 N N . VAL A 1 283 ? 75.196 65.811 34.303 1.00 44.20 262 VAL A N 1
ATOM 2119 C CA . VAL A 1 283 ? 74.227 65.048 33.524 1.00 42.39 262 VAL A CA 1
ATOM 2120 C C . VAL A 1 283 ? 74.650 63.587 33.475 1.00 43.66 262 VAL A C 1
ATOM 2121 O O . VAL A 1 283 ? 75.799 63.268 33.148 1.00 46.51 262 VAL A O 1
ATOM 2125 N N . LEU A 1 284 ? 73.719 62.703 33.813 1.00 44.06 263 LEU A N 1
ATOM 2126 C CA . LEU A 1 284 ? 73.915 61.267 33.673 1.00 44.23 263 LEU A CA 1
ATOM 2127 C C . LEU A 1 284 ? 73.626 60.863 32.231 1.00 40.96 263 LEU A C 1
ATOM 2128 O O . LEU A 1 284 ? 72.576 61.224 31.691 1.00 39.17 263 LEU A O 1
ATOM 2133 N N . ILE A 1 285 ? 74.553 60.124 31.607 1.00 38.51 264 ILE A N 1
ATOM 2134 C CA . ILE A 1 285 ? 74.465 59.806 30.180 1.00 40.96 264 ILE A CA 1
ATOM 2135 C C . ILE A 1 285 ? 74.794 58.333 29.937 1.00 43.31 264 ILE A C 1
ATOM 2136 O O . ILE A 1 285 ? 75.903 57.883 30.242 1.00 43.78 264 ILE A O 1
ATOM 2141 N N . ASN A 1 286 ? 73.863 57.603 29.322 1.00 43.78 265 ASN A N 1
ATOM 2142 C CA . ASN A 1 286 ? 74.095 56.220 28.913 1.00 45.41 265 ASN A CA 1
ATOM 2143 C C . ASN A 1 286 ? 75.200 56.161 27.867 1.00 48.97 265 ASN A C 1
ATOM 2144 O O . ASN A 1 286 ? 74.957 56.379 26.675 1.00 50.34 265 ASN A O 1
ATOM 2149 N N . LYS A 1 287 ? 76.412 55.837 28.307 1.00 49.67 266 LYS A N 1
ATOM 2150 C CA . LYS A 1 287 ? 77.581 55.967 27.447 1.00 49.72 266 LYS A CA 1
ATOM 2151 C C . LYS A 1 287 ? 77.451 55.109 26.194 1.00 48.96 266 LYS A C 1
ATOM 2152 O O . LYS A 1 287 ? 77.752 55.569 25.084 1.00 46.18 266 LYS A O 1
ATOM 2158 N N . GLY A 1 288 ? 76.959 53.876 26.346 1.00 49.47 267 GLY A N 1
ATOM 2159 C CA . GLY A 1 288 ? 76.872 52.970 25.210 1.00 48.54 267 GLY A CA 1
ATOM 2160 C C . GLY A 1 288 ? 75.960 53.453 24.096 1.00 48.84 267 GLY A C 1
ATOM 2161 O O . GLY A 1 288 ? 76.184 53.136 22.928 1.00 52.34 267 GLY A O 1
ATOM 2162 N N . TRP A 1 289 ? 74.921 54.216 24.432 1.00 45.47 268 TRP A N 1
ATOM 2163 C CA . TRP A 1 289 ? 73.988 54.729 23.434 1.00 46.54 268 TRP A CA 1
ATOM 2164 C C . TRP A 1 289 ? 74.278 56.163 23.005 1.00 48.10 268 TRP A C 1
ATOM 2165 O O . TRP A 1 289 ? 73.613 56.662 22.095 1.00 48.93 268 TRP A O 1
ATOM 2176 N N . VAL A 1 290 ? 75.217 56.845 23.650 1.00 48.24 269 VAL A N 1
ATOM 2177 C CA . VAL A 1 290 ? 75.517 58.236 23.324 1.00 46.26 269 VAL A CA 1
ATOM 2178 C C . VAL A 1 290 ? 77.004 58.364 23.013 1.00 48.47 269 VAL A C 1
ATOM 2179 O O . VAL A 1 290 ? 77.757 58.903 23.834 1.00 50.31 269 VAL A O 1
ATOM 2183 N N . PRO A 1 291 ? 77.479 57.881 21.860 1.00 48.27 270 PRO A N 1
ATOM 2184 C CA . PRO A 1 291 ? 78.913 58.025 21.545 1.00 51.32 270 PRO A CA 1
ATOM 2185 C C . PRO A 1 291 ? 79.301 59.441 21.163 1.00 52.58 270 PRO A C 1
ATOM 2186 O O . PRO A 1 291 ? 80.500 59.754 21.139 1.00 53.81 270 PRO A O 1
ATOM 2190 N N . GLN A 1 292 ? 78.330 60.291 20.828 1.00 51.75 271 GLN A N 1
ATOM 2191 C CA . GLN A 1 292 ? 78.563 61.713 20.605 1.00 52.60 271 GLN A CA 1
ATOM 2192 C C . GLN A 1 292 ? 77.569 62.483 21.450 1.00 47.66 271 GLN A C 1
ATOM 2193 O O . GLN A 1 292 ? 76.353 62.415 21.222 1.00 46.83 271 GLN A O 1
ATOM 2199 N N . ILE A 1 293 ? 78.110 63.237 22.383 1.00 42.38 272 ILE A N 1
ATOM 2200 C CA . ILE A 1 293 ? 77.329 63.884 23.433 1.00 44.57 272 ILE A CA 1
ATOM 2201 C C . ILE A 1 293 ? 76.690 65.152 22.883 1.00 44.63 272 ILE A C 1
ATOM 2202 O O . ILE A 1 293 ? 77.352 65.890 22.136 1.00 45.95 272 ILE A O 1
ATOM 2207 N N . PRO A 1 294 ? 75.425 65.436 23.202 1.00 43.21 273 PRO A N 1
ATOM 2208 C CA . PRO A 1 294 ? 74.824 66.704 22.780 1.00 45.46 273 PRO A CA 1
ATOM 2209 C C . PRO A 1 294 ? 75.728 67.894 23.089 1.00 46.88 273 PRO A C 1
ATOM 2210 O O . PRO A 1 294 ? 76.327 67.981 24.161 1.00 47.85 273 PRO A O 1
ATOM 2214 N N . ASP A 1 295 ? 75.830 68.830 22.132 1.00 46.69 274 ASP A N 1
ATOM 2215 C CA . ASP A 1 295 ? 76.766 69.932 22.320 1.00 45.73 274 ASP A CA 1
ATOM 2216 C C . ASP A 1 295 ? 76.364 70.862 23.459 1.00 44.00 274 ASP A C 1
ATOM 2217 O O . ASP A 1 295 ? 77.217 71.607 23.954 1.00 44.84 274 ASP A O 1
ATOM 2222 N N . ILE A 1 296 ? 75.113 70.815 23.919 1.00 43.29 275 ILE A N 1
ATOM 2223 C CA . ILE A 1 296 ? 74.691 71.673 25.025 1.00 46.59 275 ILE A CA 1
ATOM 2224 C C . ILE A 1 296 ? 75.294 71.209 26.346 1.00 48.82 275 ILE A C 1
ATOM 2225 O O . ILE A 1 296 ? 75.086 71.847 27.382 1.00 51.17 275 ILE A O 1
ATOM 2230 N N . PHE A 1 297 ? 76.047 70.105 26.332 1.00 49.15 276 PHE A N 1
ATOM 2231 C CA . PHE A 1 297 ? 76.715 69.609 27.531 1.00 49.89 276 PHE A CA 1
ATOM 2232 C C . PHE A 1 297 ? 78.233 69.761 27.447 1.00 53.18 276 PHE A C 1
ATOM 2233 O O . PHE A 1 297 ? 78.953 69.137 28.232 1.00 53.20 276 PHE A O 1
ATOM 2241 N N . LYS A 1 298 ? 78.733 70.574 26.509 1.00 54.81 277 LYS A N 1
ATOM 2242 C CA . LYS A 1 298 ? 80.177 70.690 26.315 1.00 56.34 277 LYS A CA 1
ATOM 2243 C C . LYS A 1 298 ? 80.883 71.082 27.613 1.00 60.07 277 LYS A C 1
ATOM 2244 O O . LYS A 1 298 ? 81.949 70.536 27.943 1.00 61.27 277 LYS A O 1
ATOM 2246 N N . ASP A 1 299 ? 80.295 72.001 28.381 1.00 58.80 278 ASP A N 1
ATOM 2247 C CA . ASP A 1 299 ? 80.904 72.454 29.624 1.00 59.32 278 ASP A CA 1
ATOM 2248 C C . ASP A 1 299 ? 80.338 71.736 30.841 1.00 56.75 278 ASP A C 1
ATOM 2249 O O . ASP A 1 299 ? 80.599 72.147 31.974 1.00 57.43 278 ASP A O 1
ATOM 2254 N N . TRP A 1 300 ? 79.580 70.671 30.635 1.00 54.84 279 TRP A N 1
ATOM 2255 C CA . TRP A 1 300 ? 78.984 69.937 31.734 1.00 53.97 279 TRP A CA 1
ATOM 2256 C C . TRP A 1 300 ? 79.871 68.761 32.134 1.00 54.15 279 TRP A C 1
ATOM 2257 O O . TRP A 1 300 ? 80.717 68.296 31.367 1.00 55.68 279 TRP A O 1
ATOM 2268 N N . GLU A 1 301 ? 79.680 68.302 33.366 1.00 52.49 280 GLU A N 1
ATOM 2269 C CA . GLU A 1 301 ? 80.324 67.094 33.860 1.00 51.38 280 GLU A CA 1
ATOM 2270 C C . GLU A 1 301 ? 79.459 65.907 33.470 1.00 49.60 280 GLU A C 1
ATOM 2271 O O . GLU A 1 301 ? 78.241 65.925 33.673 1.00 51.09 280 GLU A O 1
ATOM 2277 N N . ILE A 1 302 ? 80.080 64.888 32.900 1.00 47.08 281 ILE A N 1
ATOM 2278 C CA . ILE A 1 302 ? 79.361 63.772 32.306 1.00 45.28 281 ILE A CA 1
ATOM 2279 C C . ILE A 1 302 ? 79.551 62.566 33.205 1.00 46.36 281 ILE A C 1
ATOM 2280 O O . ILE A 1 302 ? 80.686 62.141 33.445 1.00 49.93 281 ILE A O 1
ATOM 2285 N N . LEU A 1 303 ? 78.451 62.005 33.693 1.00 44.43 282 LEU A N 1
ATOM 2286 C CA . LEU A 1 303 ? 78.489 60.849 34.578 1.00 44.35 282 LEU A CA 1
ATOM 2287 C C . LEU A 1 303 ? 77.915 59.639 33.862 1.00 45.30 282 LEU A C 1
ATOM 2288 O O . LEU A 1 303 ? 76.810 59.704 33.316 1.00 47.87 282 LEU A O 1
ATOM 2293 N N . ASN A 1 304 ? 78.666 58.542 33.847 1.00 44.79 283 ASN A N 1
ATOM 2294 C CA . ASN A 1 304 ? 78.255 57.376 33.082 1.00 45.36 283 ASN A CA 1
ATOM 2295 C C . ASN A 1 304 ? 77.844 56.272 34.040 1.00 45.25 283 ASN A C 1
ATOM 2296 O O . ASN A 1 304 ? 78.677 55.818 34.835 1.00 46.54 283 ASN A O 1
ATOM 2301 N N . PRO A 1 305 ? 76.589 55.826 34.003 1.00 45.26 284 PRO A N 1
ATOM 2302 C CA . PRO A 1 305 ? 76.087 54.875 35.008 1.00 45.31 284 PRO A CA 1
ATOM 2303 C C . PRO A 1 305 ? 76.505 53.446 34.708 1.00 46.90 284 PRO A C 1
ATOM 2304 O O . PRO A 1 305 ? 76.396 52.980 33.565 1.00 47.97 284 PRO A O 1
ATOM 2308 N N . PRO A 1 306 ? 76.939 52.693 35.718 1.00 47.46 285 PRO A N 1
ATOM 2309 C CA . PRO A 1 306 ? 77.219 51.265 35.501 1.00 49.20 285 PRO A CA 1
ATOM 2310 C C . PRO A 1 306 ? 75.957 50.504 35.104 1.00 50.70 285 PRO A C 1
ATOM 2311 O O . PRO A 1 306 ? 74.830 50.995 35.221 1.00 54.25 285 PRO A O 1
ATOM 2315 N N . ALA A 1 307 ? 76.158 49.268 34.653 1.00 50.15 286 ALA A N 1
ATOM 2316 C CA . ALA A 1 307 ? 75.051 48.420 34.232 1.00 48.84 286 ALA A CA 1
ATOM 2317 C C . ALA A 1 307 ? 74.270 47.876 35.432 1.00 54.33 286 ALA A C 1
ATOM 2318 O O . ALA A 1 307 ? 74.748 47.845 36.575 1.00 56.72 286 ALA A O 1
ATOM 2320 N N . SER A 1 308 ? 73.047 47.431 35.144 1.00 55.15 287 SER A N 1
ATOM 2321 C CA . SER A 1 308 ? 72.131 46.955 36.168 1.00 53.32 287 SER A CA 1
ATOM 2322 C C . SER A 1 308 ? 72.579 45.601 36.712 1.00 53.62 287 SER A C 1
ATOM 2323 O O . SER A 1 308 ? 73.247 44.816 36.029 1.00 54.58 287 SER A O 1
ATOM 2326 N N . ASN A 1 309 ? 72.206 45.351 37.967 1.00 54.22 288 ASN A N 1
ATOM 2327 C CA . ASN A 1 309 ? 72.472 44.118 38.698 1.00 58.58 288 ASN A CA 1
ATOM 2328 C C . ASN A 1 309 ? 71.279 43.171 38.700 1.00 58.71 288 ASN A C 1
ATOM 2329 O O . ASN A 1 309 ? 71.346 42.111 39.334 1.00 59.43 288 ASN A O 1
ATOM 2334 N N . LEU A 1 310 ? 70.189 43.543 38.036 1.00 58.74 289 LEU A N 1
ATOM 2335 C CA . LEU A 1 310 ? 69.038 42.661 37.950 1.00 59.83 289 LEU A CA 1
ATOM 2336 C C . LEU A 1 310 ? 69.450 41.342 37.311 1.00 62.91 289 LEU A C 1
ATOM 2337 O O . LEU A 1 310 ? 70.311 41.321 36.424 1.00 63.16 289 LEU A O 1
ATOM 2342 N N . PRO A 1 311 ? 68.875 40.227 37.739 1.00 67.36 290 PRO A N 1
ATOM 2343 C CA . PRO A 1 311 ? 69.139 38.971 37.040 1.00 72.75 290 PRO A CA 1
ATOM 2344 C C . PRO A 1 311 ? 68.665 39.087 35.602 1.00 76.16 290 PRO A C 1
ATOM 2345 O O . PRO A 1 311 ? 67.831 39.931 35.267 1.00 76.72 290 PRO A O 1
ATOM 2349 N N . ASP A 1 312 ? 69.236 38.251 34.732 1.00 79.08 291 ASP A N 1
ATOM 2350 C CA . ASP A 1 312 ? 68.694 38.141 33.381 1.00 81.02 291 ASP A CA 1
ATOM 2351 C C . ASP A 1 312 ? 67.279 37.574 33.414 1.00 78.36 291 ASP A C 1
ATOM 2352 O O . ASP A 1 312 ? 66.456 37.905 32.556 1.00 76.05 291 ASP A O 1
ATOM 2357 N N . ASP A 1 313 ? 66.977 36.756 34.432 1.00 80.87 292 ASP A N 1
ATOM 2358 C CA . ASP A 1 313 ? 65.672 36.119 34.609 1.00 80.42 292 ASP A CA 1
ATOM 2359 C C . ASP A 1 313 ? 64.535 37.116 34.800 1.00 74.34 292 ASP A C 1
ATOM 2360 O O . ASP A 1 313 ? 63.371 36.753 34.607 1.00 74.36 292 ASP A O 1
ATOM 2365 N N . HIS A 1 314 ? 64.839 38.343 35.199 1.00 68.51 293 HIS A N 1
ATOM 2366 C CA . HIS A 1 314 ? 63.814 39.272 35.668 1.00 61.95 293 HIS A CA 1
ATOM 2367 C C . HIS A 1 314 ? 63.027 39.834 34.490 1.00 58.17 293 HIS A C 1
ATOM 2368 O O . HIS A 1 314 ? 63.623 40.390 33.563 1.00 56.80 293 HIS A O 1
ATOM 2375 N N . PRO A 1 315 ? 61.699 39.718 34.497 1.00 55.63 294 PRO A N 1
ATOM 2376 C CA . PRO A 1 315 ? 60.908 40.235 33.371 1.00 55.02 294 PRO A CA 1
ATOM 2377 C C . PRO A 1 315 ? 60.967 41.756 33.267 1.00 54.84 294 PRO A C 1
ATOM 2378 O O . PRO A 1 315 ? 60.878 42.475 34.266 1.00 55.61 294 PRO A O 1
ATOM 2382 N N . LEU A 1 316 ? 61.141 42.236 32.034 1.00 55.40 295 LEU A N 1
ATOM 2383 C CA . LEU A 1 316 ? 61.146 43.659 31.681 1.00 54.36 295 LEU A CA 1
ATOM 2384 C C . LEU A 1 316 ? 60.291 43.799 30.421 1.00 53.48 295 LEU A C 1
ATOM 2385 O O . LEU A 1 316 ? 60.820 43.813 29.306 1.00 50.07 295 LEU A O 1
ATOM 2390 N N . TYR A 1 317 ? 58.972 43.934 30.605 1.00 55.50 296 TYR A N 1
ATOM 2391 C CA . TYR A 1 317 ? 58.045 43.901 29.474 1.00 54.79 296 TYR A CA 1
ATOM 2392 C C . TYR A 1 317 ? 58.271 45.042 28.488 1.00 55.76 296 TYR A C 1
ATOM 2393 O O . TYR A 1 317 ? 58.050 44.863 27.286 1.00 58.47 296 TYR A O 1
ATOM 2402 N N . MET A 1 318 ? 58.694 46.217 28.953 1.00 54.14 297 MET A N 1
ATOM 2403 C CA . MET A 1 318 ? 58.535 47.416 28.126 1.00 54.83 297 MET A CA 1
ATOM 2404 C C . MET A 1 318 ? 59.727 48.369 28.227 1.00 52.99 297 MET A C 1
ATOM 2405 O O . MET A 1 318 ? 59.557 49.594 28.250 1.00 50.16 297 MET A O 1
ATOM 2410 N N . SER A 1 319 ? 60.948 47.835 28.265 1.00 55.00 298 SER A N 1
ATOM 2411 C CA . SER A 1 319 ? 62.130 48.675 28.440 1.00 53.93 298 SER A CA 1
ATOM 2412 C C . SER A 1 319 ? 63.380 47.844 28.200 1.00 56.65 298 SER A C 1
ATOM 2413 O O . SER A 1 319 ? 63.334 46.613 28.116 1.00 54.72 298 SER A O 1
ATOM 2416 N N . SER A 1 320 ? 64.506 48.549 28.120 1.00 60.77 299 SER A N 1
ATOM 2417 C CA . SER A 1 320 ? 65.834 47.958 28.060 1.00 65.07 299 SER A CA 1
ATOM 2418 C C . SER A 1 320 ? 66.288 47.522 29.452 1.00 65.07 299 SER A C 1
ATOM 2419 O O . SER A 1 320 ? 65.598 47.722 30.458 1.00 64.43 299 SER A O 1
ATOM 2422 N N . ASN A 1 321 ? 67.483 46.932 29.512 1.00 65.94 300 ASN A N 1
ATOM 2423 C CA . ASN A 1 321 ? 68.113 46.580 30.776 1.00 66.16 300 ASN A CA 1
ATOM 2424 C C . ASN A 1 321 ? 68.794 47.779 31.440 1.00 60.07 300 ASN A C 1
ATOM 2425 O O . ASN A 1 321 ? 69.663 47.606 32.305 1.00 60.89 300 ASN A O 1
ATOM 2430 N N . TRP A 1 322 ? 68.417 48.989 31.033 1.00 55.08 301 TRP A N 1
ATOM 2431 C CA . TRP A 1 322 ? 68.945 50.230 31.583 1.00 51.21 301 TRP A CA 1
ATOM 2432 C C . TRP A 1 322 ? 67.877 51.037 32.310 1.00 49.22 301 TRP A C 1
ATOM 2433 O O . TRP A 1 322 ? 68.089 52.221 32.588 1.00 48.01 301 TRP A O 1
ATOM 2444 N N . ILE A 1 323 ? 66.735 50.414 32.626 1.00 49.09 302 ILE A N 1
ATOM 2445 C CA . ILE A 1 323 ? 65.641 51.078 33.330 1.00 46.30 302 ILE A CA 1
ATOM 2446 C C . ILE A 1 323 ? 66.076 51.541 34.722 1.00 42.49 302 ILE A C 1
ATOM 2447 O O . ILE A 1 323 ? 65.461 52.448 35.295 1.00 37.47 302 ILE A O 1
ATOM 2452 N N . HIS A 1 324 ? 67.158 50.970 35.261 1.00 42.12 303 HIS A N 1
ATOM 2453 C CA . HIS A 1 324 ? 67.648 51.380 36.570 1.00 42.12 303 HIS A CA 1
ATOM 2454 C C . HIS A 1 324 ? 68.180 52.813 36.592 1.00 42.47 303 HIS A C 1
ATOM 2455 O O . HIS A 1 324 ? 68.286 53.399 37.672 1.00 41.06 303 HIS A O 1
ATOM 2462 N N . THR A 1 325 ? 68.534 53.388 35.439 1.00 43.24 304 THR A N 1
ATOM 2463 C CA . THR A 1 325 ? 69.003 54.768 35.392 1.00 42.80 304 THR A CA 1
ATOM 2464 C C . THR A 1 325 ? 67.869 55.786 35.488 1.00 42.28 304 THR A C 1
ATOM 2465 O O . THR A 1 325 ? 68.143 56.989 35.588 1.00 42.64 304 THR A O 1
ATOM 2469 N N . ASN A 1 326 ? 66.612 55.331 35.482 1.00 40.75 305 ASN A N 1
ATOM 2470 C CA . ASN A 1 326 ? 65.427 56.191 35.410 1.00 37.97 305 ASN A CA 1
ATOM 2471 C C . ASN A 1 326 ? 65.090 56.776 36.789 1.00 39.39 305 ASN A C 1
ATOM 2472 O O . ASN A 1 326 ? 64.018 56.546 37.357 1.00 38.63 305 ASN A O 1
ATOM 2477 N N . VAL A 1 327 ? 66.043 57.552 37.327 1.00 39.53 306 VAL A N 1
ATOM 2478 C CA . VAL A 1 327 ? 66.009 58.002 38.719 1.00 35.94 306 VAL A CA 1
ATOM 2479 C C . VAL A 1 327 ? 65.234 59.307 38.852 1.00 37.89 306 VAL A C 1
ATOM 2480 O O . VAL A 1 327 ? 64.900 59.952 37.849 1.00 38.39 306 VAL A O 1
ATOM 2484 N N . LEU A 1 328 ? 64.937 59.693 40.096 1.00 39.97 307 LEU A N 1
ATOM 2485 C CA . LEU A 1 328 ? 64.207 60.917 40.420 1.00 40.07 307 LEU A CA 1
ATOM 2486 C C . LEU A 1 328 ? 65.043 61.748 41.385 1.00 39.96 307 LEU A C 1
ATOM 2487 O O . LEU A 1 328 ? 65.519 61.219 42.396 1.00 41.80 307 LEU A O 1
ATOM 2492 N N . MET A 1 329 ? 65.222 63.040 41.077 1.00 40.32 308 MET A N 1
ATOM 2493 C CA . MET A 1 329 ? 65.958 63.967 41.942 1.00 41.46 308 MET A CA 1
ATOM 2494 C C . MET A 1 329 ? 64.994 64.716 42.856 1.00 41.78 308 MET A C 1
ATOM 2495 O O . MET A 1 329 ? 64.045 65.352 42.379 1.00 42.60 308 MET A O 1
ATOM 2500 N N . LEU A 1 330 ? 65.254 64.666 44.165 1.00 40.00 309 LEU A N 1
ATOM 2501 C CA . LEU A 1 330 ? 64.500 65.459 45.131 1.00 37.86 309 LEU A CA 1
ATOM 2502 C C . LEU A 1 330 ? 65.032 66.883 45.270 1.00 40.07 309 LEU A C 1
ATOM 2503 O O . LEU A 1 330 ? 64.284 67.770 45.715 1.00 41.19 309 LEU A O 1
ATOM 2508 N N . ASP A 1 331 ? 66.307 67.096 44.949 1.00 39.03 310 ASP A N 1
ATOM 2509 C CA . ASP A 1 331 ? 66.976 68.396 44.853 1.00 39.57 310 ASP A CA 1
ATOM 2510 C C . ASP A 1 331 ? 68.331 68.143 44.186 1.00 37.74 310 ASP A C 1
ATOM 2511 O O . ASP A 1 331 ? 68.610 67.023 43.742 1.00 37.68 310 ASP A O 1
ATOM 2516 N N . GLU A 1 332 ? 69.188 69.170 44.124 1.00 36.30 311 GLU A N 1
ATOM 2517 C CA . GLU A 1 332 ? 70.436 69.049 43.364 1.00 37.11 311 GLU A CA 1
ATOM 2518 C C . GLU A 1 332 ? 71.293 67.871 43.818 1.00 39.29 311 GLU A C 1
ATOM 2519 O O . GLU A 1 332 ? 72.075 67.342 43.020 1.00 41.91 311 GLU A O 1
ATOM 2525 N N . LYS A 1 333 ? 71.162 67.440 45.078 1.00 38.80 312 LYS A N 1
ATOM 2526 C CA . LYS A 1 333 ? 72.104 66.501 45.674 1.00 41.44 312 LYS A CA 1
ATOM 2527 C C . LYS A 1 333 ? 71.459 65.214 46.197 1.00 45.66 312 LYS A C 1
ATOM 2528 O O . LYS A 1 333 ? 72.163 64.396 46.798 1.00 48.88 312 LYS A O 1
ATOM 2530 N N . THR A 1 334 ? 70.162 64.986 45.958 1.00 44.78 313 THR A N 1
ATOM 2531 C CA . THR A 1 334 ? 69.444 63.837 46.511 1.00 42.50 313 THR A CA 1
ATOM 2532 C C . THR A 1 334 ? 68.695 63.102 45.414 1.00 40.50 313 THR A C 1
ATOM 2533 O O . THR A 1 334 ? 67.858 63.701 44.734 1.00 40.71 313 THR A O 1
ATOM 2537 N N . VAL A 1 335 ? 68.948 61.796 45.284 1.00 40.55 314 VAL A N 1
ATOM 2538 C CA . VAL A 1 335 ? 68.383 60.969 44.219 1.00 38.55 314 VAL A CA 1
ATOM 2539 C C . VAL A 1 335 ? 67.769 59.710 44.831 1.00 39.43 314 VAL A C 1
ATOM 2540 O O . VAL A 1 335 ? 68.316 59.142 45.784 1.00 39.03 314 VAL A O 1
ATOM 2544 N N . ILE A 1 336 ? 66.636 59.272 44.272 1.00 38.38 315 ILE A N 1
ATOM 2545 C CA . ILE A 1 336 ? 66.008 57.997 44.613 1.00 37.29 315 ILE A CA 1
ATOM 2546 C C . ILE A 1 336 ? 66.428 56.963 43.570 1.00 38.36 315 ILE A C 1
ATOM 2547 O O . ILE A 1 336 ? 66.319 57.208 42.356 1.00 35.54 315 ILE A O 1
ATOM 2552 N N . VAL A 1 337 ? 66.897 55.802 44.037 1.00 37.89 316 VAL A N 1
ATOM 2553 C CA . VAL A 1 337 ? 67.432 54.756 43.165 1.00 36.43 316 VAL A CA 1
ATOM 2554 C C . VAL A 1 337 ? 67.001 53.389 43.695 1.00 37.44 316 VAL A C 1
ATOM 2555 O O . VAL A 1 337 ? 66.837 53.195 44.906 1.00 37.09 316 VAL A O 1
ATOM 2559 N N . GLU A 1 338 ? 66.800 52.438 42.775 1.00 37.63 317 GLU A N 1
ATOM 2560 C CA . GLU A 1 338 ? 66.296 51.117 43.148 1.00 38.90 317 GLU A CA 1
ATOM 2561 C C . GLU A 1 338 ? 67.244 50.409 44.118 1.00 39.45 317 GLU A C 1
ATOM 2562 O O . GLU A 1 338 ? 68.468 50.462 43.964 1.00 39.45 317 GLU A O 1
ATOM 2568 N N . GLU A 1 339 ? 66.658 49.712 45.107 1.00 40.65 318 GLU A N 1
ATOM 2569 C CA . GLU A 1 339 ? 67.395 49.288 46.304 1.00 43.54 318 GLU A CA 1
ATOM 2570 C C . GLU A 1 339 ? 68.461 48.237 45.999 1.00 44.84 318 GLU A C 1
ATOM 2571 O O . GLU A 1 339 ? 69.487 48.193 46.689 1.00 43.57 318 GLU A O 1
ATOM 2577 N N . ASP A 1 340 ? 68.258 47.391 44.983 1.00 47.42 319 ASP A N 1
ATOM 2578 C CA . ASP A 1 340 ? 69.193 46.304 44.702 1.00 49.56 319 ASP A CA 1
ATOM 2579 C C . ASP A 1 340 ? 70.218 46.665 43.620 1.00 48.31 319 ASP A C 1
ATOM 2580 O O . ASP A 1 340 ? 70.941 45.783 43.141 1.00 48.46 319 ASP A O 1
ATOM 2585 N N . GLU A 1 341 ? 70.323 47.945 43.254 1.00 45.92 320 GLU A N 1
ATOM 2586 C CA . GLU A 1 341 ? 71.281 48.392 42.237 1.00 43.41 320 GLU A CA 1
ATOM 2587 C C . GLU A 1 341 ? 72.570 48.888 42.901 1.00 42.74 320 GLU A C 1
ATOM 2588 O O . GLU A 1 341 ? 72.908 50.074 42.873 1.00 44.56 320 GLU A O 1
ATOM 2594 N N . GLU A 1 342 ? 73.314 47.941 43.486 1.00 41.43 321 GLU A N 1
ATOM 2595 C CA . GLU A 1 342 ? 74.461 48.306 44.319 1.00 44.37 321 GLU A CA 1
ATOM 2596 C C . GLU A 1 342 ? 75.547 49.044 43.529 1.00 46.26 321 GLU A C 1
ATOM 2597 O O . GLU A 1 342 ? 76.146 49.995 44.037 1.00 46.00 321 GLU A O 1
ATOM 2603 N N . ALA A 1 343 ? 75.820 48.638 42.285 1.00 49.07 322 ALA A N 1
ATOM 2604 C CA . ALA A 1 343 ? 76.849 49.350 41.528 1.00 49.47 322 ALA A CA 1
ATOM 2605 C C . ALA A 1 343 ? 76.439 50.800 41.276 1.00 51.22 322 ALA A C 1
ATOM 2606 O O . ALA A 1 343 ? 77.249 51.720 41.463 1.00 40.21 322 ALA A O 1
ATOM 2608 N N . LEU A 1 344 ? 75.172 51.024 40.890 1.00 38.79 323 LEU A N 1
ATOM 2609 C CA . LEU A 1 344 ? 74.690 52.380 40.649 1.00 37.83 323 LEU A CA 1
ATOM 2610 C C . LEU A 1 344 ? 74.677 53.190 41.932 1.00 41.73 323 LEU A C 1
ATOM 2611 O O . LEU A 1 344 ? 75.181 54.321 41.967 1.00 39.85 323 LEU A O 1
ATOM 2616 N N . ILE A 1 345 ? 74.076 52.628 42.992 1.00 43.68 324 ILE A N 1
ATOM 2617 C CA . ILE A 1 345 ? 74.063 53.270 44.304 1.00 41.99 324 ILE A CA 1
ATOM 2618 C C . ILE A 1 345 ? 75.471 53.704 44.695 1.00 45.50 324 ILE A C 1
ATOM 2619 O O . ILE A 1 345 ? 75.709 54.848 45.103 1.00 44.89 324 ILE A O 1
ATOM 2624 N N . SER A 1 346 ? 76.428 52.789 44.573 1.00 47.16 325 SER A N 1
ATOM 2625 C CA . SER A 1 346 ? 77.800 53.121 44.929 1.00 49.94 325 SER A CA 1
ATOM 2626 C C . SER A 1 346 ? 78.313 54.285 44.087 1.00 47.54 325 SER A C 1
ATOM 2627 O O . SER A 1 346 ? 78.898 55.230 44.618 1.00 47.30 325 SER A O 1
ATOM 2630 N N . ALA A 1 347 ? 78.061 54.261 42.778 1.00 45.94 326 ALA A N 1
ATOM 2631 C CA . ALA A 1 347 ? 78.508 55.355 41.917 1.00 44.28 326 ALA A CA 1
ATOM 2632 C C . ALA A 1 347 ? 77.912 56.696 42.346 1.00 45.50 326 ALA A C 1
ATOM 2633 O O . ALA A 1 347 ? 78.627 57.698 42.466 1.00 44.79 326 ALA A O 1
ATOM 2635 N N . PHE A 1 348 ? 76.596 56.737 42.565 1.00 45.39 327 PHE A N 1
ATOM 2636 C CA . PHE A 1 348 ? 75.956 57.979 42.992 1.00 46.22 327 PHE A CA 1
ATOM 2637 C C . PHE A 1 348 ? 76.614 58.553 44.243 1.00 46.90 327 PHE A C 1
ATOM 2638 O O . PHE A 1 348 ? 76.753 59.775 44.375 1.00 46.32 327 PHE A O 1
ATOM 2646 N N . ARG A 1 349 ? 77.032 57.689 45.173 1.00 45.85 328 ARG A N 1
ATOM 2647 C CA . ARG A 1 349 ? 77.681 58.179 46.382 1.00 45.39 328 ARG A CA 1
ATOM 2648 C C . ARG A 1 349 ? 79.055 58.767 46.071 1.00 45.24 328 ARG A C 1
ATOM 2649 O O . ARG A 1 349 ? 79.357 59.891 46.483 1.00 45.68 328 ARG A O 1
ATOM 2657 N N . GLN A 1 350 ? 79.889 58.040 45.316 1.00 48.63 329 GLN A N 1
ATOM 2658 C CA . GLN A 1 350 ? 81.191 58.578 44.907 1.00 53.83 329 GLN A CA 1
ATOM 2659 C C . GLN A 1 350 ? 81.056 59.908 44.162 1.00 52.58 329 GLN A C 1
ATOM 2660 O O . GLN A 1 350 ? 81.908 60.793 44.297 1.00 53.30 329 GLN A O 1
ATOM 2666 N N . TRP A 1 351 ? 79.990 60.077 43.383 1.00 50.08 330 TRP A N 1
ATOM 2667 C CA . TRP A 1 351 ? 79.751 61.355 42.718 1.00 50.20 330 TRP A CA 1
ATOM 2668 C C . TRP A 1 351 ? 79.313 62.466 43.679 1.00 52.49 330 TRP A C 1
ATOM 2669 O O . TRP A 1 351 ? 79.236 63.630 43.265 1.00 53.43 330 TRP A O 1
ATOM 2680 N N . GLY A 1 352 ? 79.023 62.141 44.938 1.00 51.96 331 GLY A N 1
ATOM 2681 C CA . GLY A 1 352 ? 78.625 63.138 45.911 1.00 50.69 331 GLY A CA 1
ATOM 2682 C C . GLY A 1 352 ? 77.138 63.355 46.029 1.00 49.88 331 GLY A C 1
ATOM 2683 O O . GLY A 1 352 ? 76.706 64.475 46.316 1.00 52.63 331 GLY A O 1
ATOM 2684 N N . PHE A 1 353 ? 76.333 62.331 45.790 1.00 48.08 332 PHE A N 1
ATOM 2685 C CA . PHE A 1 353 ? 74.886 62.419 45.926 1.00 46.50 332 PHE A CA 1
ATOM 2686 C C . PHE A 1 353 ? 74.452 61.638 47.157 1.00 44.41 332 PHE A C 1
ATOM 2687 O O . PHE A 1 353 ? 74.984 60.559 47.435 1.00 43.57 332 PHE A O 1
ATOM 2695 N N . LYS A 1 354 ? 73.490 62.188 47.886 1.00 42.99 333 LYS A N 1
ATOM 2696 C CA . LYS A 1 354 ? 72.754 61.414 48.870 1.00 43.97 333 LYS A CA 1
ATOM 2697 C C . LYS A 1 354 ? 71.787 60.500 48.125 1.00 43.65 333 LYS A C 1
ATOM 2698 O O . LYS A 1 354 ? 71.117 60.936 47.179 1.00 43.64 333 LYS A O 1
ATOM 2704 N N . THR A 1 355 ? 71.739 59.230 48.523 1.00 43.63 334 THR A N 1
ATOM 2705 C CA . THR A 1 355 ? 70.882 58.233 47.885 1.00 43.78 334 THR A CA 1
ATOM 2706 C C . THR A 1 355 ? 69.728 57.874 48.811 1.00 47.93 334 THR A C 1
ATOM 2707 O O . THR A 1 355 ? 69.932 57.644 50.006 1.00 51.13 334 THR A O 1
ATOM 2711 N N . ILE A 1 356 ? 68.515 57.826 48.270 1.00 47.04 335 ILE A N 1
ATOM 2712 C CA . ILE A 1 356 ? 67.375 57.293 49.002 1.00 47.33 335 ILE A CA 1
ATOM 2713 C C . ILE A 1 356 ? 66.930 56.043 48.265 1.00 43.58 335 ILE A C 1
ATOM 2714 O O . ILE A 1 356 ? 66.590 56.104 47.080 1.00 41.70 335 ILE A O 1
ATOM 2719 N N . LEU A 1 357 ? 66.959 54.913 48.961 1.00 43.74 336 LEU A N 1
ATOM 2720 C CA . LEU A 1 357 ? 66.774 53.598 48.366 1.00 43.57 336 LEU A CA 1
ATOM 2721 C C . LEU A 1 357 ? 65.324 53.159 48.502 1.00 42.68 336 LEU A C 1
ATOM 2722 O O . LEU A 1 357 ? 64.682 53.422 49.523 1.00 42.04 336 LEU A O 1
ATOM 2727 N N . CYS A 1 358 ? 64.814 52.481 47.471 1.00 42.38 337 CYS A N 1
ATOM 2728 C CA . CYS A 1 358 ? 63.416 52.066 47.425 1.00 41.15 337 CYS A CA 1
ATOM 2729 C C . CYS A 1 358 ? 63.333 50.836 46.535 1.00 42.73 337 CYS A C 1
ATOM 2730 O O . CYS A 1 358 ? 64.010 50.789 45.496 1.00 42.80 337 CYS A O 1
ATOM 2733 N N . PRO A 1 359 ? 62.549 49.855 46.896 1.00 41.08 338 PRO A N 1
ATOM 2734 C CA . PRO A 1 359 ? 62.400 48.675 46.066 1.00 39.55 338 PRO A CA 1
ATOM 2735 C C . PRO A 1 359 ? 61.474 49.015 44.906 1.00 39.83 338 PRO A C 1
ATOM 2736 O O . PRO A 1 359 ? 60.461 49.609 45.131 1.00 39.49 338 PRO A O 1
ATOM 2740 N N . PHE A 1 360 ? 61.862 48.682 43.687 1.00 38.69 339 PHE A N 1
ATOM 2741 C CA . PHE A 1 360 ? 61.082 49.038 42.547 1.00 36.90 339 PHE A CA 1
ATOM 2742 C C . PHE A 1 360 ? 61.221 48.147 41.362 1.00 40.59 339 PHE A C 1
ATOM 2743 O O . PHE A 1 360 ? 60.727 48.443 40.342 1.00 43.54 339 PHE A O 1
ATOM 2751 N N . LYS A 1 361 ? 61.928 47.060 41.504 1.00 44.25 340 LYS A N 1
ATOM 2752 C CA . LYS A 1 361 ? 62.205 46.186 40.395 1.00 41.74 340 LYS A CA 1
ATOM 2753 C C . LYS A 1 361 ? 60.995 45.588 39.774 1.00 40.41 340 LYS A C 1
ATOM 2754 O O . LYS A 1 361 ? 60.993 45.368 38.631 1.00 43.23 340 LYS A O 1
ATOM 2760 N N . HIS A 1 362 ? 59.986 45.309 40.555 1.00 40.95 341 HIS A N 1
ATOM 2761 C CA . HIS A 1 362 ? 58.748 44.736 40.038 1.00 43.04 341 HIS A CA 1
ATOM 2762 C C . HIS A 1 362 ? 57.857 45.787 39.389 1.00 46.16 341 HIS A C 1
ATOM 2763 O O . HIS A 1 362 ? 57.174 45.491 38.403 1.00 49.39 341 HIS A O 1
ATOM 2770 N N . PHE A 1 363 ? 57.851 47.021 39.897 1.00 44.87 342 PHE A N 1
ATOM 2771 C CA . PHE A 1 363 ? 57.237 48.102 39.128 1.00 40.75 342 PHE A CA 1
ATOM 2772 C C . PHE A 1 363 ? 57.954 48.293 37.799 1.00 40.26 342 PHE A C 1
ATOM 2773 O O . PHE A 1 363 ? 57.326 48.606 36.778 1.00 32.03 342 PHE A O 1
ATOM 2781 N N . GLN A 1 364 ? 59.278 48.111 37.799 1.00 39.65 343 GLN A N 1
ATOM 2782 C CA . GLN A 1 364 ? 60.070 48.367 36.605 1.00 37.71 343 GLN A CA 1
ATOM 2783 C C . GLN A 1 364 ? 59.770 47.357 35.512 1.00 39.82 343 GLN A C 1
ATOM 2784 O O . GLN A 1 364 ? 59.937 47.670 34.332 1.00 41.97 343 GLN A O 1
ATOM 2790 N N . THR A 1 365 ? 59.333 46.151 35.880 1.00 41.73 344 THR A N 1
ATOM 2791 C CA . THR A 1 365 ? 58.869 45.190 34.885 1.00 44.56 344 THR A CA 1
ATOM 2792 C C . THR A 1 365 ? 57.884 45.840 33.928 1.00 45.04 344 THR A C 1
ATOM 2793 O O . THR A 1 365 ? 57.904 45.572 32.722 1.00 46.96 344 THR A O 1
ATOM 2797 N N . PHE A 1 366 ? 57.042 46.734 34.447 1.00 43.41 345 PHE A N 1
ATOM 2798 C CA . PHE A 1 366 ? 56.000 47.399 33.678 1.00 43.03 345 PHE A CA 1
ATOM 2799 C C . PHE A 1 366 ? 56.472 48.668 32.975 1.00 43.37 345 PHE A C 1
ATOM 2800 O O . PHE A 1 366 ? 55.635 49.497 32.619 1.00 47.85 345 PHE A O 1
ATOM 2808 N N . GLY A 1 367 ? 57.772 48.839 32.753 1.00 41.50 346 GLY A N 1
ATOM 2809 C CA . GLY A 1 367 ? 58.247 49.814 31.787 1.00 40.96 346 GLY A CA 1
ATOM 2810 C C . GLY A 1 367 ? 58.651 51.177 32.308 1.00 42.86 346 GLY A C 1
ATOM 2811 O O . GLY A 1 367 ? 58.859 52.087 31.499 1.00 45.90 346 GLY A O 1
ATOM 2812 N N . GLY A 1 368 ? 58.766 51.357 33.621 1.00 43.24 347 GLY A N 1
ATOM 2813 C CA . GLY A 1 368 ? 59.242 52.618 34.162 1.00 40.85 347 GLY A CA 1
ATOM 2814 C C . GLY A 1 368 ? 59.823 52.439 35.545 1.00 34.79 347 GLY A C 1
ATOM 2815 O O . GLY A 1 368 ? 59.518 51.466 36.241 1.00 36.39 347 GLY A O 1
ATOM 2816 N N . SER A 1 369 ? 60.686 53.377 35.934 1.00 31.91 348 SER A N 1
ATOM 2817 C CA . SER A 1 369 ? 61.161 53.473 37.313 1.00 35.50 348 SER A CA 1
ATOM 2818 C C . SER A 1 369 ? 60.807 54.874 37.817 1.00 38.22 348 SER A C 1
ATOM 2819 O O . SER A 1 369 ? 60.039 55.597 37.153 1.00 39.65 348 SER A O 1
ATOM 2822 N N . PHE A 1 370 ? 61.390 55.276 38.945 1.00 38.22 349 PHE A N 1
ATOM 2823 C CA . PHE A 1 370 ? 60.891 56.459 39.645 1.00 38.90 349 PHE A CA 1
ATOM 2824 C C . PHE A 1 370 ? 60.523 57.692 38.828 1.00 36.57 349 PHE A C 1
ATOM 2825 O O . PHE A 1 370 ? 59.517 58.363 39.107 1.00 34.18 349 PHE A O 1
ATOM 2833 N N . HIS A 1 371 ? 61.329 58.004 37.820 1.00 37.62 350 HIS A N 1
ATOM 2834 C CA . HIS A 1 371 ? 61.031 59.128 36.939 1.00 37.12 350 HIS A CA 1
ATOM 2835 C C . HIS A 1 371 ? 59.731 58.907 36.171 1.00 35.24 350 HIS A C 1
ATOM 2836 O O . HIS A 1 371 ? 58.845 59.767 36.181 1.00 33.78 350 HIS A O 1
ATOM 2843 N N . CYS A 1 372 ? 59.606 57.762 35.485 1.00 34.56 351 CYS A N 1
ATOM 2844 C CA . CYS A 1 372 ? 58.391 57.482 34.715 1.00 35.55 351 CYS A CA 1
ATOM 2845 C C . CYS A 1 372 ? 57.148 57.493 35.600 1.00 37.94 351 CYS A C 1
ATOM 2846 O O . CYS A 1 372 ? 56.068 57.913 35.158 1.00 40.87 351 CYS A O 1
ATOM 2849 N N . ALA A 1 373 ? 57.273 57.009 36.842 1.00 32.69 352 ALA A N 1
ATOM 2850 C CA . ALA A 1 373 ? 56.140 56.886 37.751 1.00 35.65 352 ALA A CA 1
ATOM 2851 C C . ALA A 1 373 ? 55.733 58.206 38.392 1.00 36.45 352 ALA A C 1
ATOM 2852 O O . ALA A 1 373 ? 54.787 58.224 39.190 1.00 35.38 352 ALA A O 1
ATOM 2854 N N . THR A 1 374 ? 56.416 59.300 38.085 1.00 35.49 353 THR A N 1
ATOM 2855 C CA . THR A 1 374 ? 56.158 60.558 38.760 1.00 36.92 353 THR A CA 1
ATOM 2856 C C . THR A 1 374 ? 55.991 61.668 37.739 1.00 37.56 353 THR A C 1
ATOM 2857 O O . THR A 1 374 ? 56.366 61.535 36.572 1.00 37.59 353 THR A O 1
ATOM 2861 N N . LEU A 1 375 ? 55.409 62.772 38.198 1.00 37.50 354 LEU A N 1
ATOM 2862 C CA . LEU A 1 375 ? 55.465 64.028 37.461 1.00 34.52 354 LEU A CA 1
ATOM 2863 C C . LEU A 1 375 ? 55.708 65.137 38.471 1.00 34.64 354 LEU A C 1
ATOM 2864 O O . LEU A 1 375 ? 54.879 65.371 39.353 1.00 31.06 354 LEU A O 1
ATOM 2869 N N . ASP A 1 376 ? 56.861 65.789 38.360 1.00 35.45 355 ASP A N 1
ATOM 2870 C CA . ASP A 1 376 ? 57.184 66.934 39.203 1.00 36.43 355 ASP A CA 1
ATOM 2871 C C . ASP A 1 376 ? 56.381 68.146 38.738 1.00 38.26 355 ASP A C 1
ATOM 2872 O O . ASP A 1 376 ? 56.592 68.650 37.631 1.00 41.96 355 ASP A O 1
ATOM 2877 N N . VAL A 1 377 ? 55.430 68.604 39.554 1.00 38.38 356 VAL A N 1
ATOM 2878 C CA . VAL A 1 377 ? 54.618 69.758 39.168 1.00 37.97 356 VAL A CA 1
ATOM 2879 C C . VAL A 1 377 ? 55.031 71.041 39.882 1.00 34.61 356 VAL A C 1
ATOM 2880 O O . VAL A 1 377 ? 54.640 72.131 39.442 1.00 32.93 356 VAL A O 1
ATOM 2884 N N . LYS A 1 378 ? 55.811 70.956 40.950 1.00 35.43 357 LYS A N 1
ATOM 2885 C CA . LYS A 1 378 ? 56.291 72.171 41.591 1.00 37.58 357 LYS A CA 1
ATOM 2886 C C . LYS A 1 378 ? 57.660 71.928 42.209 1.00 38.18 357 LYS A C 1
ATOM 2887 O O . LYS A 1 378 ? 57.838 71.019 43.024 1.00 39.42 357 LYS A O 1
ATOM 2893 N N . ARG A 1 379 ? 58.621 72.733 41.790 1.00 36.85 358 ARG A N 1
ATOM 2894 C CA . ARG A 1 379 ? 59.957 72.781 42.350 1.00 37.34 358 ARG A CA 1
ATOM 2895 C C . ARG A 1 379 ? 60.251 74.242 42.653 1.00 40.68 358 ARG A C 1
ATOM 2896 O O . ARG A 1 379 ? 59.795 75.126 41.926 1.00 43.02 358 ARG A O 1
ATOM 2904 N N . SER A 1 380 ? 60.984 74.517 43.723 1.00 42.05 359 SER A N 1
ATOM 2905 C CA . SER A 1 380 ? 61.240 75.913 44.046 1.00 46.65 359 SER A CA 1
ATOM 2906 C C . SER A 1 380 ? 62.372 76.437 43.174 1.00 48.57 359 SER A C 1
ATOM 2907 O O . SER A 1 380 ? 63.426 75.799 43.054 1.00 49.09 359 SER A O 1
ATOM 2910 N N . GLY A 1 381 ? 62.147 77.585 42.564 1.00 48.91 360 GLY A N 1
ATOM 2911 C CA . GLY A 1 381 ? 63.148 78.239 41.745 1.00 50.81 360 GLY A CA 1
ATOM 2912 C C . GLY A 1 381 ? 62.506 78.970 40.590 1.00 51.50 360 GLY A C 1
ATOM 2913 O O . GLY A 1 381 ? 61.350 78.749 40.238 1.00 52.65 360 GLY A O 1
ATOM 2914 N N . SER A 1 382 ? 63.286 79.864 39.987 1.00 53.32 361 SER A N 1
ATOM 2915 C CA . SER A 1 382 ? 62.864 80.654 38.841 1.00 51.77 361 SER A CA 1
ATOM 2916 C C . SER A 1 382 ? 63.460 80.098 37.546 1.00 51.46 361 SER A C 1
ATOM 2917 O O . SER A 1 382 ? 64.296 79.189 37.544 1.00 53.03 361 SER A O 1
ATOM 2920 N N . LEU A 1 383 ? 63.017 80.666 36.430 1.00 48.77 362 LEU A N 1
ATOM 2921 C CA . LEU A 1 383 ? 63.439 80.203 35.114 1.00 43.85 362 LEU A CA 1
ATOM 2922 C C . LEU A 1 383 ? 64.816 80.780 34.796 1.00 44.39 362 LEU A C 1
ATOM 2923 O O . LEU A 1 383 ? 64.967 82.001 34.678 1.00 43.66 362 LEU A O 1
ATOM 2928 N N . LYS A 1 384 ? 65.818 79.904 34.662 1.00 44.21 363 LYS A N 1
ATOM 2929 C CA . LYS A 1 384 ? 67.202 80.291 34.411 1.00 43.30 363 LYS A CA 1
ATOM 2930 C C . LYS A 1 384 ? 67.741 79.563 33.184 1.00 44.27 363 LYS A C 1
ATOM 2931 O O . LYS A 1 384 ? 67.138 78.619 32.672 1.00 43.22 363 LYS A O 1
ATOM 2937 N N . SER A 1 385 ? 68.922 79.986 32.748 1.00 47.62 364 SER A N 1
ATOM 2938 C CA . SER A 1 385 ? 69.708 79.274 31.752 1.00 48.58 364 SER A CA 1
ATOM 2939 C C . SER A 1 385 ? 70.854 78.533 32.439 1.00 48.04 364 SER A C 1
ATOM 2940 O O . SER A 1 385 ? 71.466 79.050 33.380 1.00 45.47 364 SER A O 1
ATOM 2943 N N . TYR A 1 386 ? 71.141 77.314 31.964 1.00 48.47 365 TYR A N 1
ATOM 2944 C CA . TYR A 1 386 ? 72.230 76.510 32.511 1.00 50.19 365 TYR A CA 1
ATOM 2945 C C . TYR A 1 386 ? 73.200 76.012 31.447 1.00 53.71 365 TYR A C 1
ATOM 2946 O O . TYR A 1 386 ? 74.104 75.232 31.768 1.00 51.88 365 TYR A O 1
ATOM 2955 N N . ILE A 1 387 ? 73.022 76.406 30.192 1.00 57.41 366 ILE A N 1
ATOM 2956 C CA . ILE A 1 387 ? 73.964 76.044 29.151 1.00 59.84 366 ILE A CA 1
ATOM 2957 C C . ILE A 1 387 ? 74.538 77.342 28.594 1.00 66.34 366 ILE A C 1
ATOM 2958 O O . ILE A 1 387 ? 73.868 78.373 28.660 1.00 68.30 366 ILE A O 1
ATOM 2964 N N . TYR B 1 24 ? 81.327 66.122 19.673 1.00 54.75 3 TYR B N 1
ATOM 2965 C CA . TYR B 1 24 ? 80.003 66.498 20.159 1.00 55.64 3 TYR B CA 1
ATOM 2966 C C . TYR B 1 24 ? 78.995 66.482 19.012 1.00 57.40 3 TYR B C 1
ATOM 2967 O O . TYR B 1 24 ? 79.375 66.550 17.854 1.00 60.63 3 TYR B O 1
ATOM 2976 N N . GLN B 1 25 ? 77.710 66.395 19.337 1.00 55.59 4 GLN B N 1
ATOM 2977 C CA . GLN B 1 25 ? 76.644 66.261 18.350 1.00 52.22 4 GLN B CA 1
ATOM 2978 C C . GLN B 1 25 ? 75.803 67.532 18.316 1.00 49.73 4 GLN B C 1
ATOM 2979 O O . GLN B 1 25 ? 75.387 68.036 19.366 1.00 49.31 4 GLN B O 1
ATOM 2985 N N . LYS B 1 26 ? 75.569 68.055 17.117 1.00 48.98 5 LYS B N 1
ATOM 2986 C CA . LYS B 1 26 ? 74.731 69.234 16.951 1.00 50.81 5 LYS B CA 1
ATOM 2987 C C . LYS B 1 26 ? 73.265 68.837 16.820 1.00 46.16 5 LYS B C 1
ATOM 2988 O O . LYS B 1 26 ? 72.935 67.757 16.330 1.00 49.01 5 LYS B O 1
ATOM 2994 N N . GLU B 1 27 ? 72.385 69.710 17.293 1.00 40.86 6 GLU B N 1
ATOM 2995 C CA . GLU B 1 27 ? 70.982 69.360 17.362 1.00 39.42 6 GLU B CA 1
ATOM 2996 C C . GLU B 1 27 ? 70.366 69.360 15.971 1.00 39.53 6 GLU B C 1
ATOM 2997 O O . GLU B 1 27 ? 70.865 69.999 15.042 1.00 42.23 6 GLU B O 1
ATOM 3003 N N . GLU B 1 28 ? 69.265 68.636 15.835 1.00 38.06 7 GLU B N 1
ATOM 3004 C CA . GLU B 1 28 ? 68.571 68.570 14.554 1.00 39.53 7 GLU B CA 1
ATOM 3005 C C . GLU B 1 28 ? 67.917 69.912 14.219 1.00 39.31 7 GLU B C 1
ATOM 3006 O O . GLU B 1 28 ? 67.322 70.552 15.091 1.00 38.17 7 GLU B O 1
ATOM 3012 N N . PRO B 1 29 ? 67.985 70.351 12.961 1.00 39.33 8 PRO B N 1
ATOM 3013 C CA . PRO B 1 29 ? 67.359 71.623 12.586 1.00 37.42 8 PRO B CA 1
ATOM 3014 C C . PRO B 1 29 ? 65.853 71.576 12.776 1.00 38.21 8 PRO B C 1
ATOM 3015 O O . PRO B 1 29 ? 65.248 70.517 12.966 1.00 40.98 8 PRO B O 1
ATOM 3019 N N . SER B 1 30 ? 65.240 72.754 12.736 1.00 37.02 9 SER B N 1
ATOM 3020 C CA . SER B 1 30 ? 63.786 72.822 12.786 1.00 37.48 9 SER B CA 1
ATOM 3021 C C . SER B 1 30 ? 63.176 71.987 11.654 1.00 37.12 9 SER B C 1
ATOM 3022 O O . SER B 1 30 ? 63.756 71.844 10.570 1.00 37.37 9 SER B O 1
ATOM 3025 N N . TYR B 1 31 ? 62.001 71.416 11.915 1.00 34.72 10 TYR B N 1
ATOM 3026 C CA . TYR B 1 31 ? 61.299 70.655 10.885 1.00 37.01 10 TYR B CA 1
ATOM 3027 C C . TYR B 1 31 ? 60.344 71.520 10.061 1.00 37.92 10 TYR B C 1
ATOM 3028 O O . TYR B 1 31 ? 60.048 71.185 8.907 1.00 37.42 10 TYR B O 1
ATOM 3037 N N . PHE B 1 32 ? 59.856 72.621 10.621 1.00 36.14 11 PHE B N 1
ATOM 3038 C CA . PHE B 1 32 ? 58.980 73.528 9.899 1.00 36.64 11 PHE B CA 1
ATOM 3039 C C . PHE B 1 32 ? 59.766 74.723 9.383 1.00 38.62 11 PHE B C 1
ATOM 3040 O O . PHE B 1 32 ? 60.925 74.941 9.735 1.00 40.25 11 PHE B O 1
ATOM 3048 N N . SER B 1 33 ? 59.106 75.499 8.535 1.00 38.97 12 SER B N 1
ATOM 3049 C CA . SER B 1 33 ? 59.646 76.703 7.938 1.00 41.52 12 SER B CA 1
ATOM 3050 C C . SER B 1 33 ? 59.191 77.925 8.727 1.00 42.63 12 SER B C 1
ATOM 3051 O O . SER B 1 33 ? 58.360 77.845 9.638 1.00 41.48 12 SER B O 1
ATOM 3054 N N . HIS B 1 34 ? 59.725 79.083 8.346 1.00 44.88 13 HIS B N 1
ATOM 3055 C CA . HIS B 1 34 ? 59.325 80.359 8.927 1.00 50.14 13 HIS B CA 1
ATOM 3056 C C . HIS B 1 34 ? 58.054 80.923 8.285 1.00 48.38 13 HIS B C 1
ATOM 3057 O O . HIS B 1 34 ? 57.894 82.146 8.206 1.00 48.02 13 HIS B O 1
ATOM 3064 N N . SER B 1 35 ? 57.152 80.071 7.820 1.00 44.79 14 SER B N 1
ATOM 3065 C CA . SER B 1 35 ? 55.989 80.551 7.098 1.00 42.31 14 SER B CA 1
ATOM 3066 C C . SER B 1 35 ? 55.042 81.301 8.039 1.00 42.41 14 SER B C 1
ATOM 3067 O O . SER B 1 35 ? 54.846 80.899 9.195 1.00 40.24 14 SER B O 1
ATOM 3070 N N . PRO B 1 36 ? 54.460 82.408 7.590 1.00 41.99 15 PRO B N 1
ATOM 3071 C CA . PRO B 1 36 ? 53.512 83.140 8.443 1.00 40.48 15 PRO B CA 1
ATOM 3072 C C . PRO B 1 36 ? 52.209 82.369 8.635 1.00 38.06 15 PRO B C 1
ATOM 3073 O O . PRO B 1 36 ? 51.715 81.713 7.723 1.00 36.71 15 PRO B O 1
ATOM 3077 N N . SER B 1 37 ? 51.650 82.454 9.831 1.00 38.04 16 SER B N 1
ATOM 3078 C CA . SER B 1 37 ? 50.420 81.726 10.114 1.00 37.84 16 SER B CA 1
ATOM 3079 C C . SER B 1 37 ? 49.335 82.092 9.095 1.00 36.66 16 SER B C 1
ATOM 3080 O O . SER B 1 37 ? 49.068 83.281 8.879 1.00 36.19 16 SER B O 1
ATOM 3083 N N . PRO B 1 38 ? 48.708 81.112 8.439 1.00 34.96 17 PRO B N 1
ATOM 3084 C CA . PRO B 1 38 ? 47.503 81.410 7.637 1.00 35.67 17 PRO B CA 1
ATOM 3085 C C . PRO B 1 38 ? 46.242 81.650 8.476 1.00 35.69 17 PRO B C 1
ATOM 3086 O O . PRO B 1 38 ? 45.211 82.034 7.914 1.00 38.24 17 PRO B O 1
ATOM 3090 N N . VAL B 1 39 ? 46.282 81.412 9.779 1.00 33.57 18 VAL B N 1
ATOM 3091 C CA . VAL B 1 39 ? 45.243 81.874 10.684 1.00 33.03 18 VAL B CA 1
ATOM 3092 C C . VAL B 1 39 ? 45.686 83.221 11.238 1.00 31.75 18 VAL B C 1
ATOM 3093 O O . VAL B 1 39 ? 46.727 83.313 11.894 1.00 31.98 18 VAL B O 1
ATOM 3097 N N . GLU B 1 40 ? 44.912 84.265 10.964 1.00 29.72 19 GLU B N 1
ATOM 3098 C CA . GLU B 1 40 ? 45.146 85.556 11.606 1.00 33.94 19 GLU B CA 1
ATOM 3099 C C . GLU B 1 40 ? 43.871 86.376 11.495 1.00 32.85 19 GLU B C 1
ATOM 3100 O O . GLU B 1 40 ? 43.566 86.890 10.419 1.00 31.23 19 GLU B O 1
ATOM 3106 N N . VAL B 1 41 ? 43.143 86.512 12.603 1.00 33.08 20 VAL B N 1
ATOM 3107 C CA . VAL B 1 41 ? 41.859 87.198 12.591 1.00 34.29 20 VAL B CA 1
ATOM 3108 C C . VAL B 1 41 ? 41.636 87.813 13.965 1.00 38.64 20 VAL B C 1
ATOM 3109 O O . VAL B 1 41 ? 41.975 87.214 14.991 1.00 38.38 20 VAL B O 1
ATOM 3113 N N . TYR B 1 42 ? 41.089 89.032 13.989 1.00 39.63 21 TYR B N 1
ATOM 3114 C CA . TYR B 1 42 ? 40.881 89.728 15.256 1.00 41.47 21 TYR B CA 1
ATOM 3115 C C . TYR B 1 42 ? 39.469 90.262 15.461 1.00 43.06 21 TYR B C 1
ATOM 3116 O O . TYR B 1 42 ? 39.097 90.519 16.613 1.00 42.52 21 TYR B O 1
ATOM 3125 N N . THR B 1 43 ? 38.670 90.435 14.401 1.00 41.36 22 THR B N 1
ATOM 3126 C CA . THR B 1 43 ? 37.345 91.035 14.523 1.00 38.57 22 THR B CA 1
ATOM 3127 C C . THR B 1 43 ? 36.362 90.213 13.699 1.00 36.70 22 THR B C 1
ATOM 3128 O O . THR B 1 43 ? 36.742 89.254 13.023 1.00 35.68 22 THR B O 1
ATOM 3132 N N . GLU B 1 44 ? 35.080 90.577 13.781 1.00 35.97 23 GLU B N 1
ATOM 3133 C CA . GLU B 1 44 ? 34.033 89.965 12.968 1.00 35.39 23 GLU B CA 1
ATOM 3134 C C . GLU B 1 44 ? 33.852 90.643 11.611 1.00 35.44 23 GLU B C 1
ATOM 3135 O O . GLU B 1 44 ? 33.074 90.146 10.782 1.00 34.10 23 GLU B O 1
ATOM 3141 N N . TRP B 1 45 ? 34.555 91.757 11.365 1.00 35.78 24 TRP B N 1
ATOM 3142 C CA . TRP B 1 45 ? 34.218 92.664 10.273 1.00 36.37 24 TRP B CA 1
ATOM 3143 C C . TRP B 1 45 ? 35.384 93.038 9.368 1.00 38.92 24 TRP B C 1
ATOM 3144 O O . TRP B 1 45 ? 35.151 93.689 8.343 1.00 41.17 24 TRP B O 1
ATOM 3155 N N . ASP B 1 46 ? 36.619 92.704 9.720 1.00 36.78 25 ASP B N 1
ATOM 3156 C CA . ASP B 1 46 ? 37.726 93.077 8.868 1.00 36.83 25 ASP B CA 1
ATOM 3157 C C . ASP B 1 46 ? 37.622 92.306 7.554 1.00 36.59 25 ASP B C 1
ATOM 3158 O O . ASP B 1 46 ? 36.976 91.256 7.498 1.00 37.08 25 ASP B O 1
ATOM 3163 N N . PRO B 1 47 ? 38.232 92.811 6.480 1.00 32.34 26 PRO B N 1
ATOM 3164 C CA . PRO B 1 47 ? 38.037 92.178 5.163 1.00 32.78 26 PRO B CA 1
ATOM 3165 C C . PRO B 1 47 ? 38.420 90.701 5.177 1.00 31.39 26 PRO B C 1
ATOM 3166 O O . PRO B 1 47 ? 39.547 90.326 5.506 1.00 30.80 26 PRO B O 1
ATOM 3170 N N . LEU B 1 48 ? 37.460 89.858 4.816 1.00 29.56 27 LEU B N 1
ATOM 3171 C CA . LEU B 1 48 ? 37.605 88.419 4.969 1.00 31.36 27 LEU B CA 1
ATOM 3172 C C . LEU B 1 48 ? 38.463 87.838 3.840 1.00 30.96 27 LEU B C 1
ATOM 3173 O O . LEU B 1 48 ? 38.198 88.089 2.662 1.00 31.83 27 LEU B O 1
ATOM 3178 N N . GLU B 1 49 ? 39.489 87.064 4.196 1.00 29.70 28 GLU B N 1
ATOM 3179 C CA . GLU B 1 49 ? 40.390 86.470 3.215 1.00 32.70 28 GLU B CA 1
ATOM 3180 C C . GLU B 1 49 ? 40.302 84.952 3.129 1.00 30.57 28 GLU B C 1
ATOM 3181 O O . GLU B 1 49 ? 40.437 84.391 2.038 1.00 30.93 28 GLU B O 1
ATOM 3187 N N . GLU B 1 50 ? 40.130 84.262 4.251 1.00 28.48 29 GLU B N 1
ATOM 3188 C CA . GLU B 1 50 ? 39.959 82.815 4.239 1.00 30.94 29 GLU B CA 1
ATOM 3189 C C . GLU B 1 50 ? 38.914 82.433 5.279 1.00 31.43 29 GLU B C 1
ATOM 3190 O O . GLU B 1 50 ? 38.850 83.028 6.361 1.00 31.83 29 GLU B O 1
ATOM 3196 N N . VAL B 1 51 ? 38.087 81.451 4.934 1.00 30.86 30 VAL B N 1
ATOM 3197 C CA . VAL B 1 51 ? 36.971 81.049 5.778 1.00 30.62 30 VAL B CA 1
ATOM 3198 C C . VAL B 1 51 ? 36.740 79.555 5.583 1.00 30.26 30 VAL B C 1
ATOM 3199 O O . VAL B 1 51 ? 36.911 79.028 4.480 1.00 28.25 30 VAL B O 1
ATOM 3203 N N . ILE B 1 52 ? 36.377 78.872 6.664 1.00 26.42 31 ILE B N 1
ATOM 3204 C CA . ILE B 1 52 ? 35.892 77.501 6.596 1.00 27.07 31 ILE B CA 1
ATOM 3205 C C . ILE B 1 52 ? 34.378 77.554 6.469 1.00 28.94 31 ILE B C 1
ATOM 3206 O O . ILE B 1 52 ? 33.725 78.306 7.198 1.00 30.63 31 ILE B O 1
ATOM 3211 N N . VAL B 1 53 ? 33.811 76.793 5.528 1.00 26.67 32 VAL B N 1
ATOM 3212 C CA . VAL B 1 53 ? 32.360 76.693 5.381 1.00 27.20 32 VAL B CA 1
ATOM 3213 C C . VAL B 1 53 ? 31.948 75.244 5.632 1.00 29.19 32 VAL B C 1
ATOM 3214 O O . VAL B 1 53 ? 32.581 74.313 5.115 1.00 30.82 32 VAL B O 1
ATOM 3218 N N . GLY B 1 54 ? 30.905 75.050 6.443 1.00 27.39 33 GLY B N 1
ATOM 3219 C CA . GLY B 1 54 ? 30.478 73.707 6.796 1.00 28.32 33 GLY B CA 1
ATOM 3220 C C . GLY B 1 54 ? 29.948 72.929 5.602 1.00 31.58 33 GLY B C 1
ATOM 3221 O O . GLY B 1 54 ? 29.755 73.461 4.506 1.00 32.38 33 GLY B O 1
ATOM 3222 N N . ILE B 1 55 ? 29.729 71.627 5.818 1.00 30.88 34 ILE B N 1
ATOM 3223 C CA . ILE B 1 55 ? 29.047 70.774 4.849 1.00 33.31 34 ILE B CA 1
ATOM 3224 C C . ILE B 1 55 ? 27.844 70.137 5.521 1.00 35.04 34 ILE B C 1
ATOM 3225 O O . ILE B 1 55 ? 27.755 70.047 6.749 1.00 33.66 34 ILE B O 1
ATOM 3230 N N . MET B 1 56 ? 26.935 69.641 4.687 1.00 37.56 35 MET B N 1
ATOM 3231 C CA . MET B 1 56 ? 25.736 68.950 5.143 1.00 39.83 35 MET B CA 1
ATOM 3232 C C . MET B 1 56 ? 25.735 67.558 4.496 1.00 39.22 35 MET B C 1
ATOM 3233 O O . MET B 1 56 ? 25.211 67.381 3.392 1.00 41.36 35 MET B O 1
ATOM 3238 N N . ASP B 1 57 ? 26.398 66.620 5.162 1.00 35.95 36 ASP B N 1
ATOM 3239 C CA . ASP B 1 57 ? 26.534 65.244 4.706 1.00 37.32 36 ASP B CA 1
ATOM 3240 C C . ASP B 1 57 ? 25.413 64.431 5.312 1.00 38.51 36 ASP B C 1
ATOM 3241 O O . ASP B 1 57 ? 24.402 64.988 5.742 1.00 38.95 36 ASP B O 1
ATOM 3246 N N . ASP B 1 58 ? 25.583 63.115 5.359 1.00 38.07 37 ASP B N 1
ATOM 3247 C CA . ASP B 1 58 ? 24.547 62.297 5.949 1.00 39.56 37 ASP B CA 1
ATOM 3248 C C . ASP B 1 58 ? 24.809 62.484 7.429 1.00 40.35 37 ASP B C 1
ATOM 3249 O O . ASP B 1 58 ? 25.717 61.891 8.011 1.00 40.71 37 ASP B O 1
ATOM 3254 N N . ILE B 1 59 ? 23.984 63.340 8.017 1.00 38.61 38 ILE B N 1
ATOM 3255 C CA . ILE B 1 59 ? 24.061 63.716 9.424 1.00 38.54 38 ILE B CA 1
ATOM 3256 C C . ILE B 1 59 ? 23.110 62.857 10.251 1.00 40.12 38 ILE B C 1
ATOM 3257 O O . ILE B 1 59 ? 22.287 62.113 9.704 1.00 39.05 38 ILE B O 1
ATOM 3262 N N . ARG B 1 60 ? 23.226 62.947 11.578 1.00 40.38 39 ARG B N 1
ATOM 3263 C CA . ARG B 1 60 ? 22.464 62.102 12.486 1.00 38.78 39 ARG B CA 1
ATOM 3264 C C . ARG B 1 60 ? 21.718 62.953 13.503 1.00 35.84 39 ARG B C 1
ATOM 3265 O O . ARG B 1 60 ? 22.212 63.996 13.924 1.00 33.45 39 ARG B O 1
ATOM 3273 N N . VAL B 1 61 ? 20.513 62.519 13.871 1.00 36.73 40 VAL B N 1
ATOM 3274 C CA . VAL B 1 61 ? 19.789 63.094 15.005 1.00 38.52 40 VAL B CA 1
ATOM 3275 C C . VAL B 1 61 ? 20.495 62.680 16.297 1.00 35.32 40 VAL B C 1
ATOM 3276 O O . VAL B 1 61 ? 20.691 61.480 16.541 1.00 31.85 40 VAL B O 1
ATOM 3280 N N . PRO B 1 62 ? 20.899 63.619 17.141 1.00 34.31 41 PRO B N 1
ATOM 3281 C CA . PRO B 1 62 ? 21.603 63.245 18.380 1.00 34.89 41 PRO B CA 1
ATOM 3282 C C . PRO B 1 62 ? 20.749 62.352 19.275 1.00 37.92 41 PRO B C 1
ATOM 3283 O O . PRO B 1 62 ? 19.517 62.371 19.213 1.00 38.73 41 PRO B O 1
ATOM 3287 N N . ASP B 1 63 ? 21.410 61.516 20.080 1.00 37.50 42 ASP B N 1
ATOM 3288 C CA . ASP B 1 63 ? 20.662 60.725 21.053 1.00 42.04 42 ASP B CA 1
ATOM 3289 C C . ASP B 1 63 ? 20.016 61.669 22.058 1.00 42.44 42 ASP B C 1
ATOM 3290 O O . ASP B 1 63 ? 20.668 62.581 22.571 1.00 43.58 42 ASP B O 1
ATOM 3295 N N . TRP B 1 64 ? 18.728 61.466 22.316 1.00 41.49 43 TRP B N 1
ATOM 3296 C CA . TRP B 1 64 ? 18.002 62.338 23.230 1.00 41.56 43 TRP B CA 1
ATOM 3297 C C . TRP B 1 64 ? 18.616 62.260 24.620 1.00 41.87 43 TRP B C 1
ATOM 3298 O O . TRP B 1 64 ? 18.794 61.170 25.162 1.00 43.01 43 TRP B O 1
ATOM 3309 N N . ASP B 1 65 ? 18.991 63.412 25.175 1.00 41.62 44 ASP B N 1
ATOM 3310 C CA . ASP B 1 65 ? 19.520 63.484 26.542 1.00 40.51 44 ASP B CA 1
ATOM 3311 C C . ASP B 1 65 ? 19.124 64.838 27.134 1.00 37.64 44 ASP B C 1
ATOM 3312 O O . ASP B 1 65 ? 18.354 65.592 26.534 1.00 34.85 44 ASP B O 1
ATOM 3317 N N . LYS B 1 66 ? 19.675 65.160 28.310 1.00 37.96 45 LYS B N 1
ATOM 3318 C CA . LYS B 1 66 ? 19.215 66.327 29.065 1.00 40.06 45 LYS B CA 1
ATOM 3319 C C . LYS B 1 66 ? 19.699 67.644 28.476 1.00 40.10 45 LYS B C 1
ATOM 3320 O O . LYS B 1 66 ? 19.014 68.662 28.618 1.00 41.25 45 LYS B O 1
ATOM 3326 N N . SER B 1 67 ? 20.868 67.656 27.836 1.00 38.81 46 SER B N 1
ATOM 3327 C CA . SER B 1 67 ? 21.290 68.842 27.098 1.00 39.74 46 SER B CA 1
ATOM 3328 C C . SER B 1 67 ? 20.255 69.222 26.040 1.00 42.41 46 SER B C 1
ATOM 3329 O O . SER B 1 67 ? 19.842 70.386 25.942 1.00 43.69 46 SER B O 1
ATOM 3332 N N . LEU B 1 68 ? 19.813 68.242 25.247 1.00 40.82 47 LEU B N 1
ATOM 3333 C CA . LEU B 1 68 ? 18.822 68.511 24.213 1.00 41.14 47 LEU B CA 1
ATOM 3334 C C . LEU B 1 68 ? 17.489 68.937 24.816 1.00 41.95 47 LEU B C 1
ATOM 3335 O O . LEU B 1 68 ? 16.821 69.834 24.284 1.00 42.44 47 LEU B O 1
ATOM 3340 N N . LYS B 1 69 ? 17.077 68.294 25.916 1.00 41.20 48 LYS B N 1
ATOM 3341 C CA . LYS B 1 69 ? 15.816 68.658 26.567 1.00 41.49 48 LYS B CA 1
ATOM 3342 C C . LYS B 1 69 ? 15.828 70.110 27.033 1.00 40.24 48 LYS B C 1
ATOM 3343 O O . LYS B 1 69 ? 14.832 70.826 26.877 1.00 40.01 48 LYS B O 1
ATOM 3349 N N . ALA B 1 70 ? 16.942 70.560 27.618 1.00 38.47 49 ALA B N 1
ATOM 3350 C CA . ALA B 1 70 ? 17.065 71.961 28.005 1.00 37.04 49 ALA B CA 1
ATOM 3351 C C . ALA B 1 70 ? 17.086 72.890 26.796 1.00 39.40 49 ALA B C 1
ATOM 3352 O O . ALA B 1 70 ? 16.523 73.989 26.852 1.00 41.04 49 ALA B O 1
ATOM 3354 N N . ILE B 1 71 ? 17.696 72.465 25.693 1.00 39.68 50 ILE B N 1
ATOM 3355 C CA . ILE B 1 71 ? 18.056 73.370 24.605 1.00 38.84 50 ILE B CA 1
ATOM 3356 C C . ILE B 1 71 ? 17.053 73.321 23.451 1.00 39.64 50 ILE B C 1
ATOM 3357 O O . ILE B 1 71 ? 16.715 74.360 22.881 1.00 41.47 50 ILE B O 1
ATOM 3362 N N . ILE B 1 72 ? 16.549 72.152 23.082 1.00 39.30 51 ILE B N 1
ATOM 3363 C CA . ILE B 1 72 ? 15.655 72.097 21.917 1.00 41.88 51 ILE B CA 1
ATOM 3364 C C . ILE B 1 72 ? 14.311 72.733 22.272 1.00 44.12 51 ILE B C 1
ATOM 3365 O O . ILE B 1 72 ? 13.792 72.487 23.375 1.00 44.50 51 ILE B O 1
ATOM 3370 N N . PRO B 1 73 ? 13.708 73.542 21.390 1.00 44.79 52 PRO B N 1
ATOM 3371 C CA . PRO B 1 73 ? 12.392 74.121 21.698 1.00 47.75 52 PRO B CA 1
ATOM 3372 C C . PRO B 1 73 ? 11.337 73.044 21.928 1.00 53.14 52 PRO B C 1
ATOM 3373 O O . PRO B 1 73 ? 11.330 72.007 21.262 1.00 54.26 52 PRO B O 1
ATOM 3377 N N . GLU B 1 74 ? 10.421 73.327 22.865 1.00 55.86 53 GLU B N 1
ATOM 3378 C CA . GLU B 1 74 ? 9.467 72.324 23.346 1.00 58.54 53 GLU B CA 1
ATOM 3379 C C . GLU B 1 74 ? 8.616 71.740 22.222 1.00 55.61 53 GLU B C 1
ATOM 3380 O O . GLU B 1 74 ? 8.283 70.550 22.253 1.00 54.01 53 GLU B O 1
ATOM 3386 N N . GLU B 1 75 ? 8.237 72.561 21.236 1.00 58.66 54 GLU B N 1
ATOM 3387 C CA . GLU B 1 75 ? 7.450 72.068 20.101 1.00 61.58 54 GLU B CA 1
ATOM 3388 C C . GLU B 1 75 ? 8.092 70.841 19.469 1.00 58.93 54 GLU B C 1
ATOM 3389 O O . GLU B 1 75 ? 7.395 69.920 19.032 1.00 60.33 54 GLU B O 1
ATOM 3395 N N . ASN B 1 76 ? 9.420 70.818 19.408 1.00 55.92 55 ASN B N 1
ATOM 3396 C CA . ASN B 1 76 ? 10.167 69.805 18.677 1.00 53.55 55 ASN B CA 1
ATOM 3397 C C . ASN B 1 76 ? 10.606 68.621 19.540 1.00 50.54 55 ASN B C 1
ATOM 3398 O O . ASN B 1 76 ? 11.328 67.753 19.043 1.00 49.76 55 ASN B O 1
ATOM 3403 N N . HIS B 1 77 ? 10.190 68.553 20.810 1.00 49.12 56 HIS B N 1
ATOM 3404 C CA . HIS B 1 77 ? 10.629 67.442 21.653 1.00 48.71 56 HIS B CA 1
ATOM 3405 C C . HIS B 1 77 ? 10.068 66.104 21.173 1.00 51.36 56 HIS B C 1
ATOM 3406 O O . HIS B 1 77 ? 10.754 65.078 21.261 1.00 52.26 56 HIS B O 1
ATOM 3413 N N . ASP B 1 78 ? 8.824 66.088 20.679 1.00 54.06 57 ASP B N 1
ATOM 3414 C CA . ASP B 1 78 ? 8.243 64.857 20.138 1.00 58.53 57 ASP B CA 1
ATOM 3415 C C . ASP B 1 78 ? 9.099 64.295 19.014 1.00 54.67 57 ASP B C 1
ATOM 3416 O O . ASP B 1 78 ? 9.378 63.091 18.967 1.00 52.61 57 ASP B O 1
ATOM 3421 N N . PHE B 1 79 ? 9.500 65.159 18.080 1.00 51.43 58 PHE B N 1
ATOM 3422 C CA . PHE B 1 79 ? 10.354 64.728 16.988 1.00 50.50 58 PHE B CA 1
ATOM 3423 C C . PHE B 1 79 ? 11.677 64.177 17.504 1.00 49.55 58 PHE B C 1
ATOM 3424 O O . PHE B 1 79 ? 12.099 63.083 17.121 1.00 49.38 58 PHE B O 1
ATOM 3432 N N . PHE B 1 80 ? 12.363 64.930 18.363 1.00 49.74 59 PHE B N 1
ATOM 3433 C CA . PHE B 1 80 ? 13.708 64.512 18.742 1.00 49.06 59 PHE B CA 1
ATOM 3434 C C . PHE B 1 80 ? 13.677 63.271 19.609 1.00 51.72 59 PHE B C 1
ATOM 3435 O O . PHE B 1 80 ? 14.655 62.518 19.640 1.00 52.33 59 PHE B O 1
ATOM 3443 N N . GLN B 1 81 ? 12.575 63.041 20.324 1.00 52.04 60 GLN B N 1
ATOM 3444 C CA . GLN B 1 81 ? 12.448 61.794 21.068 1.00 53.19 60 GLN B CA 1
ATOM 3445 C C . GLN B 1 81 ? 12.166 60.631 20.130 1.00 54.09 60 GLN B C 1
ATOM 3446 O O . GLN B 1 81 ? 12.704 59.531 20.304 1.00 54.62 60 GLN B O 1
ATOM 3452 N N . THR B 1 82 ? 11.321 60.859 19.132 1.00 53.81 61 THR B N 1
ATOM 3453 C CA . THR B 1 82 ? 10.906 59.788 18.243 1.00 55.31 61 THR B CA 1
ATOM 3454 C C . THR B 1 82 ? 11.989 59.421 17.235 1.00 52.55 61 THR B C 1
ATOM 3455 O O . THR B 1 82 ? 12.096 58.252 16.851 1.00 54.74 61 THR B O 1
ATOM 3459 N N . TYR B 1 83 ? 12.818 60.378 16.819 1.00 47.92 62 TYR B N 1
ATOM 3460 C CA . TYR B 1 83 ? 13.850 60.112 15.824 1.00 47.03 62 TYR B CA 1
ATOM 3461 C C . TYR B 1 83 ? 15.245 60.139 16.425 1.00 45.63 62 TYR B C 1
ATOM 3462 O O . TYR B 1 83 ? 16.233 60.244 15.692 1.00 47.63 62 TYR B O 1
ATOM 3471 N N . SER B 1 84 ? 15.334 60.033 17.748 1.00 44.34 63 SER B N 1
ATOM 3472 C CA . SER B 1 84 ? 16.594 59.939 18.472 1.00 41.89 63 SER B CA 1
ATOM 3473 C C . SER B 1 84 ? 17.539 58.925 17.836 1.00 41.00 63 SER B C 1
ATOM 3474 O O . SER B 1 84 ? 17.211 57.740 17.718 1.00 42.19 63 SER B O 1
ATOM 3477 N N . GLY B 1 85 ? 18.721 59.392 17.433 1.00 39.01 64 GLY B N 1
ATOM 3478 C CA . GLY B 1 85 ? 19.711 58.518 16.843 1.00 37.36 64 GLY B CA 1
ATOM 3479 C C . GLY B 1 85 ? 19.448 58.113 15.408 1.00 39.08 64 GLY B C 1
ATOM 3480 O O . GLY B 1 85 ? 20.193 57.290 14.873 1.00 38.23 64 GLY B O 1
ATOM 3481 N N . LYS B 1 86 ? 18.409 58.644 14.765 1.00 39.60 65 LYS B N 1
ATOM 3482 C CA . LYS B 1 86 ? 18.152 58.298 13.375 1.00 41.57 65 LYS B CA 1
ATOM 3483 C C . LYS B 1 86 ? 18.092 59.613 12.622 1.00 41.90 65 LYS B C 1
ATOM 3484 O O . LYS B 1 86 ? 18.337 60.668 13.207 1.00 42.71 65 LYS B O 1
ATOM 3490 N N . ARG B 1 87 ? 17.751 59.567 11.341 1.00 44.48 66 ARG B N 1
ATOM 3491 C CA . ARG B 1 87 ? 17.893 60.708 10.451 1.00 45.62 66 ARG B CA 1
ATOM 3492 C C . ARG B 1 87 ? 16.817 61.779 10.352 1.00 44.75 66 ARG B C 1
ATOM 3493 O O . ARG B 1 87 ? 15.643 61.538 10.651 1.00 42.60 66 ARG B O 1
ATOM 3501 N N . PHE B 1 88 ? 17.243 62.968 9.925 1.00 44.02 67 PHE B N 1
ATOM 3502 C CA . PHE B 1 88 ? 16.343 64.040 9.541 1.00 44.79 67 PHE B CA 1
ATOM 3503 C C . PHE B 1 88 ? 15.732 63.747 8.177 1.00 46.09 67 PHE B C 1
ATOM 3504 O O . PHE B 1 88 ? 16.299 62.985 7.389 1.00 46.49 67 PHE B O 1
ATOM 3512 N N . PRO B 1 89 ? 14.571 64.335 7.877 1.00 48.69 68 PRO B N 1
ATOM 3513 C CA . PRO B 1 89 ? 13.936 64.108 6.566 1.00 52.04 68 PRO B CA 1
ATOM 3514 C C . PRO B 1 89 ? 14.843 64.539 5.417 1.00 56.36 68 PRO B C 1
ATOM 3515 O O . PRO B 1 89 ? 15.365 65.656 5.403 1.00 56.75 68 PRO B O 1
ATOM 3519 N N . GLU B 1 90 ? 15.024 63.634 4.445 1.00 58.72 69 GLU B N 1
ATOM 3520 C CA . GLU B 1 90 ? 15.959 63.881 3.348 1.00 60.57 69 GLU B CA 1
ATOM 3521 C C . GLU B 1 90 ? 15.576 65.118 2.547 1.00 60.43 69 GLU B C 1
ATOM 3522 O O . GLU B 1 90 ? 16.448 65.895 2.145 1.00 59.56 69 GLU B O 1
ATOM 3528 N N . GLU B 1 91 ? 14.276 65.297 2.293 1.00 61.22 70 GLU B N 1
ATOM 3529 C CA . GLU B 1 91 ? 13.770 66.461 1.571 1.00 60.66 70 GLU B CA 1
ATOM 3530 C C . GLU B 1 91 ? 14.360 67.756 2.125 1.00 56.37 70 GLU B C 1
ATOM 3531 O O . GLU B 1 91 ? 14.947 68.547 1.379 1.00 54.48 70 GLU B O 1
ATOM 3537 N N . LEU B 1 92 ? 14.241 67.972 3.447 1.00 54.65 71 LEU B N 1
ATOM 3538 C CA . LEU B 1 92 ? 14.807 69.171 4.073 1.00 50.96 71 LEU B CA 1
ATOM 3539 C C . LEU B 1 92 ? 16.327 69.186 3.961 1.00 46.98 71 LEU B C 1
ATOM 3540 O O . LEU B 1 92 ? 16.929 70.232 3.685 1.00 44.08 71 LEU B O 1
ATOM 3545 N N . LEU B 1 93 ? 16.959 68.026 4.160 1.00 46.21 72 LEU B N 1
ATOM 3546 C CA . LEU B 1 93 ? 18.416 67.934 4.143 1.00 43.95 72 LEU B CA 1
ATOM 3547 C C . LEU B 1 93 ? 18.982 68.304 2.775 1.00 42.50 72 LEU B C 1
ATOM 3548 O O . LEU B 1 93 ? 19.971 69.042 2.684 1.00 40.70 72 LEU B O 1
ATOM 3553 N N . ILE B 1 94 ? 18.358 67.806 1.703 1.00 40.51 73 ILE B N 1
ATOM 3554 C CA . ILE B 1 94 ? 18.817 68.087 0.345 1.00 39.17 73 ILE B CA 1
ATOM 3555 C C . ILE B 1 94 ? 18.788 69.583 0.068 1.00 37.82 73 ILE B C 1
ATOM 3556 O O . ILE B 1 94 ? 19.749 70.148 -0.460 1.00 36.57 73 ILE B O 1
ATOM 3561 N N . LYS B 1 95 ? 17.679 70.249 0.410 1.00 39.26 74 LYS B N 1
ATOM 3562 C CA . LYS B 1 95 ? 17.602 71.695 0.219 1.00 38.99 74 LYS B CA 1
ATOM 3563 C C . LYS B 1 95 ? 18.677 72.418 1.020 1.00 41.60 74 LYS B C 1
ATOM 3564 O O . LYS B 1 95 ? 19.309 73.360 0.519 1.00 43.52 74 LYS B O 1
ATOM 3570 N N . ALA B 1 96 ? 18.899 71.991 2.269 1.00 39.39 75 ALA B N 1
ATOM 3571 C CA . ALA B 1 96 ? 19.902 72.631 3.106 1.00 36.89 75 ALA B CA 1
ATOM 3572 C C . ALA B 1 96 ? 21.296 72.436 2.525 1.00 34.50 75 ALA B C 1
ATOM 3573 O O . ALA B 1 96 ? 22.120 73.359 2.534 1.00 34.14 75 ALA B O 1
ATOM 3575 N N . ARG B 1 97 ? 21.577 71.235 2.024 1.00 33.87 76 ARG B N 1
ATOM 3576 C CA . ARG B 1 97 ? 22.871 70.965 1.414 1.00 36.66 76 ARG B CA 1
ATOM 3577 C C . ARG B 1 97 ? 23.080 71.822 0.169 1.00 38.07 76 ARG B C 1
ATOM 3578 O O . ARG B 1 97 ? 24.163 72.378 -0.039 1.00 38.99 76 ARG B O 1
ATOM 3586 N N . GLN B 1 98 ? 22.042 71.959 -0.646 1.00 37.42 77 GLN B N 1
ATOM 3587 C CA . GLN B 1 98 ? 22.100 72.882 -1.771 1.00 42.51 77 GLN B CA 1
ATOM 3588 C C . GLN B 1 98 ? 22.462 74.295 -1.314 1.00 40.50 77 GLN B C 1
ATOM 3589 O O . GLN B 1 98 ? 23.320 74.956 -1.917 1.00 41.47 77 GLN B O 1
ATOM 3595 N N . GLU B 1 99 ? 21.852 74.765 -0.235 1.00 37.94 78 GLU B N 1
ATOM 3596 C CA . GLU B 1 99 ? 22.011 76.171 0.108 1.00 38.45 78 GLU B CA 1
ATOM 3597 C C . GLU B 1 99 ? 23.405 76.477 0.659 1.00 38.12 78 GLU B C 1
ATOM 3598 O O . GLU B 1 99 ? 23.957 77.546 0.371 1.00 39.42 78 GLU B O 1
ATOM 3604 N N . VAL B 1 100 ? 24.018 75.554 1.412 1.00 33.00 79 VAL B N 1
ATOM 3605 C CA . VAL B 1 100 ? 25.372 75.830 1.878 1.00 32.38 79 VAL B CA 1
ATOM 3606 C C . VAL B 1 100 ? 26.379 75.742 0.732 1.00 37.16 79 VAL B C 1
ATOM 3607 O O . VAL B 1 100 ? 27.436 76.385 0.790 1.00 37.43 79 VAL B O 1
ATOM 3611 N N . GLU B 1 101 ? 26.076 74.979 -0.325 1.00 37.51 80 GLU B N 1
ATOM 3612 C CA . GLU B 1 101 ? 26.957 74.966 -1.491 1.00 37.61 80 GLU B CA 1
ATOM 3613 C C . GLU B 1 101 ? 26.824 76.251 -2.301 1.00 37.24 80 GLU B C 1
ATOM 3614 O O . GLU B 1 101 ? 27.817 76.741 -2.851 1.00 35.95 80 GLU B O 1
ATOM 3620 N N . THR B 1 102 ? 25.622 76.826 -2.358 1.00 38.48 81 THR B N 1
ATOM 3621 C CA . THR B 1 102 ? 25.450 78.133 -2.989 1.00 38.04 81 THR B CA 1
ATOM 3622 C C . THR B 1 102 ? 26.243 79.210 -2.247 1.00 37.44 81 THR B C 1
ATOM 3623 O O . THR B 1 102 ? 26.901 80.057 -2.869 1.00 37.03 81 THR B O 1
ATOM 3627 N N . LEU B 1 103 ? 26.181 79.189 -0.913 1.00 34.57 82 LEU B N 1
ATOM 3628 C CA . LEU B 1 103 ? 26.972 80.096 -0.088 1.00 34.43 82 LEU B CA 1
ATOM 3629 C C . LEU B 1 103 ? 28.463 79.946 -0.368 1.00 31.52 82 LEU B C 1
ATOM 3630 O O . LEU B 1 103 ? 29.172 80.942 -0.555 1.00 31.39 82 LEU B O 1
ATOM 3635 N N . ALA B 1 104 ? 28.968 78.707 -0.361 1.00 30.34 83 ALA B N 1
ATOM 3636 C CA . ALA B 1 104 ? 30.399 78.502 -0.584 1.00 30.37 83 ALA B CA 1
ATOM 3637 C C . ALA B 1 104 ? 30.833 79.106 -1.909 1.00 34.00 83 ALA B C 1
ATOM 3638 O O . ALA B 1 104 ? 31.872 79.778 -1.989 1.00 35.25 83 ALA B O 1
ATOM 3640 N N . GLN B 1 105 ? 30.036 78.888 -2.959 1.00 34.08 84 GLN B N 1
ATOM 3641 C CA . GLN B 1 105 ? 30.385 79.426 -4.264 1.00 35.27 84 GLN B CA 1
ATOM 3642 C C . GLN B 1 105 ? 30.278 80.945 -4.279 1.00 34.17 84 GLN B C 1
ATOM 3643 O O . GLN B 1 105 ? 31.056 81.618 -4.968 1.00 35.12 84 GLN B O 1
ATOM 3649 N N . ILE B 1 106 ? 29.329 81.507 -3.531 1.00 31.76 85 ILE B N 1
ATOM 3650 C CA . ILE B 1 106 ? 29.227 82.961 -3.483 1.00 32.94 85 ILE B CA 1
ATOM 3651 C C . ILE B 1 106 ? 30.472 83.555 -2.839 1.00 33.30 85 ILE B C 1
ATOM 3652 O O . ILE B 1 106 ? 30.990 84.586 -3.291 1.00 30.37 85 ILE B O 1
ATOM 3657 N N . LEU B 1 107 ? 30.990 82.900 -1.786 1.00 33.85 86 LEU B N 1
ATOM 3658 C CA . LEU B 1 107 ? 32.198 83.396 -1.124 1.00 34.09 86 LEU B CA 1
ATOM 3659 C C . LEU B 1 107 ? 33.423 83.280 -2.029 1.00 34.12 86 LEU B C 1
ATOM 3660 O O . LEU B 1 107 ? 34.259 84.191 -2.072 1.00 35.35 86 LEU B O 1
ATOM 3665 N N . GLN B 1 108 ? 33.558 82.165 -2.744 1.00 30.78 87 GLN B N 1
ATOM 3666 C CA . GLN B 1 108 ? 34.657 82.033 -3.697 1.00 31.76 87 GLN B CA 1
ATOM 3667 C C . GLN B 1 108 ? 34.612 83.137 -4.747 1.00 34.14 87 GLN B C 1
ATOM 3668 O O . GLN B 1 108 ? 35.639 83.761 -5.049 1.00 36.66 87 GLN B O 1
ATOM 3674 N N . ALA B 1 109 ? 33.426 83.397 -5.314 1.00 31.20 88 ALA B N 1
ATOM 3675 C CA . ALA B 1 109 ? 33.309 84.454 -6.315 1.00 34.51 88 ALA B CA 1
ATOM 3676 C C . ALA B 1 109 ? 33.743 85.811 -5.767 1.00 35.14 88 ALA B C 1
ATOM 3677 O O . ALA B 1 109 ? 34.228 86.657 -6.524 1.00 35.66 88 ALA B O 1
ATOM 3679 N N . GLU B 1 110 ? 33.592 86.039 -4.464 1.00 36.31 89 GLU B N 1
ATOM 3680 C CA . GLU B 1 110 ? 34.110 87.276 -3.888 1.00 35.63 89 GLU B CA 1
ATOM 3681 C C . GLU B 1 110 ? 35.639 87.283 -3.790 1.00 34.59 89 GLU B C 1
ATOM 3682 O O . GLU B 1 110 ? 36.214 88.309 -3.418 1.00 35.67 89 GLU B O 1
ATOM 3688 N N . GLY B 1 111 ? 36.309 86.195 -4.160 1.00 33.09 90 GLY B N 1
ATOM 3689 C CA . GLY B 1 111 ? 37.751 86.123 -4.083 1.00 31.25 90 GLY B CA 1
ATOM 3690 C C . GLY B 1 111 ? 38.277 85.536 -2.800 1.00 34.54 90 GLY B C 1
ATOM 3691 O O . GLY B 1 111 ? 39.496 85.542 -2.585 1.00 36.97 90 GLY B O 1
ATOM 3692 N N . ILE B 1 112 ? 37.401 85.023 -1.946 1.00 35.43 91 ILE B N 1
ATOM 3693 C CA . ILE B 1 112 ? 37.778 84.511 -0.642 1.00 34.10 91 ILE B CA 1
ATOM 3694 C C . ILE B 1 112 ? 38.128 83.036 -0.779 1.00 34.91 91 ILE B C 1
ATOM 3695 O O . ILE B 1 112 ? 37.404 82.269 -1.430 1.00 34.78 91 ILE B O 1
ATOM 3700 N N . ARG B 1 113 ? 39.243 82.645 -0.163 1.00 35.23 92 ARG B N 1
ATOM 3701 C CA . ARG B 1 113 ? 39.622 81.243 -0.049 1.00 33.07 92 ARG B CA 1
ATOM 3702 C C . ARG B 1 113 ? 38.644 80.505 0.857 1.00 32.25 92 ARG B C 1
ATOM 3703 O O . ARG B 1 113 ? 38.377 80.941 1.984 1.00 35.13 92 ARG B O 1
ATOM 3711 N N . VAL B 1 114 ? 38.096 79.393 0.367 1.00 29.30 93 VAL B N 1
ATOM 3712 C CA . VAL B 1 114 ? 37.100 78.619 1.107 1.00 30.39 93 VAL B CA 1
ATOM 3713 C C . VAL B 1 114 ? 37.642 77.221 1.389 1.00 31.81 93 VAL B C 1
ATOM 3714 O O . VAL B 1 114 ? 38.106 76.538 0.469 1.00 35.00 93 VAL B O 1
ATOM 3718 N N . LYS B 1 115 ? 37.574 76.793 2.656 1.00 29.89 94 LYS B N 1
ATOM 3719 C CA . LYS B 1 115 ? 37.942 75.440 3.065 1.00 31.54 94 LYS B CA 1
ATOM 3720 C C . LYS B 1 115 ? 36.703 74.711 3.578 1.00 32.84 94 LYS B C 1
ATOM 3721 O O . LYS B 1 115 ? 35.848 75.318 4.233 1.00 33.66 94 LYS B O 1
ATOM 3727 N N . ARG B 1 116 ? 36.595 73.409 3.271 1.00 29.68 95 ARG B N 1
ATOM 3728 C CA . ARG B 1 116 ? 35.446 72.608 3.686 1.00 28.61 95 ARG B CA 1
ATOM 3729 C C . ARG B 1 116 ? 35.927 71.344 4.387 1.00 30.63 95 ARG B C 1
ATOM 3730 O O . ARG B 1 116 ? 36.941 70.760 3.983 1.00 29.93 95 ARG B O 1
ATOM 3738 N N . PRO B 1 117 ? 35.226 70.894 5.430 1.00 30.79 96 PRO B N 1
ATOM 3739 C CA . PRO B 1 117 ? 35.590 69.626 6.068 1.00 32.39 96 PRO B CA 1
ATOM 3740 C C . PRO B 1 117 ? 35.289 68.445 5.161 1.00 34.17 96 PRO B C 1
ATOM 3741 O O . PRO B 1 117 ? 34.535 68.540 4.192 1.00 33.34 96 PRO B O 1
ATOM 3745 N N . ASN B 1 118 ? 35.905 67.316 5.493 1.00 32.83 97 ASN B N 1
ATOM 3746 C CA . ASN B 1 118 ? 35.639 66.075 4.797 1.00 32.47 97 ASN B CA 1
ATOM 3747 C C . ASN B 1 118 ? 34.289 65.511 5.227 1.00 34.05 97 ASN B C 1
ATOM 3748 O O . ASN B 1 118 ? 33.704 65.924 6.229 1.00 35.76 97 ASN B O 1
ATOM 3753 N N . GLU B 1 119 ? 33.805 64.536 4.466 1.00 35.12 98 GLU B N 1
ATOM 3754 C CA . GLU B 1 119 ? 32.665 63.751 4.902 1.00 35.78 98 GLU B CA 1
ATOM 3755 C C . GLU B 1 119 ? 33.095 62.765 5.976 1.00 36.43 98 GLU B C 1
ATOM 3756 O O . GLU B 1 119 ? 34.252 62.334 6.028 1.00 37.61 98 GLU B O 1
ATOM 3762 N N . SER B 1 120 ? 32.161 62.413 6.850 1.00 35.33 99 SER B N 1
ATOM 3763 C CA . SER B 1 120 ? 32.456 61.406 7.854 1.00 38.45 99 SER B CA 1
ATOM 3764 C C . SER B 1 120 ? 31.244 60.504 8.045 1.00 39.67 99 SER B C 1
ATOM 3765 O O . SER B 1 120 ? 30.156 60.763 7.519 1.00 40.06 99 SER B O 1
ATOM 3768 N N . ASN B 1 121 ? 31.461 59.410 8.779 1.00 39.66 100 ASN B N 1
ATOM 3769 C CA . ASN B 1 121 ? 30.394 58.482 9.151 1.00 39.40 100 ASN B CA 1
ATOM 3770 C C . ASN B 1 121 ? 29.787 58.976 10.459 1.00 34.98 100 ASN B C 1
ATOM 3771 O O . ASN B 1 121 ? 30.357 58.786 11.535 1.00 36.34 100 ASN B O 1
ATOM 3776 N N . HIS B 1 122 ? 28.632 59.624 10.362 1.00 34.59 101 HIS B N 1
ATOM 3777 C CA . HIS B 1 122 ? 27.926 60.119 11.534 1.00 36.45 101 HIS B CA 1
ATOM 3778 C C . HIS B 1 122 ? 27.152 59.035 12.265 1.00 37.63 101 HIS B C 1
ATOM 3779 O O . HIS B 1 122 ? 26.643 59.306 13.362 1.00 39.74 101 HIS B O 1
ATOM 3786 N N . HIS B 1 123 ? 27.068 57.827 11.703 1.00 35.53 102 HIS B N 1
ATOM 3787 C CA . HIS B 1 123 ? 26.201 56.791 12.245 1.00 40.53 102 HIS B CA 1
ATOM 3788 C C . HIS B 1 123 ? 26.998 55.583 12.708 1.00 46.93 102 HIS B C 1
ATOM 3789 O O . HIS B 1 123 ? 26.687 54.456 12.322 1.00 53.79 102 HIS B O 1
ATOM 3796 N N . GLN B 1 124 ? 28.040 55.792 13.501 1.00 46.33 103 GLN B N 1
ATOM 3797 C CA . GLN B 1 124 ? 28.755 54.667 14.071 1.00 47.48 103 GLN B CA 1
ATOM 3798 C C . GLN B 1 124 ? 28.820 54.828 15.584 1.00 46.54 103 GLN B C 1
ATOM 3799 O O . GLN B 1 124 ? 29.164 55.912 16.085 1.00 44.93 103 GLN B O 1
ATOM 3805 N N . PRO B 1 125 ? 28.513 53.779 16.333 1.00 46.15 104 PRO B N 1
ATOM 3806 C CA . PRO B 1 125 ? 28.534 53.875 17.793 1.00 44.88 104 PRO B CA 1
ATOM 3807 C C . PRO B 1 125 ? 29.884 54.345 18.327 1.00 42.39 104 PRO B C 1
ATOM 3808 O O . PRO B 1 125 ? 30.948 53.975 17.820 1.00 40.22 104 PRO B O 1
ATOM 3812 N N . ILE B 1 126 ? 29.814 55.196 19.346 1.00 40.04 105 ILE B N 1
ATOM 3813 C CA 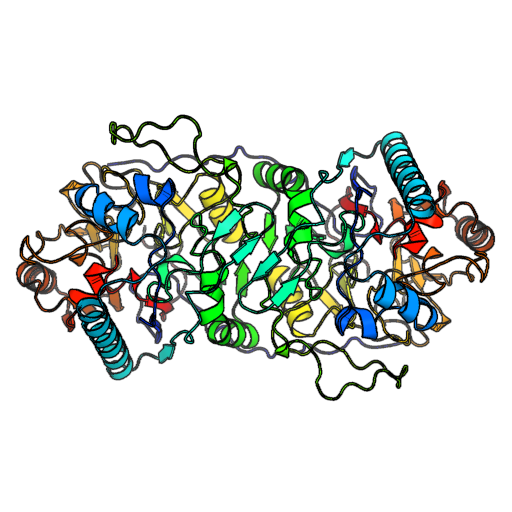. ILE B 1 126 ? 30.970 55.718 20.061 1.00 40.53 105 ILE B CA 1
ATOM 3814 C C . ILE B 1 126 ? 30.868 55.242 21.509 1.00 39.34 105 ILE B C 1
ATOM 3815 O O . ILE B 1 126 ? 29.788 55.305 22.106 1.00 36.14 105 ILE B O 1
ATOM 3820 N N . MET B 1 127 ? 31.981 54.732 22.051 1.00 37.90 106 MET B N 1
ATOM 3821 C CA . MET B 1 127 ? 32.078 54.261 23.431 1.00 35.63 106 MET B CA 1
ATOM 3822 C C . MET B 1 127 ? 33.342 54.827 24.049 1.00 34.80 106 MET B C 1
ATOM 3823 O O . MET B 1 127 ? 34.445 54.601 23.536 1.00 34.05 106 MET B O 1
ATOM 3828 N N . THR B 1 128 ? 33.175 55.552 25.139 1.00 33.29 107 THR B N 1
ATOM 3829 C CA . THR B 1 128 ? 34.245 56.194 25.889 1.00 32.75 107 THR B CA 1
ATOM 3830 C C . THR B 1 128 ? 34.080 55.707 27.318 1.00 35.05 107 THR B C 1
ATOM 3831 O O . THR B 1 128 ? 33.136 54.972 27.619 1.00 34.28 107 THR B O 1
ATOM 3835 N N . PRO B 1 129 ? 35.015 56.035 28.220 1.00 34.97 108 PRO B N 1
ATOM 3836 C CA . PRO B 1 129 ? 34.896 55.466 29.582 1.00 36.48 108 PRO B CA 1
ATOM 3837 C C . PRO B 1 129 ? 33.628 55.879 30.329 1.00 37.94 108 PRO B C 1
ATOM 3838 O O . PRO B 1 129 ? 33.178 55.136 31.206 1.00 37.98 108 PRO B O 1
ATOM 3842 N N . HIS B 1 130 ? 33.008 57.018 30.002 1.00 37.13 109 HIS B N 1
ATOM 3843 C CA . HIS B 1 130 ? 31.876 57.477 30.797 1.00 36.97 109 HIS B CA 1
ATOM 3844 C C . HIS B 1 130 ? 30.602 57.750 30.002 1.00 37.06 109 HIS B C 1
ATOM 3845 O O . HIS B 1 130 ? 29.619 58.225 30.594 1.00 37.30 109 HIS B O 1
ATOM 3852 N N . PHE B 1 131 ? 30.573 57.435 28.704 1.00 33.37 110 PHE B N 1
ATOM 3853 C CA . PHE B 1 131 ? 29.336 57.550 27.946 1.00 34.58 110 PHE B CA 1
ATOM 3854 C C . PHE B 1 131 ? 29.476 56.802 26.635 1.00 36.30 110 PHE B C 1
ATOM 3855 O O . PHE B 1 131 ? 30.590 56.539 26.162 1.00 34.95 110 PHE B O 1
ATOM 3863 N N . THR B 1 132 ? 28.319 56.462 26.057 1.00 37.24 111 THR B N 1
ATOM 3864 C CA . THR B 1 132 ? 28.228 55.957 24.694 1.00 38.77 111 THR B CA 1
ATOM 3865 C C . THR B 1 132 ? 27.225 56.786 23.895 1.00 37.20 111 THR B C 1
ATOM 3866 O O . THR B 1 132 ? 26.314 57.398 24.458 1.00 37.23 111 THR B O 1
ATOM 3870 N N . THR B 1 133 ? 27.425 56.835 22.575 1.00 36.57 112 THR B N 1
ATOM 3871 C CA . THR B 1 133 ? 26.451 57.395 21.645 1.00 36.21 112 THR B CA 1
ATOM 3872 C C . THR B 1 133 ? 26.315 56.468 20.454 1.00 37.86 112 THR B C 1
ATOM 3873 O O . THR B 1 133 ? 27.161 55.601 20.214 1.00 37.97 112 THR B O 1
ATOM 3877 N N . GLY B 1 134 ? 25.245 56.687 19.692 1.00 37.31 113 GLY B N 1
ATOM 3878 C CA . GLY B 1 134 ? 25.078 56.027 18.429 1.00 37.29 113 GLY B CA 1
ATOM 3879 C C . GLY B 1 134 ? 25.778 56.697 17.263 1.00 39.68 113 GLY B C 1
ATOM 3880 O O . GLY B 1 134 ? 25.560 56.281 16.123 1.00 31.29 113 GLY B O 1
ATOM 3881 N N . GLY B 1 135 ? 26.599 57.718 17.507 1.00 38.08 114 GLY B N 1
ATOM 3882 C CA . GLY B 1 135 ? 27.347 58.361 16.436 1.00 38.47 114 GLY B CA 1
ATOM 3883 C C . GLY B 1 135 ? 27.730 59.789 16.805 1.00 35.76 114 GLY B C 1
ATOM 3884 O O . GLY B 1 135 ? 27.789 60.150 17.982 1.00 36.31 114 GLY B O 1
ATOM 3885 N N . THR B 1 136 ? 28.003 60.576 15.768 1.00 33.44 115 THR B N 1
ATOM 3886 C CA . THR B 1 136 ? 28.275 61.999 15.895 1.00 33.22 115 THR B CA 1
ATOM 3887 C C . THR B 1 136 ? 27.017 62.778 15.477 1.00 34.58 115 THR B C 1
ATOM 3888 O O . THR B 1 136 ? 25.901 62.251 15.533 1.00 33.43 115 THR B O 1
ATOM 3892 N N . PHE B 1 137 ? 27.179 64.039 15.071 1.00 36.61 116 PHE B N 1
ATOM 3893 C CA . PHE B 1 137 ? 26.032 64.910 14.798 1.00 36.67 116 PHE B CA 1
ATOM 3894 C C . PHE B 1 137 ? 26.100 65.438 13.363 1.00 36.34 116 PHE B C 1
ATOM 3895 O O . PHE B 1 137 ? 25.491 64.851 12.460 1.00 37.64 116 PHE B O 1
ATOM 3903 N N . TYR B 1 138 ? 26.817 66.539 13.134 1.00 33.79 117 TYR B N 1
ATOM 3904 C CA . TYR B 1 138 ? 27.018 67.032 11.773 1.00 34.71 117 TYR B CA 1
ATOM 3905 C C . TYR B 1 138 ? 28.264 67.904 11.727 1.00 33.77 117 TYR B C 1
ATOM 3906 O O . TYR B 1 138 ? 28.839 68.268 12.759 1.00 30.65 117 TYR B O 1
ATOM 3915 N N . SER B 1 139 ? 28.657 68.244 10.501 1.00 30.03 118 SER B N 1
ATOM 3916 C CA . SER B 1 139 ? 29.830 69.061 10.224 1.00 31.38 118 SER B CA 1
ATOM 3917 C C . SER B 1 139 ? 29.442 70.395 9.607 1.00 32.15 118 SER B C 1
ATOM 3918 O O . SER B 1 139 ? 30.195 70.953 8.805 1.00 32.68 118 SER B O 1
ATOM 3921 N N . ALA B 1 140 ? 28.264 70.904 9.950 1.00 31.61 119 ALA B N 1
ATOM 3922 C CA . ALA B 1 140 ? 27.719 72.065 9.255 1.00 33.80 119 ALA B CA 1
ATOM 3923 C C . ALA B 1 140 ? 28.054 73.388 9.934 1.00 33.35 119 ALA B C 1
ATOM 3924 O O . ALA B 1 140 ? 28.004 74.438 9.274 1.00 33.50 119 ALA B O 1
ATOM 3926 N N . MET B 1 141 ? 28.399 73.360 11.222 1.00 30.81 120 MET B N 1
ATOM 3927 C CA . MET B 1 141 ? 28.555 74.558 12.043 1.00 31.03 120 MET B CA 1
ATOM 3928 C C . MET B 1 141 ? 29.971 74.633 12.611 1.00 32.12 120 MET B C 1
ATOM 3929 O O . MET B 1 141 ? 30.181 74.392 13.811 1.00 33.63 120 MET B O 1
ATOM 3934 N N . PRO B 1 142 ? 30.965 74.988 11.785 1.00 29.23 121 PRO B N 1
ATOM 3935 C CA . PRO B 1 142 ? 32.340 75.134 12.309 1.00 29.59 121 PRO B CA 1
ATOM 3936 C C . PRO B 1 142 ? 32.478 76.211 13.380 1.00 28.79 121 PRO B C 1
ATOM 3937 O O . PRO B 1 142 ? 33.442 76.175 14.150 1.00 29.68 121 PRO B O 1
ATOM 3941 N N . ARG B 1 143 ? 31.562 77.180 13.425 1.00 28.71 122 ARG B N 1
ATOM 3942 C CA . ARG B 1 143 ? 31.558 78.207 14.456 1.00 30.96 122 ARG B CA 1
ATOM 3943 C C . ARG B 1 143 ? 31.331 77.626 15.853 1.00 32.69 122 ARG B C 1
ATOM 3944 O O . ARG B 1 143 ? 31.714 78.256 16.843 1.00 31.10 122 ARG B O 1
ATOM 3952 N N . ASP B 1 144 ? 30.722 76.439 15.959 1.00 31.79 123 ASP B N 1
ATOM 3953 C CA . ASP B 1 144 ? 30.460 75.870 17.275 1.00 30.82 123 ASP B CA 1
ATOM 3954 C C . ASP B 1 144 ? 31.692 75.180 17.840 1.00 33.78 123 ASP B C 1
ATOM 3955 O O . ASP B 1 144 ? 31.990 75.313 19.031 1.00 34.29 123 ASP B O 1
ATOM 3960 N N . CYS B 1 145 ? 32.421 74.433 17.012 1.00 33.56 124 CYS B N 1
ATOM 3961 C CA . CYS B 1 145 ? 33.416 73.521 17.551 1.00 34.03 124 CYS B CA 1
ATOM 3962 C C . CYS B 1 145 ? 34.832 74.073 17.519 1.00 34.61 124 CYS B C 1
ATOM 3963 O O . CYS B 1 145 ? 35.722 73.458 18.114 1.00 35.08 124 CYS B O 1
ATOM 3966 N N . LEU B 1 146 ? 35.061 75.212 16.857 1.00 34.59 125 LEU B N 1
ATOM 3967 C CA . LEU B 1 146 ? 36.381 75.814 16.723 1.00 31.44 125 LEU B CA 1
ATOM 3968 C C . LEU B 1 146 ? 36.296 77.300 17.035 1.00 30.26 125 LEU B C 1
ATOM 3969 O O . LEU B 1 146 ? 35.361 77.976 16.585 1.00 30.94 125 LEU B O 1
ATOM 3974 N N . PHE B 1 147 ? 37.284 77.814 17.776 1.00 27.64 126 PHE B N 1
ATOM 3975 C CA . PHE B 1 147 ? 37.413 79.243 18.062 1.00 28.35 126 PHE B CA 1
ATOM 3976 C C . PHE B 1 147 ? 38.755 79.747 17.543 1.00 32.85 126 PHE B C 1
ATOM 3977 O O . PHE B 1 147 ? 39.799 79.155 17.853 1.00 33.93 126 PHE B O 1
ATOM 3985 N N . ALA B 1 148 ? 38.733 80.866 16.808 1.00 29.65 127 ALA B N 1
ATOM 3986 C CA . ALA B 1 148 ? 39.930 81.419 16.186 1.00 28.88 127 ALA B CA 1
ATOM 3987 C C . ALA B 1 148 ? 40.042 82.906 16.483 1.00 31.22 127 ALA B C 1
ATOM 3988 O O . ALA B 1 148 ? 39.141 83.672 16.135 1.00 33.15 127 ALA B O 1
ATOM 3990 N N . ILE B 1 149 ? 41.148 83.313 17.116 1.00 33.24 128 ILE B N 1
ATOM 3991 C CA . ILE B 1 149 ? 41.500 84.723 17.283 1.00 34.30 128 ILE B CA 1
ATOM 3992 C C . ILE B 1 149 ? 43.018 84.818 17.238 1.00 35.38 128 ILE B C 1
ATOM 3993 O O . ILE B 1 149 ? 43.725 83.913 17.693 1.00 35.36 128 ILE B O 1
ATOM 3998 N N . GLY B 1 150 ? 43.525 85.912 16.659 1.00 36.11 129 GLY B N 1
ATOM 3999 C CA . GLY B 1 150 ? 44.971 86.030 16.499 1.00 34.38 129 GLY B CA 1
ATOM 4000 C C . GLY B 1 150 ? 45.463 84.923 15.588 1.00 35.45 129 GLY B C 1
ATOM 4001 O O . GLY B 1 150 ? 44.873 84.656 14.536 1.00 36.99 129 GLY B O 1
ATOM 4002 N N . LYS B 1 151 ? 46.533 84.239 15.987 1.00 34.08 130 LYS B N 1
ATOM 4003 C CA . LYS B 1 151 ? 47.033 83.105 15.217 1.00 35.67 130 LYS B CA 1
ATOM 4004 C C . LYS B 1 151 ? 46.578 81.766 15.775 1.00 33.33 130 LYS B C 1
ATOM 4005 O O . LYS B 1 151 ? 47.044 80.723 15.305 1.00 32.60 130 LYS B O 1
ATOM 4011 N N . LYS B 1 152 ? 45.671 81.781 16.748 1.00 31.36 131 LYS B N 1
ATOM 4012 C CA . LYS B 1 152 ? 45.248 80.592 17.466 1.00 32.17 131 LYS B CA 1
ATOM 4013 C C . LYS B 1 152 ? 43.971 80.038 16.863 1.00 32.24 131 LYS B C 1
ATOM 4014 O O . LYS B 1 152 ? 43.010 80.780 16.613 1.00 32.62 131 LYS B O 1
ATOM 4020 N N . ILE B 1 153 ? 43.943 78.723 16.681 1.00 28.49 132 ILE B N 1
ATOM 4021 C CA . ILE B 1 153 ? 42.713 78.021 16.362 1.00 28.60 132 ILE B CA 1
ATOM 4022 C C . ILE B 1 153 ? 42.565 76.905 17.387 1.00 29.14 132 ILE B C 1
ATOM 4023 O O . ILE B 1 153 ? 43.523 76.173 17.664 1.00 28.23 132 ILE B O 1
ATOM 4028 N N . ILE B 1 154 ? 41.397 76.828 18.017 1.00 32.44 133 ILE B N 1
ATOM 4029 C CA . ILE B 1 154 ? 41.236 76.080 19.257 1.00 32.32 133 ILE B CA 1
ATOM 4030 C C . ILE B 1 154 ? 40.108 75.073 19.104 1.00 29.84 133 ILE B C 1
ATOM 4031 O O . ILE B 1 154 ? 39.005 75.437 18.689 1.00 31.08 133 ILE B O 1
ATOM 4036 N N . GLU B 1 155 ? 40.372 73.822 19.457 1.00 27.53 134 GLU B N 1
ATOM 4037 C CA . GLU B 1 155 ? 39.327 72.800 19.513 1.00 30.63 134 GLU B CA 1
ATOM 4038 C C . GLU B 1 155 ? 38.674 72.889 20.895 1.00 30.61 134 GLU B C 1
ATOM 4039 O O . GLU B 1 155 ? 39.295 72.546 21.899 1.00 27.45 134 GLU B O 1
ATOM 4045 N N . VAL B 1 156 ? 37.441 73.390 20.950 1.00 31.15 135 VAL B N 1
ATOM 4046 C CA . VAL B 1 156 ? 36.823 73.742 22.226 1.00 35.10 135 VAL B CA 1
ATOM 4047 C C . VAL B 1 156 ? 36.252 72.484 22.879 1.00 33.73 135 VAL B C 1
ATOM 4048 O O . VAL B 1 156 ? 35.993 71.489 22.182 1.00 34.20 135 VAL B O 1
ATOM 4052 N N . PRO B 1 157 ? 36.060 72.470 24.199 1.00 30.16 136 PRO B N 1
ATOM 4053 C CA . PRO B 1 157 ? 35.490 71.286 24.853 1.00 33.12 136 PRO B CA 1
ATOM 4054 C C . PRO B 1 157 ? 33.967 71.337 24.855 1.00 32.03 136 PRO B C 1
ATOM 4055 O O . PRO B 1 157 ? 33.374 72.049 25.671 1.00 31.93 136 PRO B O 1
ATOM 4059 N N . MET B 1 158 ? 33.309 70.622 23.950 1.00 32.43 137 MET B N 1
ATOM 4060 C CA . MET B 1 158 ? 31.864 70.772 23.811 1.00 32.37 137 MET B CA 1
ATOM 4061 C C . MET B 1 158 ? 31.117 69.896 24.808 1.00 29.83 137 MET B C 1
ATOM 4062 O O . MET B 1 158 ? 31.536 68.772 25.108 1.00 27.83 137 MET B O 1
ATOM 4067 N N . SER B 1 159 ? 29.990 70.422 25.310 1.00 28.23 138 SER B N 1
ATOM 4068 C CA . SER B 1 159 ? 29.188 69.687 26.281 1.00 31.96 138 SER B CA 1
ATOM 4069 C C . SER B 1 159 ? 28.387 68.536 25.668 1.00 33.38 138 SER B C 1
ATOM 4070 O O . SER B 1 159 ? 27.967 67.644 26.410 1.00 34.92 138 SER B O 1
ATOM 4073 N N . TRP B 1 160 ? 28.176 68.515 24.350 1.00 30.98 139 TRP B N 1
ATOM 4074 C CA . TRP B 1 160 ? 27.331 67.500 23.729 1.00 32.05 139 TRP B CA 1
ATOM 4075 C C . TRP B 1 160 ? 28.145 66.254 23.416 1.00 33.13 139 TRP B C 1
ATOM 4076 O O . TRP B 1 160 ? 29.182 66.330 22.738 1.00 32.66 139 TRP B O 1
ATOM 4087 N N . ARG B 1 161 ? 27.660 65.104 23.895 1.00 31.87 140 ARG B N 1
ATOM 4088 C CA . ARG B 1 161 ? 28.381 63.858 23.654 1.00 30.43 140 ARG B CA 1
ATOM 4089 C C . ARG B 1 161 ? 28.418 63.502 22.173 1.00 29.66 140 ARG B C 1
ATOM 4090 O O . ARG B 1 161 ? 29.410 62.941 21.694 1.00 29.73 140 ARG B O 1
ATOM 4098 N N . SER B 1 162 ? 27.347 63.802 21.436 1.00 27.94 141 SER B N 1
ATOM 4099 C CA . SER B 1 162 ? 27.331 63.543 20.001 1.00 30.26 141 SER B CA 1
ATOM 4100 C C . SER B 1 162 ? 28.282 64.441 19.219 1.00 31.28 141 SER B C 1
ATOM 4101 O O . SER B 1 162 ? 28.453 64.231 18.013 1.00 32.38 141 SER B O 1
ATOM 4104 N N . ARG B 1 163 ? 28.861 65.461 19.844 1.00 28.56 142 ARG B N 1
ATOM 4105 C CA . ARG B 1 163 ? 29.781 66.350 19.155 1.00 28.88 142 ARG B CA 1
ATOM 4106 C C . ARG B 1 163 ? 31.214 66.125 19.623 1.00 29.76 142 ARG B C 1
ATOM 4107 O O . ARG B 1 163 ? 32.094 66.958 19.384 1.00 28.59 142 ARG B O 1
ATOM 4115 N N . TYR B 1 164 ? 31.468 64.967 20.230 1.00 31.49 143 TYR B N 1
ATOM 4116 C CA . TYR B 1 164 ? 32.768 64.688 20.831 1.00 29.00 143 TYR B CA 1
ATOM 4117 C C . TYR B 1 164 ? 33.894 64.672 19.804 1.00 28.60 143 TYR B C 1
ATOM 4118 O O . TYR B 1 164 ? 34.992 65.155 20.089 1.00 31.38 143 TYR B O 1
ATOM 4127 N N . PHE B 1 165 ? 33.655 64.115 18.613 1.00 27.86 144 PHE B N 1
ATOM 4128 C CA . PHE B 1 165 ? 34.675 64.010 17.569 1.00 31.34 144 PHE B CA 1
ATOM 4129 C C . PHE B 1 165 ? 34.405 64.953 16.392 1.00 32.46 144 PHE B C 1
ATOM 4130 O O . PHE B 1 165 ? 34.852 64.711 15.266 1.00 32.28 144 PHE B O 1
ATOM 4138 N N . GLU B 1 166 ? 33.693 66.049 16.651 1.00 30.21 145 GLU B N 1
ATOM 4139 C CA . GLU B 1 166 ? 33.253 66.929 15.581 1.00 29.16 145 GLU B CA 1
ATOM 4140 C C . GLU B 1 166 ? 34.420 67.541 14.811 1.00 27.03 145 GLU B C 1
ATOM 4141 O O . GLU B 1 166 ? 34.280 67.836 13.621 1.00 27.90 145 GLU B O 1
ATOM 4147 N N . THR B 1 167 ? 35.572 67.736 15.452 1.00 27.15 146 THR B N 1
ATOM 4148 C CA . THR B 1 167 ? 36.676 68.371 14.744 1.00 26.30 146 THR B CA 1
ATOM 4149 C C . THR B 1 167 ? 37.412 67.414 13.815 1.00 27.59 146 THR B C 1
ATOM 4150 O O . THR B 1 167 ? 38.183 67.883 12.967 1.00 28.56 146 THR B O 1
ATOM 4154 N N . PHE B 1 168 ? 37.157 66.103 13.907 1.00 25.03 147 PHE B N 1
ATOM 4155 C CA . PHE B 1 168 ? 37.867 65.151 13.058 1.00 26.93 147 PHE B CA 1
ATOM 4156 C C . PHE B 1 168 ? 37.664 65.468 11.572 1.00 29.63 147 PHE B C 1
ATOM 4157 O O . PHE B 1 168 ? 38.626 65.464 10.794 1.00 30.05 147 PHE B O 1
ATOM 4165 N N . ALA B 1 169 ? 36.426 65.782 11.156 1.00 30.23 148 ALA B N 1
ATOM 4166 C CA . ALA B 1 169 ? 36.185 66.093 9.739 1.00 27.68 148 ALA B CA 1
ATOM 4167 C C . ALA B 1 169 ? 36.991 67.294 9.266 1.00 26.32 148 ALA B C 1
ATOM 4168 O O . ALA B 1 169 ? 37.188 67.454 8.056 1.00 26.18 148 ALA B O 1
ATOM 4170 N N . PHE B 1 170 ? 37.489 68.119 10.193 1.00 27.17 149 PHE B N 1
ATOM 4171 C CA . PHE B 1 170 ? 38.213 69.344 9.872 1.00 27.45 149 PHE B CA 1
ATOM 4172 C C . PHE B 1 170 ? 39.726 69.179 9.937 1.00 30.18 149 PHE B C 1
ATOM 4173 O O . PHE B 1 170 ? 40.453 70.153 9.690 1.00 29.14 149 PHE B O 1
ATOM 4181 N N . ARG B 1 171 ? 40.216 67.970 10.250 1.00 29.50 150 ARG B N 1
ATOM 4182 C CA . ARG B 1 171 ? 41.619 67.783 10.615 1.00 27.89 150 ARG B CA 1
ATOM 4183 C C . ARG B 1 171 ? 42.594 67.959 9.443 1.00 27.26 150 ARG B C 1
ATOM 4184 O O . ARG B 1 171 ? 43.763 68.248 9.693 1.00 29.55 150 ARG B O 1
ATOM 4192 N N . ASP B 1 172 ? 42.175 67.775 8.183 1.00 24.57 151 ASP B N 1
ATOM 4193 C CA . ASP B 1 172 ? 43.077 68.125 7.078 1.00 29.60 151 ASP B CA 1
ATOM 4194 C C . ASP B 1 172 ? 43.295 69.631 7.001 1.00 30.70 151 ASP B C 1
ATOM 4195 O O . ASP B 1 172 ? 44.404 70.089 6.714 1.00 33.66 151 ASP B O 1
ATOM 4200 N N . ILE B 1 173 ? 42.244 70.418 7.220 1.00 30.01 152 ILE B N 1
ATOM 4201 C CA . ILE B 1 173 ? 42.406 71.870 7.255 1.00 31.99 152 ILE B CA 1
ATOM 4202 C C . ILE B 1 173 ? 43.312 72.279 8.411 1.00 31.55 152 ILE B C 1
ATOM 4203 O O . ILE B 1 173 ? 44.227 73.093 8.246 1.00 30.57 152 ILE B O 1
ATOM 4208 N N . LEU B 1 174 ? 43.061 71.720 9.606 1.00 31.78 153 LEU B N 1
ATOM 4209 C CA . LEU B 1 174 ? 43.805 72.109 10.802 1.00 28.03 153 LEU B CA 1
ATOM 4210 C C . LEU B 1 174 ? 45.272 71.692 10.711 1.00 29.85 153 LEU B C 1
ATOM 4211 O O . LEU B 1 174 ? 46.162 72.446 11.119 1.00 29.12 153 LEU B O 1
ATOM 4216 N N . ASN B 1 175 ? 45.544 70.488 10.194 1.00 30.81 154 ASN B N 1
ATOM 4217 C CA . ASN B 1 175 ? 46.925 70.052 10.026 1.00 33.26 154 ASN B CA 1
ATOM 4218 C C . ASN B 1 175 ? 47.662 70.952 9.042 1.00 35.49 154 ASN B C 1
ATOM 4219 O O . ASN B 1 175 ? 48.835 71.289 9.252 1.00 34.49 154 ASN B O 1
ATOM 4224 N N . ASP B 1 176 ? 46.981 71.362 7.967 1.00 34.70 155 ASP B N 1
ATOM 4225 C CA . ASP B 1 176 ? 47.590 72.267 7.001 1.00 36.58 155 ASP B CA 1
ATOM 4226 C C . ASP B 1 176 ? 47.942 73.601 7.642 1.00 33.50 155 ASP B C 1
ATOM 4227 O O . ASP B 1 176 ? 49.090 74.052 7.557 1.00 33.31 155 ASP B O 1
ATOM 4232 N N . TYR B 1 177 ? 46.966 74.249 8.294 1.00 29.73 156 TYR B N 1
ATOM 4233 C CA . TYR B 1 177 ? 47.245 75.528 8.947 1.00 31.80 156 TYR B CA 1
ATOM 4234 C C . TYR B 1 177 ? 48.406 75.419 9.933 1.00 32.96 156 TYR B C 1
ATOM 4235 O O . TYR B 1 177 ? 49.225 76.345 10.048 1.00 31.18 156 TYR B O 1
ATOM 4244 N N . PHE B 1 178 ? 48.476 74.298 10.665 1.00 30.82 157 PHE B N 1
ATOM 4245 C CA . PHE B 1 178 ? 49.514 74.113 11.674 1.00 30.66 157 PHE B CA 1
ATOM 4246 C C . PHE B 1 178 ? 50.901 74.089 11.048 1.00 30.31 157 PHE B C 1
ATOM 4247 O O . PHE B 1 178 ? 51.822 74.757 11.525 1.00 31.16 157 PHE B O 1
ATOM 4255 N N . THR B 1 179 ? 51.080 73.291 9.995 1.00 31.95 158 THR B N 1
ATOM 4256 C CA . THR B 1 179 ? 52.395 73.189 9.372 1.00 33.64 158 THR B CA 1
ATOM 4257 C C . THR B 1 179 ? 52.835 74.501 8.752 1.00 31.51 158 THR B C 1
ATOM 4258 O O . THR B 1 179 ? 54.020 74.671 8.456 1.00 33.99 158 THR B O 1
ATOM 4262 N N . ARG B 1 180 ? 51.923 75.437 8.551 1.00 29.37 159 ARG B N 1
ATOM 4263 C CA . ARG B 1 180 ? 52.306 76.712 7.978 1.00 33.22 159 ARG B CA 1
ATOM 4264 C C . ARG B 1 180 ? 52.320 77.812 9.017 1.00 34.79 159 ARG B C 1
ATOM 4265 O O . ARG B 1 180 ? 52.425 78.986 8.652 1.00 35.42 159 ARG B O 1
ATOM 4273 N N . GLY B 1 181 ? 52.227 77.460 10.302 1.00 35.69 160 GLY B N 1
ATOM 4274 C CA . GLY B 1 181 ? 52.494 78.391 11.387 1.00 37.12 160 GLY B CA 1
ATOM 4275 C C . GLY B 1 181 ? 51.352 78.667 12.353 1.00 35.66 160 GLY B C 1
ATOM 4276 O O . GLY B 1 181 ? 51.578 79.369 13.356 1.00 32.75 160 GLY B O 1
ATOM 4277 N N . ALA B 1 182 ? 50.131 78.198 12.117 1.00 35.56 161 ALA B N 1
ATOM 4278 C CA . ALA B 1 182 ? 49.059 78.516 13.060 1.00 33.12 161 ALA B CA 1
ATOM 4279 C C . ALA B 1 182 ? 49.300 77.839 14.403 1.00 34.59 161 ALA B C 1
ATOM 4280 O O . ALA B 1 182 ? 49.894 76.762 14.482 1.00 33.53 161 ALA B O 1
ATOM 4282 N N . GLU B 1 183 ? 48.820 78.485 15.469 1.00 37.21 162 GLU B N 1
ATOM 4283 C CA . GLU B 1 183 ? 48.842 77.918 16.815 1.00 36.74 162 GLU B CA 1
ATOM 4284 C C . GLU B 1 183 ? 47.559 77.113 16.980 1.00 37.94 162 GLU B C 1
ATOM 4285 O O . GLU B 1 183 ? 46.489 77.670 17.232 1.00 41.04 162 GLU B O 1
ATOM 4291 N N . TRP B 1 184 ? 47.672 75.792 16.838 1.00 38.36 163 TRP B N 1
ATOM 4292 C CA . TRP B 1 184 ? 46.545 74.858 16.812 1.00 37.02 163 TRP B CA 1
ATOM 4293 C C . TRP B 1 184 ? 46.559 74.089 18.122 1.00 39.88 163 TRP B C 1
ATOM 4294 O O . TRP B 1 184 ? 47.447 73.260 18.350 1.00 41.22 163 TRP B O 1
ATOM 4305 N N . ILE B 1 185 ? 45.587 74.366 18.990 1.00 39.69 164 ILE B N 1
ATOM 4306 C CA . ILE B 1 185 ? 45.567 73.837 20.341 1.00 34.20 164 ILE B CA 1
ATOM 4307 C C . ILE B 1 185 ? 44.153 73.370 20.667 1.00 36.41 164 ILE B C 1
ATOM 4308 O O . ILE B 1 185 ? 43.224 73.501 19.858 1.00 38.01 164 ILE B O 1
ATOM 4313 N N . ALA B 1 186 ? 43.998 72.799 21.863 1.00 34.74 165 ALA B N 1
ATOM 4314 C CA . ALA B 1 186 ? 42.748 72.155 22.241 1.00 33.43 165 ALA B CA 1
ATOM 4315 C C . ALA B 1 186 ? 42.515 72.314 23.737 1.00 31.65 165 ALA B C 1
ATOM 4316 O O . ALA B 1 186 ? 43.459 72.384 24.529 1.00 29.49 165 ALA B O 1
ATOM 4318 N N . ALA B 1 187 ? 41.247 72.385 24.114 1.00 29.06 166 ALA B N 1
ATOM 4319 C CA . ALA B 1 187 ? 40.925 72.183 25.505 1.00 34.34 166 ALA B CA 1
ATOM 4320 C C . ALA B 1 187 ? 41.035 70.693 25.831 1.00 34.36 166 ALA B C 1
ATOM 4321 O O . ALA B 1 187 ? 41.042 69.847 24.933 1.00 34.75 166 ALA B O 1
ATOM 4323 N N . PRO B 1 188 ? 41.216 70.349 27.101 1.00 34.69 167 PRO B N 1
ATOM 4324 C CA . PRO B 1 188 ? 41.170 68.927 27.479 1.00 33.13 167 PRO B CA 1
ATOM 4325 C C . PRO B 1 188 ? 39.840 68.305 27.068 1.00 31.77 167 PRO B C 1
ATOM 4326 O O . PRO B 1 188 ? 38.772 68.853 27.346 1.00 34.46 167 PRO B O 1
ATOM 4330 N N . LYS B 1 189 ? 39.897 67.183 26.363 1.00 29.18 168 LYS B N 1
ATOM 4331 C CA . LYS B 1 189 ? 38.654 66.529 25.981 1.00 30.01 168 LYS B CA 1
ATOM 4332 C C . LYS B 1 189 ? 37.869 66.175 27.253 1.00 31.56 168 LYS B C 1
ATOM 4333 O O . LYS B 1 189 ? 38.458 65.664 28.213 1.00 30.91 168 LYS B O 1
ATOM 4339 N N . PRO B 1 190 ? 36.583 66.524 27.338 1.00 30.07 169 PRO B N 1
ATOM 4340 C CA . PRO B 1 190 ? 35.827 66.294 28.578 1.00 27.66 169 PRO B CA 1
ATOM 4341 C C . PRO B 1 190 ? 35.467 64.832 28.781 1.00 27.42 169 PRO B C 1
ATOM 4342 O O . PRO B 1 190 ? 35.443 64.027 27.853 1.00 29.91 169 PRO B O 1
ATOM 4346 N N . MET B 1 191 ? 35.208 64.486 30.038 1.00 31.69 170 MET B N 1
ATOM 4347 C CA . MET B 1 191 ? 34.731 63.143 30.358 1.00 31.44 170 MET B CA 1
ATOM 4348 C C . MET B 1 191 ? 33.248 62.983 30.049 1.00 32.19 170 MET B C 1
ATOM 4349 O O . MET B 1 191 ? 32.817 61.893 29.646 1.00 31.46 170 MET B O 1
ATOM 4354 N N . LEU B 1 192 ? 32.461 64.042 30.251 1.00 30.27 171 LEU B N 1
ATOM 4355 C CA . LEU B 1 192 ? 31.028 64.034 29.962 1.00 31.46 171 LEU B CA 1
ATOM 4356 C C . LEU B 1 192 ? 30.345 62.825 30.588 1.00 35.10 171 LEU B C 1
ATOM 4357 O O . LEU B 1 192 ? 29.483 62.191 29.973 1.00 35.87 171 LEU B O 1
ATOM 4362 N N . SER B 1 193 ? 30.739 62.495 31.821 1.00 36.27 172 SER B N 1
ATOM 4363 C CA . SER B 1 193 ? 29.984 61.519 32.586 1.00 35.97 172 SER B CA 1
ATOM 4364 C C . SER B 1 193 ? 28.618 62.097 32.917 1.00 38.11 172 SER B C 1
ATOM 4365 O O . SER B 1 193 ? 28.327 63.257 32.628 1.00 41.36 172 SER B O 1
ATOM 4368 N N . ASP B 1 194 ? 27.761 61.284 33.537 1.00 42.52 173 ASP B N 1
ATOM 4369 C CA . ASP B 1 194 ? 26.437 61.789 33.879 1.00 41.08 173 ASP B CA 1
ATOM 4370 C C . ASP B 1 194 ? 26.522 62.957 34.855 1.00 41.08 173 ASP B C 1
ATOM 4371 O O . ASP B 1 194 ? 25.559 63.721 34.978 1.00 42.02 173 ASP B O 1
ATOM 4376 N N . ASP B 1 195 ? 27.663 63.124 35.533 1.00 41.41 174 ASP B N 1
ATOM 4377 C CA . ASP B 1 195 ? 27.883 64.256 36.428 1.00 43.95 174 ASP B CA 1
ATOM 4378 C C . ASP B 1 195 ? 27.989 65.572 35.688 1.00 40.70 174 ASP B C 1
ATOM 4379 O O . ASP B 1 195 ? 28.038 66.617 36.339 1.00 40.33 174 ASP B O 1
ATOM 4384 N N . VAL B 1 196 ? 28.032 65.543 34.354 1.00 36.35 175 VAL B N 1
ATOM 4385 C CA . VAL B 1 196 ? 27.995 66.777 33.583 1.00 35.39 175 VAL B CA 1
ATOM 4386 C C . VAL B 1 196 ? 26.636 67.486 33.675 1.00 39.38 175 VAL B C 1
ATOM 4387 O O . VAL B 1 196 ? 26.557 68.698 33.453 1.00 40.31 175 VAL B O 1
ATOM 4391 N N . TRP B 1 197 ? 25.563 66.784 34.035 1.00 42.53 176 TRP B N 1
ATOM 4392 C CA . TRP B 1 197 ? 24.236 67.379 34.141 1.00 41.10 176 TRP B CA 1
ATOM 4393 C C . TRP B 1 197 ? 23.826 67.550 35.599 1.00 42.65 176 TRP B C 1
ATOM 4394 O O . TRP B 1 197 ? 24.231 66.771 36.466 1.00 41.91 176 TRP B O 1
ATOM 4405 N N . GLU B 1 198 ? 23.012 68.575 35.863 1.00 42.85 177 GLU B N 1
ATOM 4406 C CA . GLU B 1 198 ? 22.385 68.701 37.174 1.00 47.60 177 GLU B CA 1
ATOM 4407 C C . GLU B 1 198 ? 21.422 67.546 37.399 1.00 49.19 177 GLU B C 1
ATOM 4408 O O . GLU B 1 198 ? 20.500 67.335 36.605 1.00 47.59 177 GLU B O 1
ATOM 4414 N N . LYS B 1 199 ? 21.630 66.813 38.497 1.00 52.67 178 LYS B N 1
ATOM 4415 C CA . LYS B 1 199 ? 20.809 65.645 38.786 1.00 53.97 178 LYS B CA 1
ATOM 4416 C C . LYS B 1 199 ? 19.386 66.029 39.180 1.00 57.07 178 LYS B C 1
ATOM 4417 O O . LYS B 1 199 ? 18.456 65.255 38.940 1.00 58.30 178 LYS B O 1
ATOM 4419 N N . ASP B 1 200 ? 19.187 67.202 39.772 1.00 59.67 179 ASP B N 1
ATOM 4420 C CA . ASP B 1 200 ? 17.873 67.632 40.266 1.00 63.80 179 ASP B CA 1
ATOM 4421 C C . ASP B 1 200 ? 17.484 68.924 39.561 1.00 62.98 179 ASP B C 1
ATOM 4422 O O . ASP B 1 200 ? 17.470 69.993 40.169 1.00 64.74 179 ASP B O 1
ATOM 4427 N N . PHE B 1 201 ? 17.155 68.821 38.285 1.00 58.45 180 PHE B N 1
ATOM 4428 C CA . PHE B 1 201 ? 16.838 69.973 37.458 1.00 60.66 180 PHE B CA 1
ATOM 4429 C C . PHE B 1 201 ? 15.382 69.888 37.023 1.00 70.13 180 PHE B C 1
ATOM 4430 O O . PHE B 1 201 ? 14.951 68.836 36.542 1.00 71.29 180 PHE B O 1
ATOM 4438 N N . ASP B 1 202 ? 14.630 70.985 37.164 1.00 76.65 181 ASP B N 1
ATOM 4439 C CA . ASP B 1 202 ? 13.261 71.046 36.666 1.00 82.11 181 ASP B CA 1
ATOM 4440 C C . ASP B 1 202 ? 13.186 71.997 35.480 1.00 81.45 181 ASP B C 1
ATOM 4441 O O . ASP B 1 202 ? 13.733 73.103 35.535 1.00 81.55 181 ASP B O 1
ATOM 4446 N N . PHE B 1 203 ? 12.437 71.588 34.446 1.00 80.88 182 PHE B N 1
ATOM 4447 C CA . PHE B 1 203 ? 12.550 72.133 33.094 1.00 77.91 182 PHE B CA 1
ATOM 4448 C C . PHE B 1 203 ? 11.435 73.103 32.696 1.00 84.39 182 PHE B C 1
ATOM 4449 O O . PHE B 1 203 ? 11.563 73.760 31.657 1.00 83.24 182 PHE B O 1
ATOM 4457 N N . GLU B 1 204 ? 10.345 73.194 33.464 1.00 90.58 183 GLU B N 1
ATOM 4458 C CA . GLU B 1 204 ? 9.284 74.135 33.124 1.00 96.19 183 GLU B CA 1
ATOM 4459 C C . GLU B 1 204 ? 9.563 75.580 33.610 1.00 100.78 183 GLU B C 1
ATOM 4460 O O . GLU B 1 204 ? 8.955 76.509 33.074 1.00 102.68 183 GLU B O 1
ATOM 4462 N N . GLN B 1 205 ? 10.460 75.793 34.589 1.00 102.31 184 GLN B N 1
ATOM 4463 C CA . GLN B 1 205 ? 10.757 77.131 35.111 1.00 105.06 184 GLN B CA 1
ATOM 4464 C C . GLN B 1 205 ? 11.942 77.709 34.343 1.00 104.27 184 GLN B C 1
ATOM 4465 O O . GLN B 1 205 ? 13.041 77.823 34.850 1.00 102.72 184 GLN B O 1
ATOM 4471 N N . GLU B 1 206 ? 11.709 78.043 33.071 1.00 106.04 185 GLU B N 1
ATOM 4472 C CA . GLU B 1 206 ? 12.786 78.559 32.221 1.00 104.44 185 GLU B CA 1
ATOM 4473 C C . GLU B 1 206 ? 13.448 79.814 32.794 1.00 103.97 185 GLU B C 1
ATOM 4474 O O . GLU B 1 206 ? 14.566 80.156 32.378 1.00 100.11 185 GLU B O 1
ATOM 4480 N N . PHE B 1 207 ? 12.785 80.514 33.719 1.00 107.01 186 PHE B N 1
ATOM 4481 C CA . PHE B 1 207 ? 13.351 81.650 34.428 1.00 106.15 186 PHE B CA 1
ATOM 4482 C C . PHE B 1 207 ? 13.173 81.478 35.933 1.00 101.36 186 PHE B C 1
ATOM 4483 O O . PHE B 1 207 ? 12.090 81.087 36.393 1.00 102.68 186 PHE B O 1
ATOM 4491 N N . PRO B 1 208 ? 14.223 81.772 36.735 1.00 91.49 187 PRO B N 1
ATOM 4492 C CA . PRO B 1 208 ? 15.494 82.350 36.274 1.00 82.99 187 PRO B CA 1
ATOM 4493 C C . PRO B 1 208 ? 16.355 81.330 35.540 1.00 74.17 187 PRO B C 1
ATOM 4494 O O . PRO B 1 208 ? 16.102 80.128 35.660 1.00 74.04 187 PRO B O 1
ATOM 4498 N N . PHE B 1 209 ? 17.342 81.794 34.779 1.00 66.51 188 PHE B N 1
ATOM 4499 C CA . PHE B 1 209 ? 18.209 80.863 34.070 1.00 56.92 188 PHE B CA 1
ATOM 4500 C C . PHE B 1 209 ? 18.968 79.983 35.050 1.00 52.69 188 PHE B C 1
ATOM 4501 O O . PHE B 1 209 ? 19.590 80.475 35.995 1.00 53.02 188 PHE B O 1
ATOM 4509 N N . ARG B 1 210 ? 18.944 78.679 34.800 1.00 49.36 189 ARG B N 1
ATOM 4510 C CA . ARG B 1 210 ? 19.775 77.732 35.526 1.00 45.94 189 ARG B CA 1
ATOM 4511 C C . ARG B 1 210 ? 20.423 76.801 34.513 1.00 42.84 189 ARG B C 1
ATOM 4512 O O . ARG B 1 210 ? 19.728 76.213 33.682 1.00 42.02 189 ARG B O 1
ATOM 4520 N N . SER B 1 211 ? 21.748 76.685 34.586 1.00 36.24 190 SER B N 1
ATOM 4521 C CA . SER B 1 211 ? 22.510 75.842 33.678 1.00 34.28 190 SER B CA 1
ATOM 4522 C C . SER B 1 211 ? 22.158 74.364 33.809 1.00 34.78 190 SER B C 1
ATOM 4523 O O . SER B 1 211 ? 22.137 73.808 34.905 1.00 37.21 190 SER B O 1
ATOM 4526 N N . ILE B 1 212 ? 21.918 73.715 32.672 1.00 35.91 191 ILE B N 1
ATOM 4527 C CA . ILE B 1 212 ? 21.777 72.265 32.667 1.00 37.43 191 ILE B CA 1
ATOM 4528 C C . ILE B 1 212 ? 23.128 71.588 32.919 1.00 36.20 191 ILE B C 1
ATOM 4529 O O . ILE B 1 212 ? 23.186 70.492 33.486 1.00 37.87 191 ILE B O 1
ATOM 4534 N N . ILE B 1 213 ? 24.224 72.216 32.551 1.00 35.08 192 ILE B N 1
ATOM 4535 C CA . ILE B 1 213 ? 25.530 71.598 32.762 1.00 34.59 192 ILE B CA 1
ATOM 4536 C C . ILE B 1 213 ? 26.152 72.152 34.031 1.00 35.97 192 ILE B C 1
ATOM 4537 O O . ILE B 1 213 ? 25.916 73.309 34.418 1.00 34.64 192 ILE B O 1
ATOM 4542 N N . THR B 1 214 ? 26.941 71.299 34.697 1.00 36.74 193 THR B N 1
ATOM 4543 C CA . THR B 1 214 ? 27.550 71.593 35.984 1.00 37.29 193 THR B CA 1
ATOM 4544 C C . THR B 1 214 ? 28.931 72.200 35.768 1.00 38.42 193 THR B C 1
ATOM 4545 O O . THR B 1 214 ? 29.348 72.465 34.638 1.00 41.42 193 THR B O 1
ATOM 4549 N N . GLU B 1 215 ? 29.654 72.428 36.864 1.00 40.91 194 GLU B N 1
ATOM 4550 C CA . GLU B 1 215 ? 30.996 73.001 36.823 1.00 40.46 194 GLU B CA 1
ATOM 4551 C C . GLU B 1 215 ? 32.090 71.946 37.000 1.00 42.94 194 GLU B C 1
ATOM 4552 O O . GLU B 1 215 ? 33.191 72.265 37.465 1.00 44.62 194 GLU B O 1
ATOM 4558 N N . VAL B 1 216 ? 31.815 70.690 36.631 1.00 42.32 195 VAL B N 1
ATOM 4559 C CA . VAL B 1 216 ? 32.764 69.613 36.915 1.00 40.44 195 VAL B CA 1
ATOM 4560 C C . VAL B 1 216 ? 34.012 69.733 36.036 1.00 37.08 195 VAL B C 1
ATOM 4561 O O . VAL B 1 216 ? 35.118 69.384 36.473 1.00 38.17 195 VAL B O 1
ATOM 4565 N N . GLU B 1 217 ? 33.872 70.246 34.813 1.00 29.82 196 GLU B N 1
ATOM 4566 C CA . GLU B 1 217 ? 35.000 70.427 33.913 1.00 31.76 196 GLU B CA 1
ATOM 4567 C C . GLU B 1 217 ? 34.712 71.623 33.017 1.00 30.57 196 GLU B C 1
ATOM 4568 O O . GLU B 1 217 ? 33.546 72.000 32.841 1.00 31.79 196 GLU B O 1
ATOM 4574 N N . PRO B 1 218 ? 35.746 72.245 32.442 1.00 28.56 197 PRO B N 1
ATOM 4575 C CA . PRO B 1 218 ? 35.520 73.346 31.488 1.00 29.75 197 PRO B CA 1
ATOM 4576 C C . PRO B 1 218 ? 34.750 72.875 30.264 1.00 31.08 197 PRO B C 1
ATOM 4577 O O . PRO B 1 218 ? 35.091 71.862 29.650 1.00 32.58 197 PRO B O 1
ATOM 4581 N N . LEU B 1 219 ? 33.708 73.627 29.905 1.00 31.72 198 LEU B N 1
ATOM 4582 C CA . LEU B 1 219 ? 32.927 73.347 28.702 1.00 33.47 198 LEU B CA 1
ATOM 4583 C C . LEU B 1 219 ? 32.498 74.668 28.079 1.00 31.51 198 LEU B C 1
ATOM 4584 O O . LEU B 1 219 ? 32.091 75.583 28.803 1.00 29.68 198 LEU B O 1
ATOM 4589 N N . PHE B 1 220 ? 32.575 74.757 26.750 1.00 28.89 199 PHE B N 1
ATOM 4590 C CA . PHE B 1 220 ? 31.995 75.898 26.048 1.00 31.32 199 PHE B CA 1
ATOM 4591 C C . PHE B 1 220 ? 31.899 75.609 24.553 1.00 35.95 199 PHE B C 1
ATOM 4592 O O . PHE B 1 220 ? 32.665 74.801 23.999 1.00 35.99 199 PHE B O 1
ATOM 4600 N N . ASP B 1 221 ? 30.910 76.247 23.925 1.00 39.49 200 ASP B N 1
ATOM 4601 C CA . ASP B 1 221 ? 30.783 76.333 22.473 1.00 39.77 200 ASP B CA 1
ATOM 4602 C C . ASP B 1 221 ? 31.358 77.671 22.008 1.00 37.69 200 ASP B C 1
ATOM 4603 O O . ASP B 1 221 ? 31.124 78.708 22.633 1.00 37.30 200 ASP B O 1
ATOM 4608 N N . ALA B 1 222 ? 32.093 77.649 20.896 1.00 36.19 201 ALA B N 1
ATOM 4609 C CA . ALA B 1 222 ? 32.731 78.874 20.432 1.00 32.96 201 ALA B CA 1
ATOM 4610 C C . ALA B 1 222 ? 31.707 79.938 20.045 1.00 32.19 201 ALA B C 1
ATOM 4611 O O . ALA B 1 222 ? 31.982 81.137 20.181 1.00 34.12 201 ALA B O 1
ATOM 4613 N N . ALA B 1 223 ? 30.515 79.529 19.596 1.00 30.18 202 ALA B N 1
ATOM 4614 C CA . ALA B 1 223 ? 29.465 80.466 19.196 1.00 31.36 202 ALA B CA 1
ATOM 4615 C C . ALA B 1 223 ? 28.858 81.237 20.364 1.00 33.28 202 ALA B C 1
ATOM 4616 O O . ALA B 1 223 ? 27.898 81.983 20.155 1.00 34.69 202 ALA B O 1
ATOM 4618 N N . ASP B 1 224 ? 29.365 81.078 21.581 1.00 34.50 203 ASP B N 1
ATOM 4619 C CA . ASP B 1 224 ? 28.967 81.932 22.686 1.00 34.82 203 ASP B CA 1
ATOM 4620 C C . ASP B 1 224 ? 29.868 83.160 22.838 1.00 35.63 203 ASP B C 1
ATOM 4621 O O . ASP B 1 224 ? 29.713 83.897 23.811 1.00 35.13 203 ASP B O 1
ATOM 4626 N N . PHE B 1 225 ? 30.769 83.411 21.877 1.00 37.43 204 PHE B N 1
ATOM 4627 C CA . PHE B 1 225 ? 31.756 84.489 21.932 1.00 35.68 204 PHE B CA 1
ATOM 4628 C C . PHE B 1 225 ? 31.842 85.192 20.581 1.00 35.56 204 PHE B C 1
ATOM 4629 O O . PHE B 1 225 ? 31.797 84.533 19.540 1.00 34.60 204 PHE B O 1
ATOM 4637 N N . MET B 1 226 ? 31.971 86.528 20.603 1.00 35.02 205 MET B N 1
ATOM 4638 C CA . MET B 1 226 ? 32.194 87.344 19.410 1.00 34.49 205 MET B CA 1
ATOM 4639 C C . MET B 1 226 ? 33.484 88.146 19.553 1.00 33.37 205 MET B C 1
ATOM 4640 O O . MET B 1 226 ? 33.830 88.600 20.651 1.00 30.28 205 MET B O 1
ATOM 4645 N N . LYS B 1 227 ? 34.195 88.317 18.439 1.00 34.05 206 LYS B N 1
ATOM 4646 C CA . LYS B 1 227 ? 35.516 88.936 18.449 1.00 34.00 206 LYS B CA 1
ATOM 4647 C C . LYS B 1 227 ? 35.399 90.434 18.175 1.00 37.06 206 LYS B C 1
ATOM 4648 O O . LYS B 1 227 ? 34.705 90.845 17.245 1.00 35.27 206 LYS B O 1
ATOM 4654 N N . MET B 1 228 ? 36.053 91.247 19.008 1.00 39.38 207 MET B N 1
ATOM 4655 C CA . MET B 1 228 ? 36.157 92.693 18.803 1.00 39.43 207 MET B CA 1
ATOM 4656 C C . MET B 1 228 ? 37.593 93.157 19.051 1.00 37.98 207 MET B C 1
ATOM 4657 O O . MET B 1 228 ? 37.851 94.141 19.750 1.00 38.72 207 MET B O 1
ATOM 4662 N N . GLY B 1 229 ? 38.556 92.441 18.464 1.00 38.59 208 GLY B N 1
ATOM 4663 C CA . GLY B 1 229 ? 39.958 92.782 18.613 1.00 38.34 208 GLY B CA 1
ATOM 4664 C C . GLY B 1 229 ? 40.513 92.386 19.966 1.00 38.98 208 GLY B C 1
ATOM 4665 O O . GLY B 1 229 ? 40.584 91.199 20.288 1.00 37.88 208 GLY B O 1
ATOM 4666 N N . ARG B 1 230 ? 40.914 93.374 20.768 1.00 42.40 209 ARG B N 1
ATOM 4667 C CA . ARG B 1 230 ? 41.380 93.092 22.123 1.00 47.38 209 ARG B CA 1
ATOM 4668 C C . ARG B 1 230 ? 40.240 92.713 23.059 1.00 43.63 209 ARG B C 1
ATOM 4669 O O . ARG B 1 230 ? 40.493 92.184 24.146 1.00 41.54 209 ARG B O 1
ATOM 4677 N N . ASP B 1 231 ? 39.000 92.970 22.664 1.00 40.08 210 ASP B N 1
ATOM 4678 C CA . ASP B 1 231 ? 37.858 92.720 23.520 1.00 39.75 210 ASP B CA 1
ATOM 4679 C C . ASP B 1 231 ? 36.975 91.666 22.880 1.00 37.82 210 ASP B C 1
ATOM 4680 O O . ASP B 1 231 ? 36.684 91.739 21.686 1.00 37.83 210 ASP B O 1
ATOM 4685 N N . ILE B 1 232 ? 36.563 90.686 23.677 1.00 35.02 211 ILE B N 1
ATOM 4686 C CA . ILE B 1 232 ? 35.650 89.630 23.260 1.00 30.96 211 ILE B CA 1
ATOM 4687 C C . ILE B 1 232 ? 34.434 89.693 24.169 1.00 31.93 211 ILE B C 1
ATOM 4688 O O . ILE B 1 232 ? 34.567 89.918 25.382 1.00 33.11 211 ILE B O 1
ATOM 4693 N N . ILE B 1 233 ? 33.246 89.525 23.592 1.00 31.56 212 ILE B N 1
ATOM 4694 C CA . ILE B 1 233 ? 32.009 89.529 24.363 1.00 34.08 212 ILE B CA 1
ATOM 4695 C C . ILE B 1 233 ? 31.412 88.127 24.323 1.00 35.88 212 ILE B C 1
ATOM 4696 O O . ILE B 1 233 ? 31.329 87.507 23.255 1.00 37.08 212 ILE B O 1
ATOM 4701 N N . GLY B 1 234 ? 31.046 87.603 25.502 1.00 35.82 213 GLY B N 1
ATOM 4702 C CA . GLY B 1 234 ? 30.497 86.265 25.610 1.00 36.43 213 GLY B CA 1
ATOM 4703 C C . GLY B 1 234 ? 29.358 86.211 26.613 1.00 39.05 213 GLY B C 1
ATOM 4704 O O . GLY B 1 234 ? 28.992 87.221 27.222 1.00 40.96 213 GLY B O 1
ATOM 4705 N N . GLN B 1 235 ? 28.809 85.009 26.778 1.00 36.09 214 GLN B N 1
ATOM 4706 C CA . GLN B 1 235 ? 27.752 84.768 27.752 1.00 36.96 214 GLN B CA 1
ATOM 4707 C C . GLN B 1 235 ? 27.912 83.358 28.298 1.00 36.27 214 GLN B C 1
ATOM 4708 O O . GLN B 1 235 ? 28.542 82.502 27.676 1.00 35.92 214 GLN B O 1
ATOM 4714 N N . ARG B 1 236 ? 27.355 83.127 29.479 1.00 36.93 215 ARG B N 1
ATOM 4715 C CA . ARG B 1 236 ? 27.102 81.763 29.916 1.00 36.65 215 ARG B CA 1
ATOM 4716 C C . ARG B 1 236 ? 25.892 81.225 29.167 1.00 33.89 215 ARG B C 1
ATOM 4717 O O . ARG B 1 236 ? 25.006 81.980 28.772 1.00 35.92 215 ARG B O 1
ATOM 4725 N N . SER B 1 237 ? 25.861 79.913 28.964 1.00 31.68 216 SER B N 1
ATOM 4726 C CA . SER B 1 237 ? 24.708 79.286 28.340 1.00 34.62 216 SER B CA 1
ATOM 4727 C C . SER B 1 237 ? 24.615 77.834 28.799 1.00 34.78 216 SER B C 1
ATOM 4728 O O . SER B 1 237 ? 25.440 77.348 29.574 1.00 34.34 216 SER B O 1
ATOM 4731 N N . HIS B 1 238 ? 23.595 77.133 28.302 1.00 37.53 217 HIS B N 1
ATOM 4732 C CA . HIS B 1 238 ? 23.484 75.703 28.550 1.00 37.82 217 HIS B CA 1
ATOM 4733 C C . HIS B 1 238 ? 24.635 74.910 27.940 1.00 38.46 217 HIS B C 1
ATOM 4734 O O . HIS B 1 238 ? 24.714 73.694 28.164 1.00 39.19 217 HIS B O 1
ATOM 4741 N N . ALA B 1 239 ? 25.516 75.552 27.167 1.00 37.33 218 ALA B N 1
ATOM 4742 C CA . ALA B 1 239 ? 26.697 74.894 26.621 1.00 34.96 218 ALA B CA 1
ATOM 4743 C C . ALA B 1 239 ? 28.001 75.519 27.083 1.00 33.72 218 ALA B C 1
ATOM 4744 O O . ALA B 1 239 ? 29.071 74.954 26.823 1.00 32.98 218 ALA B O 1
ATOM 4746 N N . THR B 1 240 ? 27.951 76.646 27.783 1.00 34.32 219 THR B N 1
ATOM 4747 C CA . THR B 1 240 ? 29.152 77.376 28.168 1.00 33.88 219 THR B CA 1
ATOM 4748 C C . THR B 1 240 ? 29.076 77.662 29.662 1.00 33.72 219 THR B C 1
ATOM 4749 O O . THR B 1 240 ? 28.213 78.431 30.109 1.00 32.12 219 THR B O 1
ATOM 4753 N N . ASN B 1 241 ? 29.977 77.050 30.434 1.00 32.30 220 ASN B N 1
ATOM 4754 C CA . ASN B 1 241 ? 29.924 77.156 31.882 1.00 33.19 220 ASN B CA 1
ATOM 4755 C C . ASN B 1 241 ? 31.053 78.065 32.373 1.00 35.79 220 ASN B C 1
ATOM 4756 O O . ASN B 1 241 ? 31.883 78.547 31.592 1.00 36.46 220 ASN B O 1
ATOM 4761 N N . LYS B 1 242 ? 31.079 78.304 33.688 1.00 35.26 221 LYS B N 1
ATOM 4762 C CA . LYS B 1 242 ? 32.016 79.283 34.228 1.00 34.72 221 LYS B CA 1
ATOM 4763 C C . LYS B 1 242 ? 33.460 78.825 34.049 1.00 35.53 221 LYS B C 1
ATOM 4764 O O . LYS B 1 242 ? 34.328 79.619 33.654 1.00 35.30 221 LYS B O 1
ATOM 4770 N N . LYS B 1 243 ? 33.729 77.543 34.314 1.00 33.06 222 LYS B N 1
ATOM 4771 C CA . LYS B 1 243 ? 35.072 77.016 34.132 1.00 33.09 222 LYS B CA 1
ATOM 4772 C C . LYS B 1 243 ? 35.531 77.124 32.686 1.00 32.47 222 LYS B C 1
ATOM 4773 O O . LYS B 1 243 ? 36.721 77.347 32.432 1.00 30.32 222 LYS B O 1
ATOM 4779 N N . GLY B 1 244 ? 34.604 76.992 31.726 1.00 34.22 223 GLY B N 1
ATOM 4780 C CA . GLY B 1 244 ? 34.980 77.123 30.325 1.00 28.84 223 GLY B CA 1
ATOM 4781 C C . GLY B 1 244 ? 35.410 78.534 29.971 1.00 30.47 223 GLY B C 1
ATOM 4782 O O . GLY B 1 244 ? 36.414 78.738 29.274 1.00 29.44 223 GLY B O 1
ATOM 4783 N N . ILE B 1 245 ? 34.647 79.532 30.437 1.00 29.57 224 ILE B N 1
ATOM 4784 C CA . ILE B 1 245 ? 35.026 80.924 30.209 1.00 29.45 224 ILE B CA 1
ATOM 4785 C C . ILE B 1 245 ? 36.421 81.205 30.776 1.00 31.07 224 ILE B C 1
ATOM 4786 O O . ILE B 1 245 ? 37.282 81.790 30.100 1.00 33.29 224 ILE B O 1
ATOM 4791 N N . GLU B 1 246 ? 36.672 80.783 32.016 1.00 30.13 225 GLU B N 1
ATOM 4792 C CA . GLU B 1 246 ? 38.000 80.978 32.594 1.00 30.65 225 GLU B CA 1
ATOM 4793 C C . GLU B 1 246 ? 39.066 80.293 31.756 1.00 29.83 225 GLU B C 1
ATOM 4794 O O . GLU B 1 246 ? 40.145 80.847 31.528 1.00 27.47 225 GLU B O 1
ATOM 4800 N N . TRP B 1 247 ? 38.778 79.086 31.276 1.00 30.67 226 TRP B N 1
ATOM 4801 C CA . TRP B 1 247 ? 39.761 78.397 30.460 1.00 30.17 226 TRP B CA 1
ATOM 4802 C C . TRP B 1 247 ? 40.108 79.218 29.224 1.00 31.45 226 TRP B C 1
ATOM 4803 O O . TRP B 1 247 ? 41.294 79.376 28.890 1.00 29.67 226 TRP B O 1
ATOM 4814 N N . LEU B 1 248 ? 39.092 79.771 28.544 1.00 30.01 227 LEU B N 1
ATOM 4815 C CA . LEU B 1 248 ? 39.378 80.553 27.344 1.00 30.96 227 LEU B CA 1
ATOM 4816 C C . LEU B 1 248 ? 40.086 81.859 27.687 1.00 30.61 227 LEU B C 1
ATOM 4817 O O . LEU B 1 248 ? 40.921 82.319 26.905 1.00 32.06 227 LEU B O 1
ATOM 4822 N N . ARG B 1 249 ? 39.799 82.449 28.852 1.00 31.51 228 ARG B N 1
ATOM 4823 C CA . ARG B 1 249 ? 40.510 83.656 29.271 1.00 36.42 228 ARG B CA 1
ATOM 4824 C C . ARG B 1 249 ? 41.996 83.375 29.458 1.00 40.26 228 ARG B C 1
ATOM 4825 O O . ARG B 1 249 ? 42.855 84.097 28.929 1.00 41.46 228 ARG B O 1
ATOM 4833 N N . ARG B 1 250 ? 42.314 82.338 30.241 1.00 39.00 229 ARG B N 1
ATOM 4834 C CA . ARG B 1 250 ? 43.708 81.991 30.506 1.00 39.41 229 ARG B CA 1
ATOM 4835 C C . ARG B 1 250 ? 44.445 81.642 29.216 1.00 34.58 229 ARG B C 1
ATOM 4836 O O . ARG B 1 250 ? 45.575 82.090 28.989 1.00 32.51 229 ARG B O 1
ATOM 4844 N N . THR B 1 251 ? 43.813 80.856 28.354 1.00 35.03 230 THR B N 1
ATOM 4845 C CA . THR B 1 251 ? 44.494 80.387 27.149 1.00 37.30 230 THR B CA 1
ATOM 4846 C C . THR B 1 251 ? 44.791 81.540 26.192 1.00 37.49 230 THR B C 1
ATOM 4847 O O . THR B 1 251 ? 45.862 81.581 25.575 1.00 37.39 230 THR B O 1
ATOM 4851 N N . LEU B 1 252 ? 43.883 82.514 26.102 1.00 36.93 231 LEU B N 1
ATOM 4852 C CA . LEU B 1 252 ? 44.101 83.657 25.221 1.00 37.86 231 LEU B CA 1
ATOM 4853 C C . LEU B 1 252 ? 45.153 84.616 25.771 1.00 39.68 231 LEU B C 1
ATOM 4854 O O . LEU B 1 252 ? 45.836 85.298 24.993 1.00 41.20 231 LEU B O 1
ATOM 4859 N N . GLY B 1 253 ? 45.306 84.682 27.093 1.00 38.53 232 GLY B N 1
ATOM 4860 C CA . GLY B 1 253 ? 46.322 85.508 27.695 1.00 39.16 232 GLY B CA 1
ATOM 4861 C C . GLY B 1 253 ? 45.882 86.949 27.830 1.00 42.07 232 GLY B C 1
ATOM 4862 O O . GLY B 1 253 ? 44.757 87.317 27.468 1.00 42.13 232 GLY B O 1
ATOM 4863 N N . PRO B 1 254 ? 46.780 87.804 28.325 1.00 43.67 233 PRO B N 1
ATOM 4864 C CA . PRO B 1 254 ? 46.390 89.175 28.680 1.00 45.42 233 PRO B CA 1
ATOM 4865 C C . PRO B 1 254 ? 46.277 90.125 27.498 1.00 45.63 233 PRO B C 1
ATOM 4866 O O . PRO B 1 254 ? 45.852 91.270 27.687 1.00 46.97 233 PRO B O 1
ATOM 4870 N N . ASP B 1 255 ? 46.633 89.691 26.290 1.00 45.47 234 ASP B N 1
ATOM 4871 C CA . ASP B 1 255 ? 46.362 90.507 25.110 1.00 47.68 234 ASP B CA 1
ATOM 4872 C C . ASP B 1 255 ? 44.870 90.756 24.923 1.00 45.56 234 ASP B C 1
ATOM 4873 O O . ASP B 1 255 ? 44.477 91.803 24.393 1.00 46.80 234 ASP B O 1
ATOM 4878 N N . TYR B 1 256 ? 44.030 89.808 25.337 1.00 42.64 235 TYR B N 1
ATOM 4879 C CA . TYR B 1 256 ? 42.598 89.850 25.101 1.00 42.11 235 TYR B CA 1
ATOM 4880 C C . TYR B 1 256 ? 41.864 89.963 26.428 1.00 42.11 235 TYR B C 1
ATOM 4881 O O . TYR B 1 256 ? 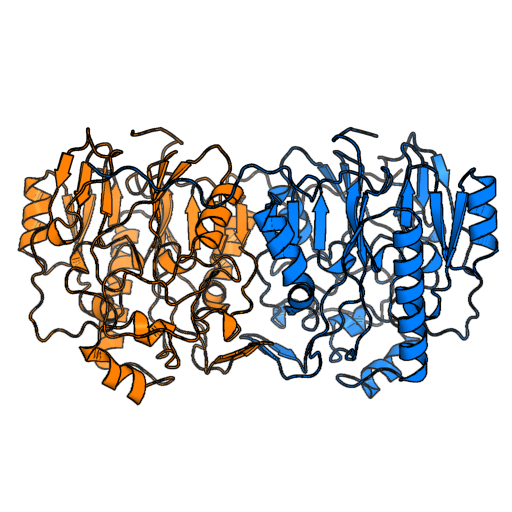42.364 89.524 27.461 1.00 39.99 235 TYR B O 1
ATOM 4890 N N . HIS B 1 257 ? 40.679 90.570 26.391 1.00 44.88 236 HIS B N 1
ATOM 4891 C CA . HIS B 1 257 ? 39.792 90.645 27.547 1.00 45.95 236 HIS B CA 1
ATOM 4892 C C . HIS B 1 257 ? 38.419 90.127 27.153 1.00 42.45 236 HIS B C 1
ATOM 4893 O O . HIS B 1 257 ? 37.847 90.584 26.160 1.00 43.07 236 HIS B O 1
ATOM 4900 N N . ILE B 1 258 ? 37.890 89.188 27.928 1.00 40.22 237 ILE B N 1
ATOM 4901 C CA . ILE B 1 258 ? 36.568 88.622 27.672 1.00 39.96 237 ILE B CA 1
ATOM 4902 C C . ILE B 1 258 ? 35.571 89.250 28.639 1.00 42.17 237 ILE B C 1
ATOM 4903 O O . ILE B 1 258 ? 35.695 89.088 29.858 1.00 43.33 237 ILE B O 1
ATOM 4908 N N . HIS B 1 259 ? 34.573 89.953 28.095 1.00 41.61 238 HIS B N 1
ATOM 4909 C CA . HIS B 1 259 ? 33.491 90.548 28.873 1.00 39.29 238 HIS B CA 1
ATOM 4910 C C . HIS B 1 259 ? 32.261 89.643 28.807 1.00 37.74 238 HIS B C 1
ATOM 4911 O O . HIS B 1 259 ? 31.738 89.390 27.719 1.00 39.93 238 HIS B O 1
ATOM 4918 N N . ILE B 1 260 ? 31.781 89.184 29.961 1.00 38.10 239 ILE B N 1
ATOM 4919 C CA . ILE B 1 260 ? 30.606 88.315 30.048 1.00 40.74 239 ILE B CA 1
ATOM 4920 C C . ILE B 1 260 ? 29.376 89.122 30.460 1.00 44.65 239 ILE B C 1
ATOM 4921 O O . ILE B 1 260 ? 29.394 89.843 31.469 1.00 44.47 239 ILE B O 1
ATOM 4926 N N . TYR B 1 261 ? 28.291 88.977 29.700 1.00 46.15 240 TYR B N 1
ATOM 4927 C CA . TYR B 1 261 ? 27.026 89.622 30.021 1.00 47.41 240 TYR B CA 1
ATOM 4928 C C . TYR B 1 261 ? 25.903 88.592 30.036 1.00 47.80 240 TYR B C 1
ATOM 4929 O O . TYR B 1 261 ? 26.059 87.453 29.585 1.00 45.08 240 TYR B O 1
ATOM 4938 N N . GLU B 1 262 ? 24.755 89.017 30.558 1.00 50.96 241 GLU B N 1
ATOM 4939 C CA . GLU B 1 262 ? 23.588 88.165 30.745 1.00 54.26 241 GLU B CA 1
ATOM 4940 C C . GLU B 1 262 ? 22.399 88.765 30.001 1.00 53.24 241 GLU B C 1
ATOM 4941 O O . GLU B 1 262 ? 22.133 89.966 30.110 1.00 52.19 241 GLU B O 1
ATOM 4947 N N . PHE B 1 263 ? 21.685 87.935 29.252 1.00 53.31 242 PHE B N 1
ATOM 4948 C CA . PHE B 1 263 ? 20.563 88.396 28.449 1.00 56.44 242 PHE B CA 1
ATOM 4949 C C . PHE B 1 263 ? 19.307 87.601 28.796 1.00 62.55 242 PHE B C 1
ATOM 4950 O O . PHE B 1 263 ? 19.359 86.596 29.510 1.00 63.20 242 PHE B O 1
ATOM 4958 N N . ASP B 1 264 ? 18.172 88.061 28.257 1.00 66.37 243 ASP B N 1
ATOM 4959 C CA . ASP B 1 264 ? 16.850 87.534 28.573 1.00 72.32 243 ASP B CA 1
ATOM 4960 C C . ASP B 1 264 ? 16.342 86.507 27.562 1.00 74.72 243 ASP B C 1
ATOM 4961 O O . ASP B 1 264 ? 15.126 86.349 27.408 1.00 74.64 243 ASP B O 1
ATOM 4966 N N . GLU B 1 265 ? 17.224 85.811 26.864 1.00 77.41 244 GLU B N 1
ATOM 4967 C CA . GLU B 1 265 ? 16.733 84.732 26.014 1.00 81.56 244 GLU B CA 1
ATOM 4968 C C . GLU B 1 265 ? 16.412 83.509 26.867 1.00 81.41 244 GLU B C 1
ATOM 4969 O O . GLU B 1 265 ? 17.237 83.108 27.695 1.00 78.62 244 GLU B O 1
ATOM 4975 N N . PRO B 1 266 ? 15.238 82.893 26.696 1.00 83.82 245 PRO B N 1
ATOM 4976 C CA . PRO B 1 266 ? 14.958 81.629 27.394 1.00 84.62 245 PRO B CA 1
ATOM 4977 C C . PRO B 1 266 ? 15.733 80.478 26.764 1.00 83.56 245 PRO B C 1
ATOM 4978 O O . PRO B 1 266 ? 15.736 80.308 25.541 1.00 85.44 245 PRO B O 1
ATOM 4982 N N . ALA B 1 267 ? 16.391 79.685 27.616 1.00 79.87 246 ALA B N 1
ATOM 4983 C CA . ALA B 1 267 ? 17.209 78.542 27.212 1.00 74.56 246 ALA B CA 1
ATOM 4984 C C . ALA B 1 267 ? 18.250 78.943 26.165 1.00 69.56 246 ALA B C 1
ATOM 4985 O O . ALA B 1 267 ? 18.176 78.496 25.012 1.00 68.56 246 ALA B O 1
ATOM 4987 N N . PRO B 1 268 ? 19.238 79.765 26.525 1.00 65.32 247 PRO B N 1
ATOM 4988 C CA . PRO B 1 268 ? 20.221 80.206 25.529 1.00 59.57 247 PRO B CA 1
ATOM 4989 C C . PRO B 1 268 ? 21.240 79.118 25.223 1.00 57.63 247 PRO B C 1
ATOM 4990 O O . PRO B 1 268 ? 21.669 78.366 26.106 1.00 56.23 247 PRO B O 1
ATOM 4994 N N . MET B 1 269 ? 21.624 79.027 23.953 1.00 55.88 248 MET B N 1
ATOM 4995 C CA . MET B 1 269 ? 22.831 78.281 23.632 1.00 54.86 248 MET B CA 1
ATOM 4996 C C . MET B 1 269 ? 23.898 79.142 22.978 1.00 54.77 248 MET B C 1
ATOM 4997 O O . MET B 1 269 ? 25.031 79.150 23.456 1.00 60.78 248 MET B O 1
ATOM 5002 N N . HIS B 1 270 ? 23.612 79.863 21.908 1.00 48.95 249 HIS B N 1
ATOM 5003 C CA . HIS B 1 270 ? 24.691 80.679 21.361 1.00 44.89 249 HIS B CA 1
ATOM 5004 C C . HIS B 1 270 ? 24.351 82.161 21.475 1.00 41.50 249 HIS B C 1
ATOM 5005 O O . HIS B 1 270 ? 23.218 82.544 21.763 1.00 42.35 249 HIS B O 1
ATOM 5012 N N . ILE B 1 271 ? 25.366 82.996 21.247 1.00 38.72 250 ILE B N 1
ATOM 5013 C CA . ILE B 1 271 ? 25.218 84.445 21.349 1.00 39.60 250 ILE B CA 1
ATOM 5014 C C . ILE B 1 271 ? 24.938 85.131 20.008 1.00 39.61 250 ILE B C 1
ATOM 5015 O O . ILE B 1 271 ? 24.547 86.312 20.008 1.00 39.76 250 ILE B O 1
ATOM 5020 N N . ASP B 1 272 ? 25.102 84.436 18.871 1.00 39.02 251 ASP B N 1
ATOM 5021 C CA . ASP B 1 272 ? 25.079 85.085 17.556 1.00 43.27 251 ASP B CA 1
ATOM 5022 C C . ASP B 1 272 ? 23.677 85.198 16.942 1.00 46.52 251 ASP B C 1
ATOM 5023 O O . ASP B 1 272 ? 23.552 85.355 15.719 1.00 45.92 251 ASP B O 1
ATOM 5028 N N . THR B 1 273 ? 22.624 85.133 17.756 1.00 47.34 252 THR B N 1
ATOM 5029 C CA . THR B 1 273 ? 21.343 85.713 17.381 1.00 47.35 252 THR B CA 1
ATOM 5030 C C . THR B 1 273 ? 20.907 86.765 18.391 1.00 46.22 252 THR B C 1
ATOM 5031 O O . THR B 1 273 ? 19.759 87.216 18.350 1.00 47.28 252 THR B O 1
ATOM 5035 N N . THR B 1 274 ? 21.809 87.185 19.277 1.00 43.77 253 THR B N 1
ATOM 5036 C CA . THR B 1 274 ? 21.545 88.213 20.275 1.00 46.31 253 THR B CA 1
ATOM 5037 C C . THR B 1 274 ? 22.383 89.465 20.069 1.00 45.33 253 THR B C 1
ATOM 5038 O O . THR B 1 274 ? 21.844 90.576 20.061 1.00 44.79 253 THR B O 1
ATOM 5042 N N . ILE B 1 275 ? 23.699 89.308 19.929 1.00 36.70 254 ILE B N 1
ATOM 5043 C CA . ILE B 1 275 ? 24.640 90.418 19.831 1.00 41.25 254 ILE B CA 1
ATOM 5044 C C . ILE B 1 275 ? 25.583 90.128 18.681 1.00 43.30 254 ILE B C 1
ATOM 5045 O O . ILE B 1 275 ? 26.262 89.096 18.694 1.00 45.88 254 ILE B O 1
ATOM 5050 N N . LEU B 1 276 ? 25.662 91.045 17.717 1.00 43.27 255 LEU B N 1
ATOM 5051 C CA . LEU B 1 276 ? 26.504 90.871 16.530 1.00 42.18 255 LEU B CA 1
ATOM 5052 C C . LEU B 1 276 ? 27.182 92.184 16.156 1.00 43.28 255 LEU B C 1
ATOM 5053 O O . LEU B 1 276 ? 26.574 93.026 15.471 1.00 44.05 255 LEU B O 1
ATOM 5058 N N . PRO B 1 277 ? 28.434 92.396 16.572 1.00 44.66 256 PRO B N 1
ATOM 5059 C CA . PRO B 1 277 ? 29.174 93.584 16.110 1.00 44.01 256 PRO B CA 1
ATOM 5060 C C . PRO B 1 277 ? 29.430 93.514 14.609 1.00 42.84 256 PRO B C 1
ATOM 5061 O O . PRO B 1 277 ? 29.987 92.537 14.101 1.00 39.79 256 PRO B O 1
ATOM 5065 N N . LEU B 1 278 ? 29.015 94.559 13.896 1.00 42.55 257 LEU B N 1
ATOM 5066 C CA . LEU B 1 278 ? 29.114 94.548 12.446 1.00 44.32 257 LEU B CA 1
ATOM 5067 C C . LEU B 1 278 ? 30.216 95.440 11.901 1.00 45.33 257 LEU B C 1
ATOM 5068 O O . LEU B 1 278 ? 30.696 95.198 10.796 1.00 46.71 257 LEU B O 1
ATOM 5073 N N . ALA B 1 279 ? 30.620 96.458 12.646 1.00 43.56 258 ALA B N 1
ATOM 5074 C CA . ALA B 1 279 ? 31.679 97.369 12.236 1.00 42.45 258 ALA B CA 1
ATOM 5075 C C . ALA B 1 279 ? 32.143 98.111 13.481 1.00 44.64 258 ALA B C 1
ATOM 5076 O O . ALA B 1 279 ? 31.480 98.046 14.528 1.00 45.65 258 ALA B O 1
ATOM 5078 N N . PRO B 1 280 ? 33.309 98.798 13.425 1.00 43.49 259 PRO B N 1
ATOM 5079 C CA . PRO B 1 280 ? 33.669 99.682 14.541 1.00 43.69 259 PRO B CA 1
ATOM 5080 C C . PRO B 1 280 ? 32.516 100.598 14.902 1.00 44.73 259 PRO B C 1
ATOM 5081 O O . PRO B 1 280 ? 31.987 101.295 14.034 1.00 46.29 259 PRO B O 1
ATOM 5085 N N . GLY B 1 281 ? 32.070 100.543 16.155 1.00 43.18 260 GLY B N 1
ATOM 5086 C CA . GLY B 1 281 ? 31.029 101.426 16.627 1.00 43.92 260 GLY B CA 1
ATOM 5087 C C . GLY B 1 281 ? 29.612 101.088 16.213 1.00 46.74 260 GLY B C 1
ATOM 5088 O O . GLY B 1 281 ? 28.711 101.892 16.479 1.00 50.07 260 GLY B O 1
ATOM 5089 N N . ARG B 1 282 ? 29.368 99.945 15.565 1.00 43.80 261 ARG B N 1
ATOM 5090 C CA . ARG B 1 282 ? 28.020 99.593 15.117 1.00 45.99 261 ARG B CA 1
ATOM 5091 C C . ARG B 1 282 ? 27.737 98.145 15.470 1.00 44.54 261 ARG B C 1
ATOM 5092 O O . ARG B 1 282 ? 28.486 97.248 15.075 1.00 42.80 261 ARG B O 1
ATOM 5100 N N . VAL B 1 283 ? 26.646 97.910 16.185 1.00 45.67 262 VAL B N 1
ATOM 5101 C CA . VAL B 1 283 ? 26.358 96.572 16.682 1.00 44.22 262 VAL B CA 1
ATOM 5102 C C . VAL B 1 283 ? 24.879 96.269 16.484 1.00 44.14 262 VAL B C 1
ATOM 5103 O O . VAL B 1 283 ? 24.015 97.102 16.776 1.00 43.66 262 VAL B O 1
ATOM 5107 N N . LEU B 1 284 ? 24.593 95.078 15.983 1.00 43.39 263 LEU B N 1
ATOM 5108 C CA . LEU B 1 284 ? 23.226 94.613 15.831 1.00 43.79 263 LEU B CA 1
ATOM 5109 C C . LEU B 1 284 ? 22.802 93.914 17.116 1.00 45.98 263 LEU B C 1
ATOM 5110 O O . LEU B 1 284 ? 23.373 92.878 17.485 1.00 44.39 263 LEU B O 1
ATOM 5115 N N . ILE B 1 285 ? 21.799 94.472 17.790 1.00 45.82 264 ILE B N 1
ATOM 5116 C CA . ILE B 1 285 ? 21.308 93.948 19.056 1.00 46.42 264 ILE B CA 1
ATOM 5117 C C . ILE B 1 285 ? 19.834 93.585 18.900 1.00 45.68 264 ILE B C 1
ATOM 5118 O O . ILE B 1 285 ? 19.011 94.439 18.545 1.00 45.42 264 ILE B O 1
ATOM 5123 N N . ASN B 1 286 ? 19.503 92.325 19.188 1.00 46.20 265 ASN B N 1
ATOM 5124 C CA . ASN B 1 286 ? 18.122 91.843 19.239 1.00 47.39 265 ASN B CA 1
ATOM 5125 C C . ASN B 1 286 ? 17.418 92.508 20.418 1.00 50.59 265 ASN B C 1
ATOM 5126 O O . ASN B 1 286 ? 17.600 92.104 21.567 1.00 48.34 265 ASN B O 1
ATOM 5131 N N . LYS B 1 287 ? 16.579 93.511 20.128 1.00 52.22 266 LYS B N 1
ATOM 5132 C CA . LYS B 1 287 ? 16.095 94.408 21.176 1.00 54.90 266 LYS B CA 1
ATOM 5133 C C . LYS B 1 287 ? 15.264 93.668 22.215 1.00 54.01 266 LYS B C 1
ATOM 5134 O O . LYS B 1 287 ? 15.351 93.971 23.409 1.00 56.22 266 LYS B O 1
ATOM 5140 N N . GLY B 1 288 ? 14.474 92.684 21.780 1.00 53.30 267 GLY B N 1
ATOM 5141 C CA . GLY B 1 288 ? 13.566 92.007 22.691 1.00 58.59 267 GLY B CA 1
ATOM 5142 C C . GLY B 1 288 ? 14.267 91.269 23.820 1.00 64.29 267 GLY B C 1
ATOM 5143 O O . GLY B 1 288 ? 13.778 91.249 24.954 1.00 70.27 267 GLY B O 1
ATOM 5144 N N . TRP B 1 289 ? 15.423 90.660 23.528 1.00 61.63 268 TRP B N 1
ATOM 5145 C CA . TRP B 1 289 ? 16.183 89.870 24.495 1.00 61.66 268 TRP B CA 1
ATOM 5146 C C . TRP B 1 289 ? 17.173 90.681 25.318 1.00 62.99 268 TRP B C 1
ATOM 5147 O O . TRP B 1 289 ? 17.657 90.178 26.340 1.00 65.48 268 TRP B O 1
ATOM 5158 N N . VAL B 1 290 ? 17.495 91.904 24.904 1.00 60.84 269 VAL B N 1
ATOM 5159 C CA . VAL B 1 290 ? 18.523 92.699 25.575 1.00 58.80 269 VAL B CA 1
ATOM 5160 C C . VAL B 1 290 ? 17.955 93.988 26.179 1.00 62.30 269 VAL B C 1
ATOM 5161 O O . VAL B 1 290 ? 18.211 95.078 25.648 1.00 64.76 269 VAL B O 1
ATOM 5165 N N . PRO B 1 291 ? 17.203 93.935 27.288 1.00 62.72 270 PRO B N 1
ATOM 5166 C CA . PRO B 1 291 ? 16.695 95.186 27.884 1.00 65.62 270 PRO B CA 1
ATOM 5167 C C . PRO B 1 291 ? 17.773 96.095 28.475 1.00 65.75 270 PRO B C 1
ATOM 5168 O O . PRO B 1 291 ? 17.533 97.306 28.581 1.00 66.32 270 PRO B O 1
ATOM 5172 N N . GLN B 1 292 ? 18.934 95.569 28.870 1.00 64.47 271 GLN B N 1
ATOM 5173 C CA . GLN B 1 292 ? 20.073 96.397 29.257 1.00 63.47 271 GLN B CA 1
ATOM 5174 C C . GLN B 1 292 ? 21.241 96.077 28.343 1.00 58.86 271 GLN B C 1
ATOM 5175 O O . GLN B 1 292 ? 21.725 94.940 28.329 1.00 57.33 271 GLN B O 1
ATOM 5181 N N . ILE B 1 293 ? 21.702 97.085 27.606 1.00 57.85 272 ILE B N 1
ATOM 5182 C CA . ILE B 1 293 ? 22.796 96.950 26.649 1.00 55.11 272 ILE B CA 1
ATOM 5183 C C . ILE B 1 293 ? 24.128 96.847 27.390 1.00 52.98 272 ILE B C 1
ATOM 5184 O O . ILE B 1 293 ? 24.352 97.580 28.363 1.00 53.17 272 ILE B O 1
ATOM 5189 N N . PRO B 1 294 ? 25.028 95.950 26.972 1.00 50.47 273 PRO B N 1
ATOM 5190 C CA . PRO B 1 294 ? 26.368 95.901 27.573 1.00 50.01 273 PRO B CA 1
ATOM 5191 C C . PRO B 1 294 ? 27.086 97.242 27.482 1.00 51.74 273 PRO B C 1
ATOM 5192 O O . PRO B 1 294 ? 27.087 97.896 26.436 1.00 52.78 273 PRO B O 1
ATOM 5196 N N . ASP B 1 295 ? 27.743 97.627 28.584 1.00 51.02 274 ASP B N 1
ATOM 5197 C CA . ASP B 1 295 ? 28.317 98.966 28.699 1.00 53.30 274 ASP B CA 1
ATOM 5198 C C . ASP B 1 295 ? 29.465 99.232 27.718 1.00 54.07 274 ASP B C 1
ATOM 5199 O O . ASP B 1 295 ? 29.777 100.401 27.461 1.00 56.47 274 ASP B O 1
ATOM 5204 N N . ILE B 1 296 ? 30.093 98.199 27.147 1.00 51.28 275 ILE B N 1
ATOM 5205 C CA . ILE B 1 296 ? 31.095 98.438 26.112 1.00 50.71 275 ILE B CA 1
ATOM 5206 C C . ILE B 1 296 ? 30.481 98.979 24.829 1.00 51.64 275 ILE B C 1
ATOM 5207 O O . ILE B 1 296 ? 31.213 99.319 23.893 1.00 52.72 275 ILE B O 1
ATOM 5212 N N . PHE B 1 297 ? 29.152 99.057 24.754 1.00 51.25 276 PHE B N 1
ATOM 5213 C CA . PHE B 1 297 ? 28.459 99.593 23.591 1.00 50.39 276 PHE B CA 1
ATOM 5214 C C . PHE B 1 297 ? 27.849 100.962 23.867 1.00 54.58 276 PHE B C 1
ATOM 5215 O O . PHE B 1 297 ? 26.985 101.414 23.110 1.00 55.93 276 PHE B O 1
ATOM 5223 N N . LYS B 1 298 ? 28.272 101.628 24.947 1.00 58.45 277 LYS B N 1
ATOM 5224 C CA . LYS B 1 298 ? 27.662 102.901 25.315 1.00 60.63 277 LYS B CA 1
ATOM 5225 C C . LYS B 1 298 ? 27.858 103.943 24.228 1.00 60.66 277 LYS B C 1
ATOM 5226 O O . LYS B 1 298 ? 26.974 104.771 23.980 1.00 60.94 277 LYS B O 1
ATOM 5232 N N . ASP B 1 299 ? 29.010 103.921 23.572 1.00 60.53 278 ASP B N 1
ATOM 5233 C CA . ASP B 1 299 ? 29.314 104.884 22.531 1.00 64.58 278 ASP B CA 1
ATOM 5234 C C . ASP B 1 299 ? 29.100 104.321 21.132 1.00 61.22 278 ASP B C 1
ATOM 5235 O O . ASP B 1 299 ? 29.534 104.940 20.156 1.00 62.20 278 ASP B O 1
ATOM 5240 N N . TRP B 1 300 ? 28.436 103.176 21.013 1.00 57.40 279 TRP B N 1
ATOM 5241 C CA . TRP B 1 300 ? 28.206 102.524 19.732 1.00 56.58 279 TRP B CA 1
ATOM 5242 C C . TRP B 1 300 ? 26.809 102.839 19.207 1.00 57.44 279 TRP B C 1
ATOM 5243 O O . TRP B 1 300 ? 25.870 103.044 19.980 1.00 60.06 279 TRP B O 1
ATOM 5254 N N . GLU B 1 301 ? 26.682 102.884 17.879 1.00 55.78 280 GLU B N 1
ATOM 5255 C CA . GLU B 1 301 ? 25.363 102.933 17.262 1.00 54.41 280 GLU B CA 1
ATOM 5256 C C . GLU B 1 301 ? 24.728 101.555 17.355 1.00 52.37 280 GLU B C 1
ATOM 5257 O O . GLU B 1 301 ? 25.381 100.538 17.092 1.00 50.55 280 GLU B O 1
ATOM 5263 N N . ILE B 1 302 ? 23.455 101.517 17.737 1.00 53.58 281 ILE B N 1
ATOM 5264 C CA . ILE B 1 302 ? 22.763 100.266 18.034 1.00 53.08 281 ILE B CA 1
ATOM 5265 C C . ILE B 1 302 ? 21.654 100.051 17.016 1.00 50.57 281 ILE B C 1
ATOM 5266 O O . ILE B 1 302 ? 20.689 100.823 16.970 1.00 49.28 281 ILE B O 1
ATOM 5271 N N . LEU B 1 303 ? 21.778 98.981 16.232 1.00 47.06 282 LEU B N 1
ATOM 5272 C CA . LEU B 1 303 ? 20.818 98.645 15.192 1.00 48.59 282 LEU B CA 1
ATOM 5273 C C . LEU B 1 303 ? 19.926 97.508 15.670 1.00 49.89 282 LEU B C 1
ATOM 5274 O O . LEU B 1 303 ? 20.422 96.423 15.996 1.00 50.98 282 LEU B O 1
ATOM 5279 N N . ASN B 1 304 ? 18.618 97.757 15.709 1.00 49.51 283 ASN B N 1
ATOM 5280 C CA . ASN B 1 304 ? 17.659 96.744 16.111 1.00 50.20 283 ASN B CA 1
ATOM 5281 C C . ASN B 1 304 ? 17.063 96.096 14.872 1.00 49.73 283 ASN B C 1
ATOM 5282 O O . ASN B 1 304 ? 16.376 96.779 14.093 1.00 50.59 283 ASN B O 1
ATOM 5287 N N . PRO B 1 305 ? 17.290 94.802 14.647 1.00 47.55 284 PRO B N 1
ATOM 5288 C CA . PRO B 1 305 ? 16.768 94.166 13.443 1.00 47.67 284 PRO B CA 1
ATOM 5289 C C . PRO B 1 305 ? 15.270 94.026 13.510 1.00 52.25 284 PRO B C 1
ATOM 5290 O O . PRO B 1 305 ? 14.693 93.829 14.600 1.00 56.35 284 PRO B O 1
ATOM 5294 N N . PRO B 1 306 ? 14.565 94.101 12.380 1.00 51.78 285 PRO B N 1
ATOM 5295 C CA . PRO B 1 306 ? 13.137 93.784 12.360 1.00 51.79 285 PRO B CA 1
ATOM 5296 C C . PRO B 1 306 ? 12.920 92.275 12.435 1.00 50.26 285 PRO B C 1
ATOM 5297 O O . PRO B 1 306 ? 13.846 91.476 12.290 1.00 48.04 285 PRO B O 1
ATOM 5301 N N . ALA B 1 307 ? 11.661 91.894 12.645 1.00 52.66 286 ALA B N 1
ATOM 5302 C CA . ALA B 1 307 ? 11.320 90.498 12.888 1.00 52.13 286 ALA B CA 1
ATOM 5303 C C . ALA B 1 307 ? 11.488 89.668 11.613 1.00 52.45 286 ALA B C 1
ATOM 5304 O O . ALA B 1 307 ? 11.718 90.187 10.518 1.00 51.65 286 ALA B O 1
ATOM 5306 N N . SER B 1 308 ? 11.394 88.352 11.773 1.00 54.60 287 SER B N 1
ATOM 5307 C CA . SER B 1 308 ? 11.681 87.462 10.661 1.00 53.73 287 SER B CA 1
ATOM 5308 C C . SER B 1 308 ? 10.520 87.432 9.684 1.00 53.77 287 SER B C 1
ATOM 5309 O O . SER B 1 308 ? 9.372 87.711 10.025 1.00 54.26 287 SER B O 1
ATOM 5312 N N . ASN B 1 309 ? 10.843 87.048 8.459 1.00 54.24 288 ASN B N 1
ATOM 5313 C CA . ASN B 1 309 ? 9.891 86.986 7.367 1.00 56.58 288 ASN B CA 1
ATOM 5314 C C . ASN B 1 309 ? 9.377 85.581 7.084 1.00 56.75 288 ASN B C 1
ATOM 5315 O O . ASN B 1 309 ? 8.421 85.439 6.310 1.00 59.02 288 ASN B O 1
ATOM 5320 N N . LEU B 1 310 ? 9.997 84.549 7.663 1.00 55.72 289 LEU B N 1
ATOM 5321 C CA . LEU B 1 310 ? 9.594 83.176 7.398 1.00 55.04 289 LEU B CA 1
ATOM 5322 C C . LEU B 1 310 ? 8.163 82.938 7.871 1.00 58.31 289 LEU B C 1
ATOM 5323 O O . LEU B 1 310 ? 7.737 83.487 8.892 1.00 61.56 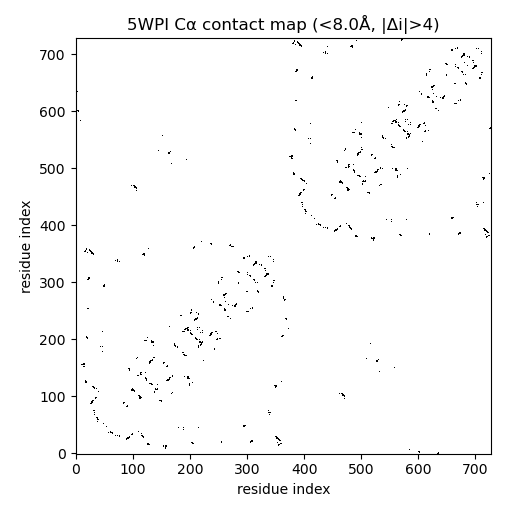289 LEU B O 1
ATOM 5328 N N . PRO B 1 311 ? 7.404 82.123 7.150 1.00 57.70 290 PRO B N 1
ATOM 5329 C CA . PRO B 1 311 ? 6.055 81.797 7.599 1.00 61.21 290 PRO B CA 1
ATOM 5330 C C . PRO B 1 311 ? 6.118 80.904 8.826 1.00 65.19 290 PRO B C 1
ATOM 5331 O O . PRO B 1 311 ? 7.124 80.244 9.084 1.00 63.16 290 PRO B O 1
ATOM 5335 N N . ASP B 1 312 ? 5.011 80.879 9.576 1.00 70.23 291 ASP B N 1
ATOM 5336 C CA . ASP B 1 312 ? 4.965 80.136 10.837 1.00 73.60 291 ASP B CA 1
ATOM 5337 C C . ASP B 1 312 ? 5.217 78.653 10.630 1.00 75.02 291 ASP B C 1
ATOM 5338 O O . ASP B 1 312 ? 5.715 77.966 11.531 1.00 73.09 291 ASP B O 1
ATOM 5343 N N . ASP B 1 313 ? 4.831 78.146 9.472 1.00 78.24 292 ASP B N 1
ATOM 5344 C CA . ASP B 1 313 ? 4.881 76.746 9.092 1.00 79.10 292 ASP B CA 1
ATOM 5345 C C . ASP B 1 313 ? 6.287 76.250 8.766 1.00 73.43 292 ASP B C 1
ATOM 5346 O O . ASP B 1 313 ? 6.473 75.038 8.603 1.00 73.77 292 ASP B O 1
ATOM 5351 N N . HIS B 1 314 ? 7.260 77.142 8.652 1.00 65.67 293 HIS B N 1
ATOM 5352 C CA . HIS B 1 314 ? 8.582 76.733 8.209 1.00 59.31 293 HIS B CA 1
ATOM 5353 C C . HIS B 1 314 ? 9.300 76.022 9.349 1.00 56.98 293 HIS B C 1
ATOM 5354 O O . HIS B 1 314 ? 9.420 76.584 10.444 1.00 57.10 293 HIS B O 1
ATOM 5361 N N . PRO B 1 315 ? 9.794 74.803 9.134 1.00 54.26 294 PRO B N 1
ATOM 5362 C CA . PRO B 1 315 ? 10.400 74.040 10.237 1.00 54.12 294 PRO B CA 1
ATOM 5363 C C . PRO B 1 315 ? 11.692 74.675 10.736 1.00 54.40 294 PRO B C 1
ATOM 5364 O O . PRO B 1 315 ? 12.568 75.043 9.952 1.00 55.70 294 PRO B O 1
ATOM 5368 N N . LEU B 1 316 ? 11.797 74.806 12.056 1.00 53.87 295 LEU B N 1
ATOM 5369 C CA . LEU B 1 316 ? 13.013 75.265 12.727 1.00 51.31 295 LEU B CA 1
ATOM 5370 C C . LEU B 1 316 ? 13.251 74.289 13.872 1.00 52.63 295 LEU B C 1
ATOM 5371 O O . LEU B 1 316 ? 12.549 74.338 14.886 1.00 53.53 295 LEU B O 1
ATOM 5376 N N . TYR B 1 317 ? 14.231 73.397 13.703 1.00 52.64 296 TYR B N 1
ATOM 5377 C CA . TYR B 1 317 ? 14.441 72.344 14.692 1.00 54.74 296 TYR B CA 1
ATOM 5378 C C . TYR B 1 317 ? 15.088 72.883 15.965 1.00 57.65 296 TYR B C 1
ATOM 5379 O O . TYR B 1 317 ? 14.723 72.467 17.066 1.00 59.41 296 TYR B O 1
ATOM 5388 N N . MET B 1 318 ? 16.047 73.799 15.836 1.00 59.43 297 MET B N 1
ATOM 5389 C CA . MET B 1 318 ? 17.033 74.053 16.884 1.00 61.02 297 MET B CA 1
ATOM 5390 C C . MET B 1 318 ? 17.364 75.530 17.000 1.00 59.88 297 MET B C 1
ATOM 5391 O O . MET B 1 318 ? 18.531 75.922 17.053 1.00 59.90 297 MET B O 1
ATOM 5396 N N . SER B 1 319 ? 16.346 76.374 17.058 1.00 60.72 298 SER B N 1
ATOM 5397 C CA . SER B 1 319 ? 16.605 77.807 17.069 1.00 61.14 298 SER B CA 1
ATOM 5398 C C . SER B 1 319 ? 15.297 78.504 17.384 1.00 61.66 298 SER B C 1
ATOM 5399 O O . SER B 1 319 ? 14.249 77.868 17.501 1.00 63.37 298 SER B O 1
ATOM 5402 N N . SER B 1 320 ? 15.376 79.820 17.529 1.00 61.96 299 SER B N 1
ATOM 5403 C CA . SER B 1 320 ? 14.187 80.652 17.564 1.00 64.62 299 SER B CA 1
ATOM 5404 C C . SER B 1 320 ? 13.883 81.160 16.156 1.00 62.47 299 SER B C 1
ATOM 5405 O O . SER B 1 320 ? 14.551 80.811 15.177 1.00 56.72 299 SER B O 1
ATOM 5408 N N . ASN B 1 321 ? 12.849 81.993 16.056 1.00 66.69 300 ASN B N 1
ATOM 5409 C CA . ASN B 1 321 ? 12.552 82.739 14.843 1.00 67.60 300 ASN B CA 1
ATOM 5410 C C . ASN B 1 321 ? 13.352 84.034 14.754 1.00 61.38 300 ASN B C 1
ATOM 5411 O O . ASN B 1 321 ? 12.902 84.985 14.107 1.00 62.90 300 ASN B O 1
ATOM 5416 N N . TRP B 1 322 ? 14.507 84.108 15.417 1.00 52.51 301 TRP B N 1
ATOM 5417 C CA . TRP B 1 322 ? 15.456 85.193 15.196 1.00 46.52 301 TRP B CA 1
ATOM 5418 C C . TRP B 1 322 ? 16.699 84.712 14.457 1.00 43.59 301 TRP B C 1
ATOM 5419 O O . TRP B 1 322 ? 17.689 85.444 14.369 1.00 41.88 301 TRP B O 1
ATOM 5430 N N . ILE B 1 323 ? 16.644 83.509 13.881 1.00 44.84 302 ILE B N 1
ATOM 5431 C CA . ILE B 1 323 ? 17.798 82.899 13.236 1.00 44.76 302 ILE B CA 1
ATOM 5432 C C . ILE B 1 323 ? 18.299 83.740 12.068 1.00 43.95 302 ILE B C 1
ATOM 5433 O O . ILE B 1 323 ? 19.443 83.583 11.637 1.00 45.66 302 ILE B O 1
ATOM 5438 N N . HIS B 1 324 ? 17.481 84.658 11.563 1.00 40.42 303 HIS B N 1
ATOM 5439 C CA . HIS B 1 324 ? 17.871 85.478 10.427 1.00 40.26 303 HIS B CA 1
ATOM 5440 C C . HIS B 1 324 ? 18.825 86.610 10.780 1.00 39.56 303 HIS B C 1
ATOM 5441 O O . HIS B 1 324 ? 19.329 87.265 9.864 1.00 41.10 303 HIS B O 1
ATOM 5448 N N . THR B 1 325 ? 19.070 86.886 12.059 1.00 37.17 304 THR B N 1
ATOM 5449 C CA . THR B 1 325 ? 20.074 87.884 12.400 1.00 38.07 304 THR B CA 1
ATOM 5450 C C . THR B 1 325 ? 21.489 87.311 12.430 1.00 37.22 304 THR B C 1
ATOM 5451 O O . THR B 1 325 ? 22.455 88.083 12.505 1.00 35.63 304 THR B O 1
ATOM 5455 N N . ASN B 1 326 ? 21.653 86.006 12.298 1.00 36.37 305 ASN B N 1
ATOM 5456 C CA . ASN B 1 326 ? 22.956 85.349 12.347 1.00 36.35 305 ASN B CA 1
ATOM 5457 C C . ASN B 1 326 ? 23.675 85.576 11.033 1.00 36.49 305 ASN B C 1
ATOM 5458 O O . ASN B 1 326 ? 23.886 84.699 10.268 1.00 34.77 305 ASN B O 1
ATOM 5463 N N . VAL B 1 327 ? 24.063 86.812 10.799 1.00 37.64 306 VAL B N 1
ATOM 5464 C CA . VAL B 1 327 ? 24.633 87.205 9.507 1.00 37.27 306 VAL B CA 1
ATOM 5465 C C . VAL B 1 327 ? 26.154 87.117 9.543 1.00 39.56 306 VAL B C 1
ATOM 5466 O O . VAL B 1 327 ? 26.756 86.888 10.603 1.00 40.61 306 VAL B O 1
ATOM 5470 N N . LEU B 1 328 ? 26.774 87.290 8.372 1.00 38.24 307 LEU B N 1
ATOM 5471 C CA . LEU B 1 328 ? 28.218 87.185 8.190 1.00 35.04 307 LEU B CA 1
ATOM 5472 C C . LEU B 1 328 ? 28.706 88.437 7.480 1.00 35.76 307 LEU B C 1
ATOM 5473 O O . LEU B 1 328 ? 28.122 88.835 6.465 1.00 34.27 307 LEU B O 1
ATOM 5478 N N . MET B 1 329 ? 29.754 89.069 8.022 1.00 34.98 308 MET B N 1
ATOM 5479 C CA . MET B 1 329 ? 30.349 90.255 7.413 1.00 35.10 308 MET B CA 1
ATOM 5480 C C . MET B 1 329 ? 31.570 89.861 6.585 1.00 37.79 308 MET B C 1
ATOM 5481 O O . MET B 1 329 ? 32.459 89.151 7.075 1.00 39.54 308 MET B O 1
ATOM 5486 N N . LEU B 1 330 ? 31.618 90.333 5.335 1.00 33.81 309 LEU B N 1
ATOM 5487 C CA . LEU B 1 330 ? 32.805 90.166 4.512 1.00 33.25 309 LEU B CA 1
ATOM 5488 C C . LEU B 1 330 ? 33.748 91.357 4.611 1.00 38.11 309 LEU B C 1
ATOM 5489 O O . LEU B 1 330 ? 34.940 91.214 4.292 1.00 39.56 309 LEU B O 1
ATOM 5494 N N . ASP B 1 331 ? 33.227 92.527 4.986 1.00 35.85 310 ASP B N 1
ATOM 5495 C CA . ASP B 1 331 ? 34.010 93.690 5.386 1.00 36.03 310 ASP B CA 1
ATOM 5496 C C . ASP B 1 331 ? 33.061 94.614 6.152 1.00 39.04 310 ASP B C 1
ATOM 5497 O O . ASP B 1 331 ? 31.913 94.247 6.428 1.00 40.33 310 ASP B O 1
ATOM 5502 N N . GLU B 1 332 ? 33.538 95.809 6.510 1.00 38.33 311 GLU B N 1
ATOM 5503 C CA . GLU B 1 332 ? 32.749 96.693 7.368 1.00 42.12 311 GLU B CA 1
ATOM 5504 C C . GLU B 1 332 ? 31.420 97.099 6.750 1.00 42.94 311 GLU B C 1
ATOM 5505 O O . GLU B 1 332 ? 30.524 97.540 7.478 1.00 43.54 311 GLU B O 1
ATOM 5511 N N . LYS B 1 333 ? 31.272 96.979 5.425 1.00 41.37 312 LYS B N 1
ATOM 5512 C CA . LYS B 1 333 ? 30.097 97.499 4.741 1.00 41.75 312 LYS B CA 1
ATOM 5513 C C . LYS B 1 333 ? 29.388 96.447 3.895 1.00 39.90 312 LYS B C 1
ATOM 5514 O O . LYS B 1 333 ? 28.524 96.805 3.086 1.00 42.27 312 LYS B O 1
ATOM 5520 N N . THR B 1 334 ? 29.719 95.166 4.049 1.00 36.20 313 THR B N 1
ATOM 5521 C CA . THR B 1 334 ? 29.179 94.117 3.190 1.00 35.84 313 THR B CA 1
ATOM 5522 C C . THR B 1 334 ? 28.687 92.978 4.057 1.00 36.53 313 THR B C 1
ATOM 5523 O O . THR B 1 334 ? 29.445 92.436 4.867 1.00 36.35 313 THR B O 1
ATOM 5527 N N . VAL B 1 335 ? 27.427 92.618 3.898 1.00 37.75 314 VAL B N 1
ATOM 5528 C CA . VAL B 1 335 ? 26.815 91.630 4.771 1.00 40.28 314 VAL B CA 1
ATOM 5529 C C . VAL B 1 335 ? 26.034 90.649 3.916 1.00 40.34 314 VAL B C 1
ATOM 5530 O O . VAL B 1 335 ? 25.397 91.033 2.927 1.00 41.93 314 VAL B O 1
ATOM 5534 N N . ILE B 1 336 ? 26.119 89.379 4.278 1.00 36.26 315 ILE B N 1
ATOM 5535 C CA . ILE B 1 336 ? 25.379 88.323 3.608 1.00 38.22 315 ILE B CA 1
ATOM 5536 C C . ILE B 1 336 ? 24.116 88.070 4.422 1.00 36.09 315 ILE B C 1
ATOM 5537 O O . ILE B 1 336 ? 24.193 87.827 5.634 1.00 33.41 315 ILE B O 1
ATOM 5542 N N . VAL B 1 337 ? 22.948 88.146 3.776 1.00 34.30 316 VAL B N 1
ATOM 5543 C CA . VAL B 1 337 ? 21.684 87.954 4.482 1.00 34.99 316 VAL B CA 1
ATOM 5544 C C . VAL B 1 337 ? 20.775 87.041 3.660 1.00 36.46 316 VAL B C 1
ATOM 5545 O O . VAL B 1 337 ? 20.872 86.975 2.428 1.00 37.05 316 VAL B O 1
ATOM 5549 N N . GLU B 1 338 ? 19.937 86.286 4.374 1.00 36.53 317 GLU B N 1
ATOM 5550 C CA . GLU B 1 338 ? 18.999 85.349 3.774 1.00 38.82 317 GLU B CA 1
ATOM 5551 C C . GLU B 1 338 ? 18.064 86.073 2.817 1.00 42.13 317 GLU B C 1
ATOM 5552 O O . GLU B 1 338 ? 17.493 87.112 3.160 1.00 41.77 317 GLU B O 1
ATOM 5558 N N . GLU B 1 339 ? 17.903 85.513 1.609 1.00 44.02 318 GLU B N 1
ATOM 5559 C CA . GLU B 1 339 ? 17.374 86.294 0.497 1.00 47.52 318 GLU B CA 1
ATOM 5560 C C . GLU B 1 339 ? 15.896 86.642 0.653 1.00 48.02 318 GLU B C 1
ATOM 5561 O O . GLU B 1 339 ? 15.431 87.589 0.014 1.00 46.51 318 GLU B O 1
ATOM 5567 N N . ASP B 1 340 ? 15.147 85.922 1.485 1.00 51.24 319 ASP B N 1
ATOM 5568 C CA . ASP B 1 340 ? 13.720 86.178 1.636 1.00 55.48 319 ASP B CA 1
ATOM 5569 C C . ASP B 1 340 ? 13.392 87.075 2.819 1.00 54.98 319 ASP B C 1
ATOM 5570 O O . ASP B 1 340 ? 12.210 87.292 3.101 1.00 58.40 319 ASP B O 1
ATOM 5575 N N . GLU B 1 341 ? 14.401 87.598 3.519 1.00 52.17 320 GLU B N 1
ATOM 5576 C CA . GLU B 1 341 ? 14.175 88.404 4.722 1.00 50.70 320 GLU B CA 1
ATOM 5577 C C . GLU B 1 341 ? 14.028 89.872 4.332 1.00 50.10 320 GLU B C 1
ATOM 5578 O O . GLU B 1 341 ? 14.858 90.729 4.639 1.00 49.37 320 GLU B O 1
ATOM 5584 N N . GLU B 1 342 ? 12.910 90.142 3.656 1.00 52.15 321 GLU B N 1
ATOM 5585 C CA . GLU B 1 342 ? 12.673 91.437 3.022 1.00 51.78 321 GLU B CA 1
ATOM 5586 C C . GLU B 1 342 ? 12.875 92.598 3.990 1.00 50.86 321 GLU B C 1
ATOM 5587 O O . GLU B 1 342 ? 13.607 93.550 3.689 1.00 51.64 321 GLU B O 1
ATOM 5593 N N . ALA B 1 343 ? 12.240 92.530 5.168 1.00 48.63 322 ALA B N 1
ATOM 5594 C CA . ALA B 1 343 ? 12.337 93.625 6.132 1.00 48.88 322 ALA B CA 1
ATOM 5595 C C . ALA B 1 343 ? 13.788 93.897 6.524 1.00 49.97 322 ALA B C 1
ATOM 5596 O O . ALA B 1 343 ? 14.254 95.042 6.468 1.00 50.71 322 ALA B O 1
ATOM 5598 N N . LEU B 1 344 ? 14.524 92.853 6.918 1.00 48.37 323 LEU B N 1
ATOM 5599 C CA . LEU B 1 344 ? 15.895 93.056 7.382 1.00 46.57 323 LEU B CA 1
ATOM 5600 C C . LEU B 1 344 ? 16.822 93.481 6.242 1.00 47.18 323 LEU B C 1
ATOM 5601 O O . LEU B 1 344 ? 17.688 94.349 6.434 1.00 46.45 323 LEU B O 1
ATOM 5606 N N . ILE B 1 345 ? 16.666 92.865 5.058 1.00 46.13 324 ILE B N 1
ATOM 5607 C CA . ILE B 1 345 ? 17.391 93.301 3.863 1.00 44.94 324 ILE B CA 1
ATOM 5608 C C . ILE B 1 345 ? 17.237 94.800 3.676 1.00 44.95 324 ILE B C 1
ATOM 5609 O O . ILE B 1 345 ? 18.213 95.516 3.431 1.00 43.83 324 ILE B O 1
ATOM 5614 N N . SER B 1 346 ? 16.002 95.292 3.789 1.00 45.30 325 SER B N 1
ATOM 5615 C CA . SER B 1 346 ? 15.764 96.724 3.648 1.00 49.34 325 SER B CA 1
ATOM 5616 C C . SER B 1 346 ? 16.392 97.511 4.796 1.00 46.97 325 SER B C 1
ATOM 5617 O O . SER B 1 346 ? 16.907 98.617 4.589 1.00 45.54 325 SER B O 1
ATOM 5620 N N . ALA B 1 347 ? 16.362 96.965 6.011 1.00 47.18 326 ALA B N 1
ATOM 5621 C CA . ALA B 1 347 ? 16.977 97.669 7.131 1.00 47.55 326 ALA B CA 1
ATOM 5622 C C . ALA B 1 347 ? 18.472 97.857 6.896 1.00 45.24 326 ALA B C 1
ATOM 5623 O O . ALA B 1 347 ? 18.996 98.969 7.038 1.00 46.33 326 ALA B O 1
ATOM 5625 N N . PHE B 1 348 ? 19.169 96.781 6.507 1.00 40.88 327 PHE B N 1
ATOM 5626 C CA . PHE B 1 348 ? 20.606 96.869 6.240 1.00 39.30 327 PHE B CA 1
ATOM 5627 C C . PHE B 1 348 ? 20.929 97.949 5.209 1.00 42.79 327 PHE B C 1
ATOM 5628 O O . PHE B 1 348 ? 21.922 98.671 5.360 1.00 43.20 327 PHE B O 1
ATOM 5636 N N . ARG B 1 349 ? 20.098 98.081 4.155 1.00 44.46 328 ARG B N 1
ATOM 5637 C CA . ARG B 1 349 ? 20.33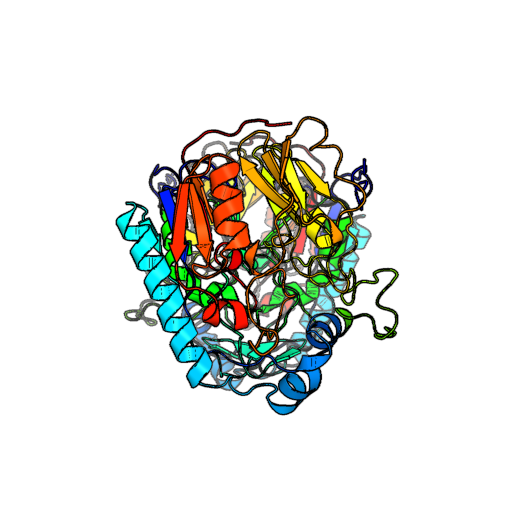9 99.106 3.134 1.00 48.87 328 ARG B CA 1
ATOM 5638 C C . ARG B 1 349 ? 20.128 100.505 3.687 1.00 50.49 328 ARG B C 1
ATOM 5639 O O . ARG B 1 349 ? 20.890 101.425 3.369 1.00 53.37 328 ARG B O 1
ATOM 5647 N N . GLN B 1 350 ? 19.077 100.697 4.480 1.00 52.24 329 GLN B N 1
ATOM 5648 C CA . GLN B 1 350 ? 18.887 101.980 5.147 1.00 54.82 329 GLN B CA 1
ATOM 5649 C C . GLN B 1 350 ? 20.082 102.325 6.032 1.00 51.50 329 GLN B C 1
ATOM 5650 O O . GLN B 1 350 ? 20.452 103.499 6.142 1.00 52.96 329 GLN B O 1
ATOM 5656 N N . TRP B 1 351 ? 20.714 101.314 6.642 1.00 45.65 330 TRP B N 1
ATOM 5657 C CA . TRP B 1 351 ? 21.837 101.513 7.549 1.00 45.14 330 TRP B CA 1
ATOM 5658 C C . TRP B 1 351 ? 23.162 101.734 6.837 1.00 48.88 330 TRP B C 1
ATOM 5659 O O . TRP B 1 351 ? 24.161 102.011 7.513 1.00 48.33 330 TRP B O 1
ATOM 5670 N N . GLY B 1 352 ? 23.201 101.591 5.509 1.00 49.90 331 GLY B N 1
ATOM 5671 C CA . GLY B 1 352 ? 24.411 101.825 4.756 1.00 48.51 331 GLY B CA 1
ATOM 5672 C C . GLY B 1 352 ? 25.272 100.611 4.506 1.00 47.18 331 GLY B C 1
ATOM 5673 O O . GLY B 1 352 ? 26.493 100.751 4.403 1.00 47.10 331 GLY B O 1
ATOM 5674 N N . PHE B 1 353 ? 24.683 99.423 4.408 1.00 47.13 332 PHE B N 1
ATOM 5675 C CA . PHE B 1 353 ? 25.416 98.191 4.152 1.00 45.82 332 PHE B CA 1
ATOM 5676 C C . PHE B 1 353 ? 25.059 97.650 2.776 1.00 49.85 332 PHE B C 1
ATOM 5677 O O . PHE B 1 353 ? 23.888 97.649 2.386 1.00 54.46 332 PHE B O 1
ATOM 5685 N N . LYS B 1 354 ? 26.066 97.188 2.044 1.00 47.35 333 LYS B N 1
ATOM 5686 C CA . LYS B 1 354 ? 25.812 96.377 0.866 1.00 47.62 333 LYS B CA 1
ATOM 5687 C C . LYS B 1 354 ? 25.363 94.989 1.318 1.00 45.98 333 LYS B C 1
ATOM 5688 O O . LYS B 1 354 ? 25.962 94.394 2.222 1.00 44.53 333 LYS B O 1
ATOM 5694 N N . THR B 1 355 ? 24.284 94.487 0.721 1.00 45.21 334 THR B N 1
ATOM 5695 C CA . THR B 1 355 ? 23.710 93.192 1.076 1.00 41.89 334 THR B CA 1
ATOM 5696 C C . THR B 1 355 ? 23.964 92.217 -0.058 1.00 42.27 334 THR B C 1
ATOM 5697 O O . THR B 1 355 ? 23.572 92.471 -1.200 1.00 43.87 334 THR B O 1
ATOM 5701 N N . ILE B 1 356 ? 24.614 91.111 0.253 1.00 39.63 335 ILE B N 1
ATOM 5702 C CA . ILE B 1 356 ? 24.708 89.988 -0.661 1.00 39.51 335 ILE B CA 1
ATOM 5703 C C . ILE B 1 356 ? 23.653 88.982 -0.222 1.00 39.25 335 ILE B C 1
ATOM 5704 O O . ILE B 1 356 ? 23.642 88.551 0.933 1.00 41.25 335 ILE B O 1
ATOM 5709 N N . LEU B 1 357 ? 22.731 88.645 -1.109 1.00 38.37 336 LEU B N 1
ATOM 5710 C CA . LEU B 1 357 ? 21.654 87.743 -0.739 1.00 38.87 336 LEU B CA 1
ATOM 5711 C C . LEU B 1 357 ? 22.004 86.297 -1.092 1.00 41.74 336 LEU B C 1
ATOM 5712 O O . LEU B 1 357 ? 22.690 86.022 -2.084 1.00 45.15 336 LEU B O 1
ATOM 5717 N N . CYS B 1 358 ? 21.515 85.363 -0.262 1.00 40.80 337 CYS B N 1
ATOM 5718 C CA . CYS B 1 358 ? 21.731 83.937 -0.450 1.00 36.89 337 CYS B CA 1
ATOM 5719 C C . CYS B 1 358 ? 20.542 83.165 0.107 1.00 37.38 337 CYS B C 1
ATOM 5720 O O . CYS B 1 358 ? 20.107 83.470 1.229 1.00 36.74 337 CYS B O 1
ATOM 5723 N N . PRO B 1 359 ? 20.038 82.162 -0.572 1.00 38.12 338 PRO B N 1
ATOM 5724 C CA . PRO B 1 359 ? 18.967 81.377 0.007 1.00 38.11 338 PRO B CA 1
ATOM 5725 C C . PRO B 1 359 ? 19.573 80.587 1.139 1.00 40.07 338 PRO B C 1
ATOM 5726 O O . PRO B 1 359 ? 20.589 79.999 0.922 1.00 40.35 338 PRO B O 1
ATOM 5730 N N . PHE B 1 360 ? 18.976 80.604 2.312 1.00 38.54 339 PHE B N 1
ATOM 5731 C CA . PHE B 1 360 ? 19.500 79.902 3.452 1.00 35.22 339 PHE B CA 1
ATOM 5732 C C . PHE B 1 360 ? 18.508 79.394 4.458 1.00 36.85 339 PHE B C 1
ATOM 5733 O O . PHE B 1 360 ? 18.876 78.860 5.428 1.00 36.47 339 PHE B O 1
ATOM 5741 N N . LYS B 1 361 ? 17.237 79.539 4.195 1.00 41.18 340 LYS B N 1
ATOM 5742 C CA . LYS B 1 361 ? 16.202 79.123 5.108 1.00 44.99 340 LYS B CA 1
ATOM 5743 C C . LYS B 1 361 ? 16.117 77.643 5.467 1.00 44.53 340 LYS B C 1
ATOM 5744 O O . LYS B 1 361 ? 15.750 77.335 6.529 1.00 44.37 340 LYS B O 1
ATOM 5750 N N . HIS B 1 362 ? 16.486 76.790 4.537 1.00 43.02 341 HIS B N 1
ATOM 5751 C CA . HIS B 1 362 ? 16.451 75.380 4.554 1.00 44.79 341 HIS B CA 1
ATOM 5752 C C . HIS B 1 362 ? 17.616 74.965 5.411 1.00 42.59 341 HIS B C 1
ATOM 5753 O O . HIS B 1 362 ? 17.488 74.078 6.178 1.00 45.88 341 HIS B O 1
ATOM 5760 N N . PHE B 1 363 ? 18.749 75.635 5.271 1.00 36.04 342 PHE B N 1
ATOM 5761 C CA . PHE B 1 363 ? 19.863 75.411 6.179 1.00 34.16 342 PHE B CA 1
ATOM 5762 C C . PHE B 1 363 ? 19.511 75.866 7.596 1.00 35.61 342 PHE B C 1
ATOM 5763 O O . PHE B 1 363 ? 19.820 75.177 8.572 1.00 36.32 342 PHE B O 1
ATOM 5771 N N . GLN B 1 364 ? 18.849 77.018 7.722 1.00 36.63 343 GLN B N 1
ATOM 5772 C CA . GLN B 1 364 ? 18.465 77.557 9.024 1.00 37.56 343 GLN B CA 1
ATOM 5773 C C . GLN B 1 364 ? 17.579 76.612 9.821 1.00 39.56 343 GLN B C 1
ATOM 5774 O O . GLN B 1 364 ? 17.490 76.742 11.050 1.00 41.92 343 GLN B O 1
ATOM 5780 N N . THR B 1 365 ? 16.937 75.660 9.152 1.00 40.49 344 THR B N 1
ATOM 5781 C CA . THR B 1 365 ? 16.119 74.678 9.841 1.00 43.28 344 THR B CA 1
ATOM 5782 C C . THR B 1 365 ? 16.950 73.841 10.803 1.00 45.08 344 THR B C 1
ATOM 5783 O O . THR B 1 365 ? 16.438 73.377 11.827 1.00 45.84 344 THR B O 1
ATOM 5787 N N . PHE B 1 366 ? 18.239 73.683 10.521 1.00 43.96 345 PHE B N 1
ATOM 5788 C CA . PHE B 1 366 ? 19.097 72.810 11.303 1.00 44.09 345 PHE B CA 1
ATOM 5789 C C . PHE B 1 366 ? 19.926 73.570 12.333 1.00 43.76 345 PHE B C 1
ATOM 5790 O O . PHE B 1 366 ? 20.943 73.049 12.798 1.00 44.69 345 PHE B O 1
ATOM 5798 N N . GLY B 1 367 ? 19.520 74.792 12.688 1.00 42.71 346 GLY B N 1
ATOM 5799 C CA . GLY B 1 367 ? 20.063 75.479 13.846 1.00 39.43 346 GLY B CA 1
ATOM 5800 C C . GLY B 1 367 ? 21.033 76.610 13.579 1.00 38.06 346 GLY B C 1
ATOM 5801 O O . GLY B 1 367 ? 21.546 77.187 14.543 1.00 43.47 346 GLY B O 1
ATOM 5802 N N . GLY B 1 368 ? 21.299 76.957 12.355 1.00 34.58 347 GLY B N 1
ATOM 5803 C CA . GLY B 1 368 ? 22.201 78.051 12.100 1.00 35.32 347 GLY B CA 1
ATOM 5804 C C . GLY B 1 368 ? 22.067 78.767 10.783 1.00 38.20 347 GLY B C 1
ATOM 5805 O O . GLY B 1 368 ? 21.546 78.237 9.854 1.00 41.00 347 GLY B O 1
ATOM 5806 N N . SER B 1 369 ? 22.555 79.975 10.713 1.00 36.26 348 SER B N 1
ATOM 5807 C CA . SER B 1 369 ? 22.549 80.713 9.484 1.00 35.17 348 SER B CA 1
ATOM 5808 C C . SER B 1 369 ? 23.995 81.043 9.175 1.00 33.62 348 SER B C 1
ATOM 5809 O O . SER B 1 369 ? 24.840 80.570 9.824 1.00 35.71 348 SER B O 1
ATOM 5812 N N . PHE B 1 370 ? 24.259 81.882 8.208 1.00 33.12 349 PHE B N 1
ATOM 5813 C CA . PHE B 1 370 ? 25.598 82.187 7.795 1.00 32.65 349 PHE B CA 1
ATOM 5814 C C . PHE B 1 370 ? 26.747 82.261 8.799 1.00 34.07 349 PHE B C 1
ATOM 5815 O O . PHE B 1 370 ? 27.765 81.729 8.570 1.00 33.55 349 PHE B O 1
ATOM 5823 N N . HIS B 1 371 ? 26.566 82.912 9.913 1.00 34.49 350 HIS B N 1
ATOM 5824 C CA . HIS B 1 371 ? 27.647 82.997 10.896 1.00 32.93 350 HIS B CA 1
ATOM 5825 C C . HIS B 1 371 ? 27.967 81.629 11.498 1.00 30.77 350 HIS B C 1
ATOM 5826 O O . HIS B 1 371 ? 29.141 81.271 11.623 1.00 29.55 350 HIS B O 1
ATOM 5833 N N . CYS B 1 372 ? 26.943 80.852 11.876 1.00 31.53 351 CYS B N 1
ATOM 5834 C CA . CYS B 1 372 ? 27.178 79.517 12.432 1.00 33.48 351 CYS B CA 1
ATOM 5835 C C . CYS B 1 372 ? 27.824 78.590 11.408 1.00 34.12 351 CYS B C 1
ATOM 5836 O O . CYS B 1 372 ? 28.631 77.718 11.767 1.00 31.27 351 CYS B O 1
ATOM 5839 N N . ALA B 1 373 ? 27.456 78.747 10.138 1.00 33.92 352 ALA B N 1
ATOM 5840 C CA . ALA B 1 373 ? 27.890 77.897 9.037 1.00 33.08 352 ALA B CA 1
ATOM 5841 C C . ALA B 1 373 ? 29.355 78.065 8.683 1.00 34.45 352 ALA B C 1
ATOM 5842 O O . ALA B 1 373 ? 29.855 77.277 7.872 1.00 34.88 352 ALA B O 1
ATOM 5844 N N . THR B 1 374 ? 30.054 79.041 9.273 1.00 33.85 353 THR B N 1
ATOM 5845 C CA . THR B 1 374 ? 31.374 79.462 8.813 1.00 29.89 353 THR B CA 1
ATOM 5846 C C . THR B 1 374 ? 32.298 79.680 10.002 1.00 29.82 353 THR B C 1
ATOM 5847 O O . THR B 1 374 ? 31.856 79.766 11.150 1.00 28.97 353 THR B O 1
ATOM 5851 N N . LEU B 1 375 ? 33.595 79.775 9.709 1.00 29.97 354 LEU B N 1
ATOM 5852 C CA . LEU B 1 375 ? 34.592 80.254 10.664 1.00 29.64 354 LEU B CA 1
ATOM 5853 C C . LEU B 1 375 ? 35.579 81.131 9.910 1.00 30.38 354 LEU B C 1
ATOM 5854 O O . LEU B 1 375 ? 36.287 80.637 9.028 1.00 28.74 354 LEU B O 1
ATOM 5859 N N . ASP B 1 376 ? 35.624 82.424 10.248 1.00 31.92 355 ASP B N 1
ATOM 5860 C CA . ASP B 1 376 ? 36.593 83.335 9.649 1.00 31.04 355 ASP B CA 1
ATOM 5861 C C . ASP B 1 376 ? 37.960 83.039 10.253 1.00 33.90 355 ASP B C 1
ATOM 5862 O O . ASP B 1 376 ? 38.170 83.241 11.451 1.00 37.37 355 ASP B O 1
ATOM 5867 N N . VAL B 1 377 ? 38.886 82.525 9.443 1.00 35.10 356 VAL B N 1
ATOM 5868 C CA . VAL B 1 377 ? 40.220 82.208 9.942 1.00 34.49 356 VAL B CA 1
ATOM 5869 C C . VAL B 1 377 ? 41.251 83.270 9.571 1.00 37.11 356 VAL B C 1
ATOM 5870 O O . VAL B 1 377 ? 42.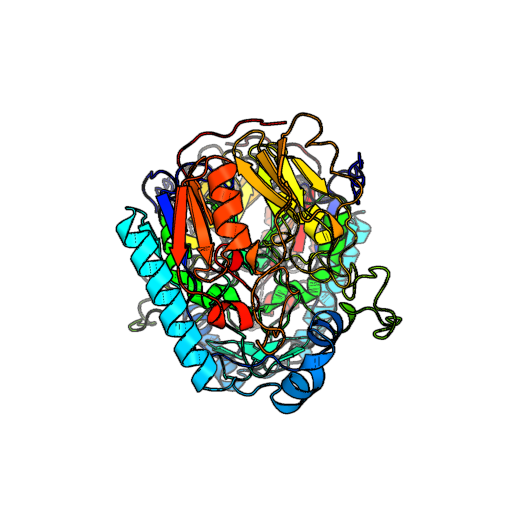330 83.307 10.186 1.00 37.27 356 VAL B O 1
ATOM 5874 N N . LYS B 1 378 ? 40.957 84.134 8.598 1.00 37.91 357 LYS B N 1
ATOM 5875 C CA . LYS B 1 378 ? 41.889 85.184 8.208 1.00 36.18 357 LYS B CA 1
ATOM 5876 C C . LYS B 1 378 ? 41.108 86.394 7.727 1.00 35.95 357 LYS B C 1
ATOM 5877 O O . LYS B 1 378 ? 40.327 86.291 6.777 1.00 36.30 357 LYS B O 1
ATOM 5883 N N . ARG B 1 379 ? 41.307 87.523 8.402 1.00 33.83 358 ARG B N 1
ATOM 5884 C CA . ARG B 1 379 ? 40.854 88.820 7.935 1.00 35.26 358 ARG B CA 1
ATOM 5885 C C . ARG B 1 379 ? 42.027 89.790 8.032 1.00 37.23 358 ARG B C 1
ATOM 5886 O O . ARG B 1 379 ? 42.895 89.659 8.899 1.00 36.51 358 ARG B O 1
ATOM 5894 N N . SER B 1 380 ? 42.084 90.737 7.107 1.00 38.51 359 SER B N 1
ATOM 5895 C CA . SER B 1 380 ? 43.216 91.646 7.076 1.00 43.12 359 SER B CA 1
ATOM 5896 C C . SER B 1 380 ? 43.051 92.704 8.154 1.00 42.39 359 SER B C 1
ATOM 5897 O O . SER B 1 380 ? 41.961 93.237 8.363 1.00 44.02 359 SER B O 1
ATOM 5900 N N . GLY B 1 381 ? 44.135 92.996 8.844 1.00 44.11 360 GLY B N 1
ATOM 5901 C CA . GLY B 1 381 ? 44.118 93.990 9.902 1.00 44.20 360 GLY B CA 1
ATOM 5902 C C . GLY B 1 381 ? 45.026 93.569 11.034 1.00 41.58 360 GLY B C 1
ATOM 5903 O O . GLY B 1 381 ? 45.546 92.460 11.069 1.00 41.65 360 GLY B O 1
ATOM 5904 N N . SER B 1 382 ? 45.228 94.490 11.960 1.00 42.50 361 SER B N 1
ATOM 5905 C CA . SER B 1 382 ? 46.055 94.229 13.122 1.00 43.22 361 SER B CA 1
ATOM 5906 C C . SER B 1 382 ? 45.183 94.222 14.365 1.00 46.03 361 SER B C 1
ATOM 5907 O O . SER B 1 382 ? 43.982 94.507 14.313 1.00 48.58 361 SER B O 1
ATOM 5910 N N . LEU B 1 383 ? 45.801 93.876 15.489 1.00 46.39 362 LEU B N 1
ATOM 5911 C CA . LEU B 1 383 ? 45.096 93.840 16.763 1.00 45.41 362 LEU B CA 1
ATOM 5912 C C . LEU B 1 383 ? 44.949 95.264 17.291 1.00 45.20 362 LEU B C 1
ATOM 5913 O O . LEU B 1 383 ? 45.947 95.955 17.515 1.00 45.65 362 LEU B O 1
ATOM 5918 N N . LYS B 1 384 ? 43.708 95.712 17.449 1.00 44.65 363 LYS B N 1
ATOM 5919 C CA . LYS B 1 384 ? 43.400 97.068 17.877 1.00 47.16 363 LYS B CA 1
ATOM 5920 C C . LYS B 1 384 ? 42.341 97.025 18.974 1.00 44.46 363 LYS B C 1
ATOM 5921 O O . LYS B 1 384 ? 41.846 95.964 19.360 1.00 44.34 363 LYS B O 1
ATOM 5927 N N . SER B 1 385 ? 41.972 98.205 19.446 1.00 43.80 364 SER B N 1
ATOM 5928 C CA . SER B 1 385 ? 40.918 98.388 20.427 1.00 45.18 364 SER B CA 1
ATOM 5929 C C . SER B 1 385 ? 39.817 99.226 19.798 1.00 46.10 364 SER B C 1
ATOM 5930 O O . SER B 1 385 ? 40.101 100.210 19.113 1.00 46.08 364 SER B O 1
ATOM 5933 N N . TYR B 1 386 ? 38.562 98.832 20.023 1.00 45.75 365 TYR B N 1
ATOM 5934 C CA . TYR B 1 386 ? 37.413 99.533 19.465 1.00 48.80 365 TYR B CA 1
ATOM 5935 C C . TYR B 1 386 ? 36.460 100.027 20.543 1.00 55.74 365 TYR B C 1
ATOM 5936 O O . TYR B 1 386 ? 35.305 100.351 20.249 1.00 56.48 365 TYR B O 1
ATOM 5945 N N . ILE B 1 387 ? 36.940 100.130 21.776 1.00 60.52 366 ILE B N 1
ATOM 5946 C CA . ILE B 1 387 ? 36.101 100.358 22.941 1.00 62.59 366 ILE B CA 1
ATOM 5947 C C . ILE B 1 387 ? 36.655 101.524 23.761 1.00 65.74 366 ILE B C 1
ATOM 5948 O O . ILE B 1 387 ? 37.874 101.680 23.877 1.00 66.70 366 ILE B O 1
#

Solvent-accessible surface area: 25884 Å² total; per-residue (Å²): 146,22,172,49,30,112,72,54,42,104,114,51,119,5,11,0,38,0,23,0,8,1,17,65,14,51,1,0,0,0,0,17,6,13,67,0,1,0,1,48,57,32,58,1,3,79,14,19,7,37,142,154,16,31,111,39,1,94,103,98,44,28,40,121,8,52,96,64,33,2,93,85,0,74,115,15,0,58,32,0,5,117,38,0,107,88,75,67,9,117,20,63,66,8,66,142,52,92,6,48,36,80,2,41,5,26,82,14,93,14,33,2,14,3,3,3,0,2,0,12,4,1,0,7,2,2,7,84,48,0,0,8,14,2,10,2,7,33,8,5,11,6,10,10,13,8,1,6,98,14,0,18,56,0,1,45,94,18,0,51,2,12,5,6,5,29,6,40,2,22,87,91,3,18,69,142,136,44,76,72,94,111,61,136,108,50,62,31,0,6,30,73,62,7,5,0,0,5,4,1,0,6,1,5,0,0,97,10,0,0,0,7,53,0,7,0,1,5,84,23,0,0,9,2,0,48,61,22,12,19,146,80,32,89,3,14,0,1,103,23,85,21,50,35,9,17,22,0,1,14,2,0,5,2,1,5,51,23,54,0,1,2,4,138,61,34,6,86,101,43,0,52,19,0,53,148,22,85,50,9,65,10,45,61,24,68,20,69,147,138,22,43,15,13,18,26,32,83,60,2,2,2,0,2,2,5,12,48,86,52,12,0,0,0,2,78,73,2,116,30,0,10,47,11,0,131,142,57,54,8,120,20,20,71,0,38,0,49,35,0,0,0,4,11,0,1,2,7,3,0,0,5,0,0,45,3,48,44,66,38,108,70,42,97,159,26,162,52,31,109,74,50,38,84,195,39,114,10,11,0,45,0,24,0,6,1,17,66,13,52,4,0,0,0,0,19,4,10,65,0,1,0,1,50,62,32,63,0,3,86,14,18,5,33,134,138,30,24,105,39,0,99,88,96,37,23,119,118,7,42,95,111,39,3,94,108,0,76,114,11,0,73,42,0,5,103,34,0,98,78,85,65,13,113,25,63,62,8,73,143,52,88,5,45,43,75,2,40,2,26,76,13,90,13,32,1,14,2,6,3,0,4,0,8,3,1,0,8,2,2,6,91,49,0,0,8,14,4,12,1,7,31,8,5,13,7,11,7,13,9,1,7,99,14,0,19,54,0,0,44,91,15,0,50,2,11,4,6,6,30,8,43,0,24,101,100,1,24,74,88,142,34,72,62,93,105,104,112,97,56,81,32,0,3,26,57,65,8,5,0,0,2,2,1,0,5,3,5,0,0,93,13,0,0,0,7,55,0,9,0,1,3,79,23,0,0,12,2,0,46,66,21,12,21,146,78,32,85,2,12,0,1,102,23,68,27,59,34,14,18,25,0,2,18,1,0,4,1,2,5,51,24,40,0,0,2,4,141,57,30,6,92,102,43,0,44,21,0,124,145,20,89,51,6,70,12,42,64,31,68,31,76,150,120,24,56,26,19,20,28,37,95,64,3,2,1,0,4,0,5,13,50,75,114,16,0,0,0,3,78,71,2,130,42,0,17,51,11,0,132,146,58,42,7,125,19,21,70,0,40,0,45,44,0,0,1,2,12,0,2,2,5,4,0,0,3,0,0,37,2,44,43,63,41,112,72,42,110

CATH classification: 3.75.10.10

Nearest PDB structures (foldseek):
  5wpi-assembly1_B  TM=1.000E+00  e=8.310E-80  Erwinia amylovora
  1jdw-assembly1_A  TM=9.495E-01  e=9.871E-46  Homo sapiens
  6u1r-assembly1_B  TM=9.595E-01  e=1.929E-45  Microseira wollei
  6u1r-assembly1_A  TM=9.538E-01  e=1.049E-45  Microseira wollei
  2jdx-assembly1_A-2  TM=9.474E-01  e=1.129E-44  Homo sapiens

Radius of gyration: 27.25 Å; Cα contacts (8 Å, |Δi|>4): 1661; chains: 2; bounding box: 76×69×61 Å